Protein AF-A0A517IVI2-F1 (afdb_monomer)

Nearest PDB structures (foldseek):
  7unh-assembly1_A  TM=1.341E-01  e=1.782E+00  synthetic construct
  7r51-assembly2_B  TM=1.548E-01  e=8.044E+00  Porphyromonas gingivalis
  4m1m-assembly1_A  TM=1.218E-01  e=7.731E+00  Mus musculus

Organism: Staphylococcus aureus (NCBI:txid1280)

Structure (mmCIF, N/CA/C/O backbone):
data_AF-A0A517IVI2-F1
#
_entry.id   AF-A0A517IVI2-F1
#
loop_
_atom_site.group_PDB
_atom_site.id
_atom_site.type_symbol
_atom_site.label_atom_id
_atom_site.label_alt_id
_atom_site.label_comp_id
_atom_site.label_asym_id
_atom_site.label_entity_id
_atom_site.label_seq_id
_atom_site.pdbx_PDB_ins_code
_atom_site.Cartn_x
_atom_site.Cartn_y
_atom_site.Cartn_z
_atom_site.occupancy
_atom_site.B_iso_or_equiv
_atom_site.auth_seq_id
_atom_site.auth_comp_id
_atom_site.auth_asym_id
_atom_site.auth_atom_id
_atom_site.pdbx_PDB_model_num
ATOM 1 N N . ASN A 1 1 ? 67.040 59.254 -33.047 1.00 57.41 1 ASN A N 1
ATOM 2 C CA . ASN A 1 1 ? 66.107 58.132 -32.778 1.00 57.41 1 ASN A CA 1
ATOM 3 C C . ASN A 1 1 ? 65.697 57.294 -33.992 1.00 57.41 1 ASN A C 1
ATOM 5 O O . ASN A 1 1 ? 65.006 56.308 -33.792 1.00 57.41 1 ASN A O 1
ATOM 9 N N . HIS A 1 2 ? 66.135 57.595 -35.222 1.00 48.56 2 HIS A N 1
ATOM 10 C CA . HIS A 1 2 ? 65.778 56.778 -36.393 1.00 48.56 2 HIS A CA 1
ATOM 11 C C . HIS A 1 2 ? 66.696 55.547 -36.573 1.00 48.56 2 HIS A C 1
ATOM 13 O O . HIS A 1 2 ? 66.211 54.442 -36.787 1.00 48.56 2 HIS A O 1
ATOM 19 N N . SER A 1 3 ? 68.007 55.691 -36.345 1.00 54.69 3 SER A N 1
ATOM 20 C CA . SER A 1 3 ? 68.995 54.603 -36.482 1.00 54.69 3 SER A CA 1
ATOM 21 C C . SER A 1 3 ? 68.818 53.450 -35.480 1.00 54.69 3 SER A C 1
ATOM 23 O O . SER A 1 3 ? 69.001 52.290 -35.835 1.00 54.69 3 SER A O 1
ATOM 25 N N . ALA A 1 4 ? 68.397 53.739 -34.245 1.00 54.28 4 ALA A N 1
ATOM 26 C CA . ALA A 1 4 ? 68.171 52.721 -33.213 1.00 54.28 4 ALA A CA 1
ATOM 27 C C . ALA A 1 4 ? 66.929 51.844 -33.476 1.00 54.28 4 ALA A C 1
ATOM 29 O O . ALA A 1 4 ? 66.886 50.689 -33.052 1.00 54.28 4 ALA A O 1
ATOM 30 N N . ASN A 1 5 ? 65.931 52.372 -34.191 1.00 46.03 5 ASN A N 1
ATOM 31 C CA . ASN A 1 5 ? 64.726 51.623 -34.554 1.00 46.03 5 ASN A CA 1
ATOM 32 C C . ASN A 1 5 ? 64.961 50.728 -35.782 1.00 46.03 5 ASN A C 1
ATOM 34 O O . ASN A 1 5 ? 64.442 49.616 -35.818 1.00 46.03 5 ASN A O 1
ATOM 38 N N . VAL A 1 6 ? 65.806 51.156 -36.729 1.00 49.78 6 VAL A N 1
ATOM 39 C CA . VAL A 1 6 ? 66.210 50.343 -37.892 1.00 49.78 6 VAL A CA 1
ATOM 40 C C . VAL A 1 6 ? 67.075 49.152 -37.463 1.00 49.78 6 VAL A C 1
ATOM 42 O O . VAL A 1 6 ? 66.779 48.025 -37.846 1.00 49.78 6 VAL A O 1
ATOM 45 N N . ALA A 1 7 ? 68.044 49.351 -36.561 1.00 56.53 7 ALA A N 1
ATOM 46 C CA . ALA A 1 7 ? 68.870 48.255 -36.037 1.00 56.53 7 ALA A CA 1
ATOM 47 C C . ALA A 1 7 ? 68.052 47.200 -35.256 1.00 56.53 7 ALA A C 1
ATOM 49 O O . ALA A 1 7 ? 68.316 45.998 -35.341 1.00 56.53 7 ALA A O 1
ATOM 50 N N . LYS A 1 8 ? 67.012 47.623 -34.519 1.00 49.97 8 LYS A N 1
ATOM 51 C CA . LYS A 1 8 ? 66.074 46.700 -33.853 1.00 49.97 8 LYS A CA 1
ATOM 52 C C . LYS A 1 8 ? 65.205 45.931 -34.851 1.00 49.97 8 LYS A C 1
ATOM 54 O O . LYS A 1 8 ? 64.972 44.743 -34.639 1.00 49.97 8 LYS A O 1
ATOM 59 N N . ALA A 1 9 ? 64.762 46.577 -35.929 1.00 45.56 9 ALA A N 1
ATOM 60 C CA . ALA A 1 9 ? 63.985 45.932 -36.983 1.00 45.56 9 ALA A CA 1
ATOM 61 C C . ALA A 1 9 ? 64.820 44.898 -37.763 1.00 45.56 9 ALA A C 1
ATOM 63 O O . ALA A 1 9 ? 64.364 43.775 -37.953 1.00 45.56 9 ALA A O 1
ATOM 64 N N . GLU A 1 10 ? 66.069 45.209 -38.119 1.00 46.66 10 GLU A N 1
ATOM 65 C CA . GLU A 1 10 ? 66.979 44.259 -38.783 1.00 46.66 10 GLU A CA 1
ATOM 66 C C . GLU A 1 10 ? 67.304 43.047 -37.901 1.00 46.66 10 GLU A C 1
ATOM 68 O O . GLU A 1 10 ? 67.333 41.910 -38.375 1.00 46.66 10 GLU A O 1
ATOM 73 N N . THR A 1 11 ? 67.485 43.263 -36.595 1.00 55.47 11 THR A N 1
ATOM 74 C CA . THR A 1 11 ? 67.721 42.169 -35.640 1.00 55.47 11 THR A CA 1
ATOM 75 C C . THR A 1 11 ? 66.485 41.272 -35.496 1.00 55.47 11 THR A C 1
ATOM 77 O O . THR A 1 11 ? 66.618 40.050 -35.412 1.00 55.47 11 THR A O 1
ATOM 80 N N . ALA A 1 12 ? 65.279 41.850 -35.508 1.00 46.75 12 ALA A N 1
ATOM 81 C CA . ALA A 1 12 ? 64.023 41.100 -35.466 1.00 46.75 12 ALA A CA 1
ATOM 82 C C . ALA A 1 12 ? 63.794 40.285 -36.750 1.00 46.75 12 ALA A C 1
ATOM 84 O O . ALA A 1 12 ? 63.487 39.098 -36.668 1.00 46.75 12 ALA A O 1
ATOM 85 N N . VAL A 1 13 ? 64.045 40.881 -37.920 1.00 46.34 13 VAL A N 1
ATOM 86 C CA . VAL A 1 13 ? 63.919 40.208 -39.223 1.00 46.34 13 VAL A CA 1
ATOM 87 C C . VAL A 1 13 ? 64.936 39.075 -39.362 1.00 46.34 13 VAL A C 1
ATOM 89 O O . VAL A 1 13 ? 64.578 37.985 -39.798 1.00 46.34 13 VAL A O 1
ATOM 92 N N . ASN A 1 14 ? 66.189 39.267 -38.938 1.00 52.22 14 ASN A N 1
ATOM 93 C CA . ASN A 1 14 ? 67.196 38.199 -38.969 1.00 52.22 14 ASN A CA 1
ATOM 94 C C . ASN A 1 14 ? 66.868 37.050 -38.002 1.00 52.22 14 ASN A C 1
ATOM 96 O O . ASN A 1 14 ? 67.136 35.887 -38.312 1.00 52.22 14 ASN A O 1
ATOM 100 N N . LYS A 1 15 ? 66.238 37.353 -36.860 1.00 51.56 15 LYS A N 1
ATOM 101 C CA . LYS A 1 15 ? 65.754 36.345 -35.907 1.00 51.56 15 LYS A CA 1
ATOM 102 C C . LYS A 1 15 ? 64.563 35.558 -36.463 1.00 51.56 15 LYS A C 1
ATOM 104 O O . LYS A 1 15 ? 64.533 34.339 -36.304 1.00 51.56 15 LYS A O 1
ATOM 109 N N . GLU A 1 16 ? 63.637 36.212 -37.163 1.00 42.69 16 GLU A N 1
ATOM 110 C CA . GLU A 1 16 ? 62.555 35.528 -37.885 1.00 42.69 16 GLU A CA 1
ATOM 111 C C . GLU A 1 16 ? 63.078 34.684 -39.047 1.00 42.69 16 GLU A C 1
ATOM 113 O O . GLU A 1 16 ? 62.656 33.544 -39.204 1.00 42.69 16 GLU A O 1
ATOM 118 N N . LYS A 1 17 ? 64.058 35.171 -39.815 1.00 44.22 17 LYS A N 1
ATOM 119 C CA . LYS A 1 17 ? 64.677 34.405 -40.910 1.00 44.22 17 LYS A CA 1
ATOM 120 C C . LYS A 1 17 ? 65.3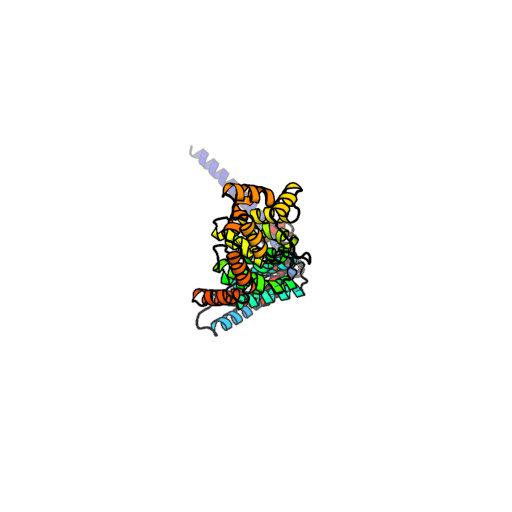82 33.144 -40.403 1.00 44.22 17 LYS A C 1
ATOM 122 O O . LYS A 1 17 ? 65.280 32.085 -41.014 1.00 44.22 17 LYS A O 1
ATOM 127 N N . ALA A 1 18 ? 66.061 33.233 -39.259 1.00 51.69 18 ALA A N 1
ATOM 128 C CA . ALA A 1 18 ? 66.658 32.074 -38.598 1.00 51.69 18 ALA A CA 1
ATOM 129 C C . ALA A 1 18 ? 65.597 31.095 -38.058 1.00 51.69 18 ALA A C 1
ATOM 131 O O . ALA A 1 18 ? 65.787 29.881 -38.142 1.00 51.69 18 ALA A O 1
ATOM 132 N N . ALA A 1 19 ? 64.471 31.604 -37.544 1.00 44.31 19 ALA A N 1
ATOM 133 C CA . ALA A 1 19 ? 63.340 30.783 -37.114 1.00 44.31 19 ALA A CA 1
ATOM 134 C C . ALA A 1 19 ? 62.660 30.073 -38.298 1.00 44.31 19 ALA A C 1
ATOM 136 O O . ALA A 1 19 ? 62.361 28.886 -38.195 1.00 44.31 19 ALA A O 1
ATOM 137 N N . LEU A 1 20 ? 62.503 30.755 -39.436 1.00 42.88 20 LEU A N 1
ATOM 138 C CA . LEU A 1 20 ? 61.958 30.195 -40.674 1.00 42.88 20 LEU A CA 1
ATOM 139 C C . LEU A 1 20 ? 62.878 29.127 -41.274 1.00 42.88 20 LEU A C 1
ATOM 141 O O . LEU A 1 20 ? 62.400 28.053 -41.611 1.00 42.88 20 LEU A O 1
ATOM 145 N N . ASN A 1 21 ? 64.195 29.346 -41.302 1.00 49.47 21 ASN A N 1
ATOM 146 C CA . ASN A 1 21 ? 65.151 28.336 -41.777 1.00 49.47 21 ASN A CA 1
ATOM 147 C C . ASN A 1 21 ? 65.199 27.093 -40.866 1.00 49.47 21 ASN A C 1
ATOM 149 O O . ASN A 1 21 ? 65.418 25.977 -41.334 1.00 49.47 21 ASN A O 1
ATOM 153 N N . ASN A 1 22 ? 65.003 27.260 -39.553 1.00 53.78 22 ASN A N 1
ATOM 154 C CA . ASN A 1 22 ? 64.882 26.131 -38.625 1.00 53.78 22 ASN A CA 1
ATOM 155 C C . ASN A 1 22 ? 63.535 25.411 -38.763 1.00 53.78 22 ASN A C 1
ATOM 157 O O . ASN A 1 22 ? 63.483 24.190 -38.614 1.00 53.78 22 ASN A O 1
ATOM 161 N N . LEU A 1 23 ? 62.465 26.144 -39.072 1.00 41.84 23 LEU A N 1
ATOM 162 C CA . LEU A 1 23 ? 61.154 25.580 -39.375 1.00 41.84 23 LEU A CA 1
ATOM 163 C C . LEU A 1 23 ? 61.190 24.783 -40.685 1.00 41.84 23 LEU A C 1
ATOM 165 O O . LEU A 1 23 ? 60.712 23.658 -40.705 1.00 41.84 23 LEU A O 1
ATOM 169 N N . GLU A 1 24 ? 61.839 25.301 -41.728 1.00 40.22 24 GLU A N 1
ATOM 170 C CA . GLU A 1 24 ? 62.039 24.624 -43.015 1.00 40.22 24 GLU A CA 1
ATOM 171 C C . GLU A 1 24 ? 62.839 23.326 -42.843 1.00 40.22 24 GLU A C 1
ATOM 173 O O . GLU A 1 24 ? 62.383 22.267 -43.257 1.00 40.22 24 GLU A O 1
ATOM 178 N N . ARG A 1 25 ? 63.940 23.346 -42.075 1.00 49.09 25 ARG A N 1
ATOM 179 C CA . ARG A 1 25 ? 64.684 22.119 -41.718 1.00 49.09 25 ARG A CA 1
ATOM 180 C C . ARG A 1 25 ? 63.864 21.128 -40.889 1.00 49.09 25 ARG A C 1
ATOM 182 O O . ARG A 1 25 ? 64.067 19.921 -41.003 1.00 49.09 25 ARG A O 1
ATOM 189 N N . SER A 1 26 ? 62.966 21.617 -40.036 1.00 45.53 26 SER A N 1
ATOM 190 C CA . SER A 1 26 ? 62.077 20.770 -39.229 1.00 45.53 26 SER A CA 1
ATOM 191 C C . SER A 1 26 ? 60.967 20.154 -40.080 1.00 45.53 26 SER A C 1
ATOM 193 O O . SER A 1 26 ? 60.616 18.998 -39.867 1.00 45.53 26 SER A O 1
ATOM 195 N N . ILE A 1 27 ? 60.471 20.888 -41.079 1.00 44.59 27 ILE A N 1
ATOM 196 C CA . ILE A 1 27 ? 59.513 20.413 -42.082 1.00 44.59 27 ILE A CA 1
ATOM 197 C C . ILE A 1 27 ? 60.181 19.410 -43.024 1.00 44.59 27 ILE A C 1
ATOM 199 O O . ILE A 1 27 ? 59.588 18.374 -43.294 1.00 44.59 27 ILE A O 1
ATOM 203 N N . ASP A 1 28 ? 61.423 19.636 -43.452 1.00 46.50 28 ASP A N 1
ATOM 204 C CA . ASP A 1 28 ? 62.183 18.689 -44.276 1.00 46.50 28 ASP A CA 1
ATOM 205 C C . ASP A 1 28 ? 62.514 17.406 -43.513 1.00 46.50 28 ASP A C 1
ATOM 207 O O . ASP A 1 28 ? 62.406 16.309 -44.062 1.00 46.50 28 ASP A O 1
ATOM 211 N N . LYS A 1 29 ? 62.856 17.516 -42.223 1.00 49.72 29 LYS A N 1
ATOM 212 C CA . LYS A 1 29 ? 63.064 16.356 -41.350 1.00 49.72 29 LYS A CA 1
ATOM 213 C C . LYS A 1 29 ? 61.758 15.595 -41.115 1.00 49.72 29 LYS A C 1
ATOM 215 O O . LYS A 1 29 ? 61.747 14.381 -41.280 1.00 49.72 29 LYS A O 1
ATOM 220 N N . ALA A 1 30 ? 60.659 16.295 -40.836 1.00 43.84 30 ALA A N 1
ATOM 221 C CA . ALA A 1 30 ? 59.334 15.695 -40.693 1.00 43.84 30 ALA A CA 1
ATOM 222 C C . ALA A 1 30 ? 58.840 15.070 -42.007 1.00 43.84 30 ALA A C 1
ATOM 224 O O . ALA A 1 30 ? 58.269 13.992 -41.987 1.00 43.84 30 ALA A O 1
ATOM 225 N N . SER A 1 31 ? 59.110 15.686 -43.159 1.00 41.16 31 SER A N 1
ATOM 226 C CA . SER A 1 31 ? 58.755 15.187 -44.494 1.00 41.16 31 SER A CA 1
ATOM 227 C C . SER A 1 31 ? 59.625 13.995 -44.912 1.00 41.16 31 SER A C 1
ATOM 229 O O . SER A 1 31 ? 59.137 13.065 -45.550 1.00 41.16 31 SER A O 1
ATOM 231 N N . SER A 1 32 ? 60.896 13.963 -44.499 1.00 45.19 32 SER A N 1
ATOM 232 C CA . SER A 1 32 ? 61.800 12.816 -44.658 1.00 45.19 32 SER A CA 1
ATOM 233 C C . SER A 1 32 ? 61.396 11.644 -43.752 1.00 45.19 32 SER A C 1
ATOM 235 O O . SER A 1 32 ? 61.300 10.506 -44.214 1.00 45.19 32 SER A O 1
ATOM 237 N N . GLU A 1 33 ? 61.039 11.913 -42.492 1.00 48.12 33 GLU A N 1
ATOM 238 C CA . GLU A 1 33 ? 60.469 10.928 -41.561 1.00 48.12 33 GLU A CA 1
ATOM 239 C C . GLU A 1 33 ? 59.092 10.426 -42.051 1.00 48.12 33 GLU A C 1
ATOM 241 O O . GLU A 1 33 ? 58.832 9.226 -42.005 1.00 48.12 33 GLU A O 1
ATOM 246 N N . MET A 1 34 ? 58.268 11.292 -42.658 1.00 40.22 34 MET A N 1
ATOM 247 C CA . MET A 1 34 ? 56.975 10.959 -43.283 1.00 40.22 34 MET A CA 1
ATOM 248 C C . MET A 1 34 ? 57.127 10.169 -44.598 1.00 40.22 34 MET A C 1
ATOM 250 O O . MET A 1 34 ? 56.324 9.286 -44.887 1.00 40.22 34 MET A O 1
ATOM 254 N N . LYS A 1 35 ? 58.173 10.431 -45.396 1.00 43.88 35 LYS A N 1
ATOM 255 C CA . LYS A 1 35 ? 58.529 9.630 -46.587 1.00 43.88 35 LYS A CA 1
ATOM 256 C C . LYS A 1 35 ? 59.092 8.261 -46.215 1.00 43.88 35 LYS A C 1
ATOM 258 O O . LYS A 1 35 ? 58.876 7.299 -46.947 1.00 43.88 35 LYS A O 1
ATOM 263 N N . THR A 1 36 ? 59.773 8.164 -45.074 1.00 48.25 36 THR A N 1
ATOM 264 C CA . THR A 1 36 ? 60.192 6.883 -44.479 1.00 48.25 36 THR A CA 1
ATOM 265 C C . THR A 1 36 ? 58.989 6.144 -43.871 1.00 48.25 36 THR A C 1
ATOM 267 O O . THR A 1 36 ? 58.967 4.916 -43.812 1.00 48.25 36 THR A O 1
ATOM 270 N N . PHE A 1 37 ? 57.934 6.882 -43.515 1.00 44.25 37 PHE A N 1
ATOM 271 C CA . PHE A 1 37 ? 56.634 6.387 -43.068 1.00 44.25 37 PHE A CA 1
ATOM 272 C C . PHE A 1 37 ? 55.685 6.044 -44.234 1.00 44.25 37 PHE A C 1
ATOM 274 O O . PHE A 1 37 ? 54.494 6.347 -44.196 1.00 44.25 37 PHE A O 1
ATOM 281 N N . ASN A 1 38 ? 56.174 5.387 -45.292 1.00 41.28 38 ASN A N 1
ATOM 282 C CA . ASN A 1 38 ? 55.267 4.846 -46.300 1.00 41.28 38 ASN A CA 1
ATOM 283 C C . ASN A 1 38 ? 55.718 3.498 -46.867 1.00 41.28 38 ASN A C 1
ATOM 285 O O . ASN A 1 38 ? 56.567 3.415 -47.753 1.00 41.28 38 ASN A O 1
ATOM 289 N N . LYS A 1 39 ? 55.058 2.437 -46.396 1.00 45.44 39 LYS A N 1
ATOM 290 C CA . LYS A 1 39 ? 54.497 1.423 -47.292 1.00 45.44 39 LYS A CA 1
ATOM 291 C C . LYS A 1 39 ? 53.473 0.584 -46.539 1.00 45.44 39 LYS A C 1
ATOM 293 O O . LYS A 1 39 ? 53.842 -0.228 -45.697 1.00 45.44 39 LYS A O 1
ATOM 298 N N . GLU A 1 40 ? 52.202 0.842 -46.840 1.00 42.06 40 GLU A N 1
ATOM 299 C CA . GLU A 1 40 ? 51.037 -0.051 -47.032 1.00 42.06 40 GLU A CA 1
ATOM 300 C C . GLU A 1 40 ? 50.933 -1.408 -46.284 1.00 42.06 40 GLU A C 1
ATOM 302 O O . GLU A 1 40 ? 49.829 -1.816 -45.933 1.00 42.06 40 GLU A O 1
ATOM 307 N N . GLN A 1 41 ? 52.025 -2.103 -45.960 1.00 37.56 41 GLN A N 1
ATOM 308 C CA . GLN A 1 41 ? 52.046 -3.356 -45.196 1.00 37.56 41 GLN A CA 1
ATOM 309 C C . GLN A 1 41 ? 51.867 -3.173 -43.681 1.00 37.56 41 GLN A C 1
ATOM 311 O O . GLN A 1 41 ? 51.193 -3.994 -43.060 1.00 37.56 41 GLN A O 1
ATOM 316 N N . MET A 1 42 ? 52.388 -2.103 -43.064 1.00 42.69 42 MET A N 1
ATOM 317 C CA . MET A 1 42 ? 52.213 -1.903 -41.612 1.00 42.69 42 MET A CA 1
ATOM 318 C C . MET A 1 42 ? 50.791 -1.476 -41.236 1.00 42.69 42 MET A C 1
ATOM 320 O O . MET A 1 42 ? 50.332 -1.817 -40.154 1.00 42.69 42 MET A O 1
ATOM 324 N N . ILE A 1 43 ? 50.046 -0.783 -42.099 1.00 45.66 43 ILE A N 1
ATOM 325 C CA . ILE A 1 43 ? 48.652 -0.401 -41.800 1.00 45.66 43 ILE A CA 1
ATOM 326 C C . ILE A 1 43 ? 47.711 -1.595 -42.005 1.00 45.66 43 ILE A C 1
ATOM 328 O O . ILE A 1 43 ? 46.804 -1.790 -41.202 1.00 45.66 43 ILE A O 1
ATOM 332 N N . ALA A 1 44 ? 47.986 -2.463 -42.984 1.00 42.50 44 ALA A N 1
ATOM 333 C CA . ALA A 1 44 ? 47.251 -3.713 -43.175 1.00 42.50 44 ALA A CA 1
ATOM 334 C C . ALA A 1 44 ? 47.518 -4.766 -42.072 1.00 42.50 44 ALA A C 1
ATOM 336 O O . ALA A 1 44 ? 46.621 -5.545 -41.753 1.00 42.50 44 ALA A O 1
ATOM 337 N N . GLN A 1 45 ? 48.718 -4.787 -41.466 1.00 39.38 45 GLN A N 1
ATOM 338 C CA . GLN A 1 45 ? 49.093 -5.743 -40.405 1.00 39.38 45 GLN A CA 1
ATOM 339 C C . GLN A 1 45 ? 49.110 -5.180 -38.970 1.00 39.38 45 GLN A C 1
ATOM 341 O O . GLN A 1 45 ? 49.152 -5.963 -38.019 1.00 39.38 45 GLN A O 1
ATOM 346 N N . SER A 1 46 ? 49.059 -3.861 -38.763 1.00 50.25 46 SER A N 1
ATOM 347 C CA . SER A 1 46 ? 48.985 -3.280 -37.414 1.00 50.25 46 SER A CA 1
ATOM 348 C C . SER A 1 46 ? 47.589 -3.427 -36.811 1.00 50.25 46 SER A C 1
ATOM 350 O O . SER A 1 46 ? 46.582 -3.588 -37.506 1.00 50.25 46 SER A O 1
ATOM 352 N N . HIS A 1 47 ? 47.511 -3.295 -35.484 1.00 47.41 47 HIS A N 1
ATOM 353 C CA . HIS A 1 47 ? 46.248 -3.186 -34.751 1.00 47.41 47 HIS A CA 1
ATOM 354 C C . HIS A 1 47 ? 45.289 -2.127 -35.343 1.00 47.41 47 HIS A C 1
ATOM 356 O O . HIS A 1 47 ? 44.082 -2.250 -35.162 1.00 47.41 47 HIS A O 1
ATOM 362 N N . PHE A 1 48 ? 45.789 -1.153 -36.114 1.00 38.47 48 PHE A N 1
ATOM 363 C CA . PHE A 1 48 ? 45.000 -0.109 -36.769 1.00 38.47 48 PHE A CA 1
ATOM 364 C C . PHE A 1 48 ? 44.207 -0.593 -37.999 1.00 38.47 48 PHE A C 1
ATOM 366 O O . PHE A 1 48 ? 43.055 -0.204 -38.165 1.00 38.47 48 PHE A O 1
ATOM 373 N N . GLY A 1 49 ? 44.740 -1.507 -38.820 1.00 47.38 49 GLY A N 1
ATOM 374 C CA . GLY A 1 49 ? 43.981 -2.132 -39.919 1.00 47.38 49 GLY A CA 1
ATOM 375 C C . GLY A 1 49 ? 42.870 -3.061 -39.418 1.00 47.38 49 GLY A C 1
ATOM 376 O O . GLY A 1 49 ? 41.788 -3.148 -40.006 1.00 47.38 49 GLY A O 1
ATOM 377 N N . LYS A 1 50 ? 43.092 -3.698 -38.261 1.00 50.38 50 LYS A N 1
ATOM 378 C CA . LYS A 1 50 ? 42.050 -4.436 -37.527 1.00 50.38 50 LYS A CA 1
ATOM 379 C C . LYS A 1 50 ? 40.979 -3.497 -36.952 1.00 50.38 50 LYS A C 1
ATOM 381 O O . LYS A 1 50 ? 39.803 -3.830 -37.023 1.00 50.38 50 LYS A O 1
ATOM 386 N N . LEU A 1 51 ? 41.357 -2.315 -36.456 1.00 41.66 51 LEU A N 1
ATOM 387 C CA . LEU A 1 51 ? 40.414 -1.272 -36.019 1.00 41.66 51 LEU A CA 1
ATOM 388 C C . LEU A 1 51 ? 39.601 -0.700 -37.198 1.00 41.66 51 LEU A C 1
ATOM 390 O O . LEU A 1 51 ? 38.389 -0.549 -37.081 1.00 41.66 51 LEU A O 1
ATOM 394 N N . ALA A 1 52 ? 40.224 -0.453 -38.355 1.00 43.50 52 ALA A N 1
ATOM 395 C CA . ALA A 1 52 ? 39.549 0.056 -39.554 1.00 43.50 52 ALA A CA 1
ATOM 396 C C . ALA A 1 52 ? 38.582 -0.968 -40.179 1.00 43.50 52 ALA A C 1
ATOM 398 O O . ALA A 1 52 ? 37.468 -0.620 -40.559 1.00 43.50 52 ALA A O 1
ATOM 399 N N . SER A 1 53 ? 38.958 -2.250 -40.224 1.00 50.00 53 SER A N 1
ATOM 400 C CA . SER A 1 53 ? 38.053 -3.327 -40.664 1.00 50.00 53 SER A CA 1
ATOM 401 C C . SER A 1 53 ? 36.904 -3.573 -39.678 1.00 50.00 53 SER A C 1
ATOM 403 O O . SER A 1 53 ? 35.781 -3.836 -40.105 1.00 50.00 53 SER A O 1
ATOM 405 N N . GLN A 1 54 ? 37.131 -3.415 -38.369 1.00 46.75 54 GLN A N 1
ATOM 406 C CA . GLN A 1 54 ? 36.055 -3.406 -37.370 1.00 46.75 54 GLN A CA 1
ATOM 407 C C . GLN A 1 54 ? 35.129 -2.190 -37.517 1.00 46.75 54 GLN A C 1
ATOM 409 O O . GLN A 1 54 ? 33.914 -2.342 -37.387 1.00 46.75 54 GLN A O 1
ATOM 414 N N . ALA A 1 55 ? 35.667 -1.013 -37.849 1.00 42.66 55 ALA A N 1
ATOM 415 C CA . ALA A 1 55 ? 34.882 0.180 -38.158 1.00 42.66 55 ALA A CA 1
ATOM 416 C C . ALA A 1 55 ? 34.041 0.012 -39.438 1.00 42.66 55 ALA A C 1
ATOM 418 O O . ALA A 1 55 ? 32.897 0.454 -39.476 1.00 42.66 55 ALA A O 1
ATOM 419 N N . ASP A 1 56 ? 34.547 -0.694 -40.451 1.00 47.97 56 ASP A N 1
ATOM 420 C CA . ASP A 1 56 ? 33.824 -0.971 -41.700 1.00 47.97 56 ASP A CA 1
ATOM 421 C C . ASP A 1 56 ? 32.701 -2.016 -41.514 1.00 47.97 56 ASP A C 1
ATOM 423 O O . ASP A 1 56 ? 31.585 -1.865 -42.019 1.00 47.97 56 ASP A O 1
ATOM 427 N N . VAL A 1 57 ? 32.940 -3.050 -40.696 1.00 53.34 57 VAL A N 1
ATOM 428 C CA . VAL A 1 57 ? 31.901 -4.002 -40.251 1.00 53.34 57 VAL A CA 1
ATOM 429 C C . VAL A 1 57 ? 30.829 -3.298 -39.412 1.00 53.34 57 VAL A C 1
ATOM 431 O O . VAL A 1 57 ? 29.639 -3.599 -39.538 1.00 53.34 57 VAL A O 1
ATOM 434 N N . MET A 1 58 ? 31.231 -2.344 -38.576 1.00 45.06 58 MET A N 1
ATOM 435 C CA . MET A 1 58 ? 30.322 -1.515 -37.790 1.00 45.06 58 MET A CA 1
ATOM 436 C C . MET A 1 58 ? 29.515 -0.559 -38.672 1.00 45.06 58 MET A C 1
ATOM 438 O O . MET A 1 58 ? 28.303 -0.491 -38.505 1.00 45.06 58 MET A O 1
ATOM 442 N N . SER A 1 59 ? 30.132 0.082 -39.666 1.00 44.00 59 SER A N 1
ATOM 443 C CA . SER A 1 59 ? 29.454 0.912 -40.669 1.00 44.00 59 SER A CA 1
ATOM 444 C C . SER A 1 59 ? 28.372 0.125 -41.416 1.00 44.00 59 SER A C 1
ATOM 446 O O . SER A 1 59 ? 27.227 0.563 -41.500 1.00 44.00 59 SER A O 1
ATOM 448 N N . LYS A 1 60 ? 28.668 -1.109 -41.845 1.00 50.97 60 LYS A N 1
ATOM 449 C CA . LYS A 1 60 ? 27.687 -2.005 -42.490 1.00 50.97 60 LYS A CA 1
ATOM 450 C C . LYS A 1 60 ? 26.547 -2.417 -41.551 1.00 50.97 60 LYS A C 1
ATOM 452 O O . LYS A 1 60 ? 25.393 -2.479 -41.973 1.00 50.97 60 LYS A O 1
ATOM 457 N N . LYS A 1 61 ? 26.836 -2.654 -40.266 1.00 49.19 61 LYS A N 1
ATOM 458 C CA . LYS A 1 61 ? 25.808 -2.915 -39.241 1.00 49.19 61 LYS A CA 1
ATOM 459 C C . LYS A 1 61 ? 24.936 -1.678 -38.976 1.00 49.19 61 LYS A C 1
ATOM 461 O O . LYS A 1 61 ? 23.722 -1.828 -38.901 1.00 49.19 61 LYS A O 1
ATOM 466 N N . PHE A 1 62 ? 25.519 -0.479 -38.912 1.00 45.66 62 PHE A N 1
ATOM 467 C CA . PHE A 1 62 ? 24.798 0.796 -38.785 1.00 45.66 62 PHE A CA 1
ATOM 468 C C . PHE A 1 62 ? 23.974 1.142 -40.032 1.00 45.66 62 PHE A C 1
ATOM 470 O O . PHE A 1 62 ? 22.849 1.614 -39.900 1.00 45.66 62 PHE A O 1
ATOM 477 N N . SER A 1 63 ? 24.466 0.836 -41.233 1.00 46.94 63 SER A N 1
ATOM 478 C CA . SER A 1 63 ? 23.696 0.967 -42.476 1.00 46.94 63 SER A CA 1
ATOM 479 C C . SER A 1 63 ? 22.497 0.020 -42.483 1.00 46.94 63 SER A C 1
ATOM 481 O O . SER A 1 63 ? 21.392 0.440 -42.796 1.00 46.94 63 SER A O 1
ATOM 483 N N . SER A 1 64 ? 22.669 -1.230 -42.037 1.00 49.66 64 SER A N 1
ATOM 484 C CA . SER A 1 64 ? 21.561 -2.187 -41.905 1.00 49.66 64 SER A CA 1
ATOM 485 C C . SER A 1 64 ? 20.532 -1.771 -40.839 1.00 49.66 64 SER A C 1
ATOM 487 O O . SER A 1 64 ? 19.338 -2.015 -41.022 1.00 49.66 64 SER A O 1
ATOM 489 N N . ILE A 1 65 ? 20.968 -1.101 -39.758 1.00 47.09 65 ILE A N 1
ATOM 490 C CA . ILE A 1 65 ? 20.068 -0.401 -38.823 1.00 47.09 65 ILE A CA 1
ATOM 491 C C . ILE A 1 65 ? 19.302 0.694 -39.575 1.00 47.09 65 ILE A C 1
ATOM 493 O O . ILE A 1 65 ? 18.083 0.751 -39.456 1.00 47.09 65 ILE A O 1
ATOM 497 N N . GLY A 1 66 ? 19.987 1.519 -40.373 1.00 44.00 66 GLY A N 1
ATOM 498 C CA . GLY A 1 66 ? 19.394 2.589 -41.184 1.00 44.00 66 GLY A CA 1
ATOM 499 C C . GLY A 1 66 ? 18.371 2.103 -42.222 1.00 44.00 66 GLY A C 1
ATOM 500 O O . GLY A 1 66 ? 17.322 2.724 -42.408 1.00 44.00 66 GLY A O 1
ATOM 501 N N . ASP A 1 67 ? 18.613 0.951 -42.843 1.00 50.44 67 ASP A N 1
ATOM 502 C CA . ASP A 1 67 ? 17.709 0.350 -43.828 1.00 50.44 67 ASP A CA 1
ATOM 503 C C . ASP A 1 67 ? 16.457 -0.238 -43.159 1.00 50.44 67 ASP A C 1
ATOM 505 O O . ASP A 1 67 ? 15.328 0.033 -43.582 1.00 50.44 67 ASP A O 1
ATOM 509 N N . LYS A 1 68 ? 16.628 -0.966 -42.044 1.00 48.81 68 LYS A N 1
ATOM 510 C CA . LYS A 1 68 ? 15.500 -1.437 -41.223 1.00 48.81 68 LYS A CA 1
ATOM 511 C C . LYS A 1 68 ? 14.714 -0.265 -40.623 1.00 48.81 68 LYS A C 1
ATOM 513 O O . LYS A 1 68 ? 13.485 -0.297 -40.642 1.00 48.81 68 LYS A O 1
ATOM 518 N N . MET A 1 69 ? 15.399 0.797 -40.197 1.00 47.91 69 MET A N 1
ATOM 519 C CA . MET A 1 69 ? 14.831 2.063 -39.713 1.00 47.91 69 MET A CA 1
ATOM 520 C C . MET A 1 69 ? 13.946 2.731 -40.769 1.00 47.91 69 MET A C 1
ATOM 522 O O . MET A 1 69 ? 12.830 3.150 -40.467 1.00 47.91 69 MET A O 1
ATOM 526 N N . THR A 1 70 ? 14.402 2.773 -42.021 1.00 49.81 70 THR A N 1
ATOM 527 C CA . THR A 1 70 ? 13.628 3.341 -43.133 1.00 49.81 70 THR A CA 1
ATOM 528 C C . THR A 1 70 ? 12.399 2.483 -43.454 1.00 49.81 70 THR A C 1
ATOM 530 O O . THR A 1 70 ? 11.332 3.018 -43.752 1.00 49.81 70 THR A O 1
ATOM 533 N N . SER A 1 71 ? 12.511 1.154 -43.349 1.00 50.72 71 SER A N 1
ATOM 534 C CA . SER A 1 71 ? 11.394 0.228 -43.598 1.00 50.72 71 SER A CA 1
ATOM 535 C C . SER A 1 71 ? 10.309 0.256 -42.507 1.00 50.72 71 SER A C 1
ATOM 537 O O . SER A 1 71 ? 9.119 0.290 -42.827 1.00 50.72 71 SER A O 1
ATOM 539 N N . LEU A 1 72 ? 10.696 0.330 -41.228 1.00 46.12 72 LEU A N 1
ATOM 540 C CA . LEU A 1 72 ? 9.770 0.452 -40.097 1.00 46.12 72 LEU A CA 1
ATOM 541 C C . LEU A 1 72 ? 9.087 1.824 -40.090 1.00 46.12 72 LEU A C 1
ATOM 543 O O . LEU A 1 72 ? 7.866 1.893 -39.977 1.00 46.12 72 LEU A O 1
ATOM 547 N N . GLY A 1 73 ? 9.845 2.904 -40.327 1.00 45.12 73 GLY A N 1
ATOM 548 C CA . GLY A 1 73 ? 9.300 4.260 -40.441 1.00 45.12 73 GLY A CA 1
ATOM 549 C C . GLY A 1 73 ? 8.269 4.404 -41.566 1.00 45.12 73 GLY A C 1
ATOM 550 O O . GLY A 1 73 ? 7.237 5.043 -41.364 1.00 45.12 73 GLY A O 1
ATOM 551 N N . ARG A 1 74 ? 8.493 3.748 -42.718 1.00 49.44 74 ARG A N 1
ATOM 552 C CA . ARG A 1 74 ? 7.516 3.665 -43.824 1.00 49.44 74 ARG A CA 1
ATOM 553 C C . ARG A 1 74 ? 6.284 2.829 -43.474 1.00 49.44 74 ARG A C 1
ATOM 555 O O . ARG A 1 74 ? 5.188 3.162 -43.898 1.00 49.44 74 ARG A O 1
ATOM 562 N N . THR A 1 75 ? 6.435 1.760 -42.699 1.00 49.00 75 THR A N 1
ATOM 563 C CA . THR A 1 75 ? 5.306 0.892 -42.318 1.00 49.00 75 THR A CA 1
ATOM 564 C C . THR A 1 75 ? 4.400 1.573 -41.285 1.00 49.00 75 THR A C 1
ATOM 566 O O . THR A 1 75 ? 3.179 1.488 -41.386 1.00 49.00 75 THR A O 1
ATOM 569 N N . MET A 1 76 ? 4.978 2.337 -40.350 1.00 41.84 76 MET A N 1
ATOM 570 C CA . MET A 1 76 ? 4.224 3.111 -39.353 1.00 41.84 76 MET A CA 1
ATOM 571 C C . MET A 1 76 ? 3.471 4.315 -39.944 1.00 41.84 76 MET A C 1
ATOM 573 O O . MET A 1 76 ? 2.443 4.707 -39.403 1.00 41.84 76 MET A O 1
ATOM 577 N N . THR A 1 77 ? 3.939 4.888 -41.059 1.00 43.47 77 THR A N 1
ATOM 578 C CA . THR A 1 77 ? 3.272 6.016 -41.745 1.00 43.47 77 THR A CA 1
ATOM 579 C C . THR A 1 77 ? 2.154 5.594 -42.703 1.00 43.47 77 THR A C 1
ATOM 581 O O . THR A 1 77 ? 1.351 6.435 -43.091 1.00 43.47 77 THR A O 1
ATOM 584 N N . MET A 1 78 ? 2.066 4.313 -43.078 1.00 43.34 78 MET A N 1
ATOM 585 C CA . MET A 1 78 ? 1.095 3.827 -44.073 1.00 43.34 78 MET A CA 1
ATOM 586 C C . MET A 1 78 ? -0.221 3.297 -43.470 1.00 43.34 78 MET A C 1
ATOM 588 O O . MET A 1 78 ? -1.180 3.103 -44.213 1.00 43.34 78 MET A O 1
ATOM 592 N N . GLY A 1 79 ? -0.290 3.056 -42.153 1.00 42.91 79 GLY A N 1
ATOM 593 C CA . GLY A 1 79 ? -1.468 2.479 -41.478 1.00 42.91 79 GLY A CA 1
ATOM 594 C C . GLY A 1 79 ? -2.327 3.458 -40.665 1.00 42.91 79 GLY A C 1
ATOM 595 O O . GLY A 1 79 ? -3.414 3.091 -40.231 1.00 42.91 79 GLY A O 1
ATOM 596 N N . VAL A 1 80 ? -1.864 4.693 -40.447 1.00 44.84 80 VAL A N 1
ATOM 597 C CA . VAL A 1 80 ? -2.537 5.701 -39.609 1.00 44.84 80 VAL A CA 1
ATOM 598 C C . VAL A 1 80 ? -2.421 7.052 -40.313 1.00 44.84 80 VAL A C 1
ATOM 600 O O . VAL A 1 80 ? -1.327 7.448 -40.700 1.00 44.84 80 VAL A O 1
ATOM 603 N N . SER A 1 81 ? -3.532 7.768 -40.507 1.00 37.22 81 SER A N 1
ATOM 604 C CA . SER A 1 81 ? -3.606 9.020 -41.288 1.00 37.22 81 SER A CA 1
ATOM 605 C C . SER A 1 81 ? -2.836 10.210 -40.689 1.00 37.22 81 SER A C 1
ATOM 607 O O . SER A 1 81 ? -2.888 11.314 -41.228 1.00 37.22 81 SER A O 1
ATOM 609 N N . THR A 1 82 ? -2.125 10.001 -39.582 1.00 37.22 82 THR A N 1
ATOM 610 C CA . THR A 1 82 ? -1.386 11.020 -38.838 1.00 37.22 82 THR A CA 1
ATOM 611 C C . THR A 1 82 ? 0.090 10.612 -38.787 1.00 37.22 82 THR A C 1
ATOM 613 O O . THR A 1 82 ? 0.377 9.497 -38.348 1.00 37.22 82 THR A O 1
ATOM 616 N N . PRO A 1 83 ? 1.050 11.463 -39.201 1.00 38.81 83 PRO A N 1
ATOM 617 C CA . PRO A 1 83 ? 2.469 11.151 -39.065 1.00 38.81 83 PRO A CA 1
ATOM 618 C C . PRO A 1 83 ? 2.830 11.052 -37.577 1.00 38.81 83 PRO A C 1
ATOM 620 O O . PRO A 1 83 ? 2.925 12.060 -36.879 1.00 38.81 83 PRO A O 1
ATOM 623 N N . ILE A 1 84 ? 3.004 9.828 -37.076 1.00 46.75 84 ILE A N 1
ATOM 624 C CA . ILE A 1 84 ? 3.464 9.573 -35.708 1.00 46.75 84 ILE A CA 1
ATOM 625 C C . ILE A 1 84 ? 4.953 9.931 -35.650 1.00 46.75 84 ILE A C 1
ATOM 627 O O . ILE A 1 84 ? 5.796 9.255 -36.236 1.00 46.75 84 ILE A O 1
ATOM 631 N N . THR A 1 85 ? 5.285 11.014 -34.949 1.00 41.34 85 THR A N 1
ATOM 632 C CA . THR A 1 85 ? 6.637 11.589 -34.826 1.00 41.34 85 THR A CA 1
ATOM 633 C C . THR A 1 85 ? 7.541 10.864 -33.822 1.00 41.34 85 THR A C 1
ATOM 635 O O . THR A 1 85 ? 8.535 11.430 -33.364 1.00 41.34 85 THR A O 1
ATOM 638 N N . LEU A 1 86 ? 7.258 9.600 -33.490 1.00 48.78 86 LEU A N 1
ATOM 639 C CA . LEU A 1 86 ? 8.166 8.777 -32.688 1.00 48.78 86 LEU A CA 1
ATOM 640 C C . LEU A 1 86 ? 9.373 8.379 -33.540 1.00 48.78 86 LEU A C 1
ATOM 642 O O . LEU A 1 86 ? 9.439 7.302 -34.126 1.00 48.78 86 LEU A O 1
ATOM 646 N N . GLY A 1 87 ? 10.336 9.294 -33.637 1.00 53.97 87 GLY A N 1
ATOM 647 C CA . GLY A 1 87 ? 11.624 9.015 -34.250 1.00 53.97 87 GLY A CA 1
ATOM 648 C C . GLY A 1 87 ? 12.310 7.853 -33.535 1.00 53.97 87 GLY A C 1
ATOM 649 O O . GLY A 1 87 ? 12.203 7.709 -32.317 1.00 53.97 87 GLY A O 1
ATOM 650 N N . LEU A 1 88 ? 13.056 7.040 -34.283 1.00 56.31 88 LEU A N 1
ATOM 651 C CA . LEU A 1 88 ? 13.726 5.853 -33.751 1.00 56.31 88 LEU A CA 1
ATOM 652 C C . LEU A 1 88 ? 14.568 6.157 -32.498 1.00 56.31 88 LEU A C 1
ATOM 654 O O . LEU A 1 88 ? 14.552 5.380 -31.555 1.00 56.31 88 LEU A O 1
ATOM 658 N N . GLY A 1 89 ? 15.246 7.308 -32.439 1.00 58.69 89 GLY A N 1
ATOM 659 C CA . GLY A 1 89 ? 16.010 7.718 -31.255 1.00 58.69 89 GLY A CA 1
ATOM 660 C C . GLY A 1 89 ? 15.164 7.842 -29.979 1.00 58.69 89 GLY A C 1
ATOM 661 O O . GLY A 1 89 ? 15.628 7.457 -28.908 1.00 58.69 89 GLY A O 1
ATOM 662 N N . ALA A 1 90 ? 13.916 8.309 -30.090 1.00 63.31 90 ALA A N 1
ATOM 663 C CA . ALA A 1 90 ? 12.983 8.353 -28.967 1.00 63.31 90 ALA A CA 1
ATOM 664 C C . ALA A 1 90 ? 12.553 6.937 -28.560 1.00 63.31 90 ALA A C 1
ATOM 666 O O . ALA A 1 90 ? 12.597 6.617 -27.379 1.00 63.31 90 ALA A O 1
ATOM 667 N N . ALA A 1 91 ? 12.245 6.063 -29.525 1.00 64.69 91 ALA A N 1
ATOM 668 C CA . ALA A 1 91 ? 11.885 4.675 -29.234 1.00 64.69 91 ALA A CA 1
ATOM 669 C C . ALA A 1 91 ? 13.028 3.887 -28.570 1.00 64.69 91 ALA A C 1
ATOM 671 O O . ALA A 1 91 ? 12.811 3.163 -27.600 1.00 64.69 91 ALA A O 1
ATOM 672 N N . LEU A 1 92 ? 14.265 4.089 -29.035 1.00 69.81 92 LEU A N 1
ATOM 673 C CA . LEU A 1 92 ? 15.459 3.503 -28.426 1.00 69.81 92 LEU A CA 1
ATOM 674 C C . LEU A 1 92 ? 15.691 4.015 -27.009 1.00 69.81 92 LEU A C 1
ATOM 676 O O . LEU A 1 92 ? 16.000 3.219 -26.126 1.00 69.81 92 LEU A O 1
ATOM 680 N N . LYS A 1 93 ? 15.519 5.322 -26.777 1.00 77.25 93 LYS A N 1
ATOM 681 C CA . LYS A 1 93 ? 15.612 5.896 -25.434 1.00 77.25 93 LYS A CA 1
ATOM 682 C C . LYS A 1 93 ? 14.548 5.309 -24.509 1.00 77.25 93 LYS A C 1
ATOM 684 O O . LYS A 1 93 ? 14.900 4.823 -23.443 1.00 77.25 93 LYS A O 1
ATOM 689 N N . THR A 1 94 ? 13.287 5.293 -24.931 1.00 79.50 94 THR A N 1
ATOM 690 C CA . THR A 1 94 ? 12.176 4.712 -24.166 1.00 79.50 94 THR A CA 1
ATOM 691 C C . THR A 1 94 ? 12.435 3.246 -23.827 1.00 79.50 94 THR A C 1
ATOM 693 O O . THR A 1 94 ? 12.299 2.848 -22.673 1.00 79.50 94 THR A O 1
ATOM 696 N N . SER A 1 95 ? 12.866 2.446 -24.807 1.00 81.88 95 SER A N 1
ATOM 697 C CA . SER A 1 95 ? 13.203 1.039 -24.588 1.00 81.88 95 SER A CA 1
ATOM 698 C C . SER A 1 95 ? 14.390 0.861 -23.642 1.00 81.88 95 SER A C 1
ATOM 700 O O . SER A 1 95 ? 14.368 -0.060 -22.829 1.00 81.88 95 SER A O 1
ATOM 702 N N . ALA A 1 96 ? 15.422 1.701 -23.740 1.00 83.56 96 ALA A N 1
ATOM 703 C CA . ALA A 1 96 ? 16.590 1.639 -22.865 1.00 83.56 96 ALA A CA 1
ATOM 704 C C . ALA A 1 96 ? 16.251 2.059 -21.426 1.00 83.56 96 ALA A C 1
ATOM 706 O O . ALA A 1 96 ? 16.673 1.392 -20.482 1.00 83.56 96 ALA A O 1
ATOM 707 N N . ASP A 1 97 ? 15.459 3.122 -21.256 1.00 88.25 97 ASP A N 1
ATOM 708 C CA . ASP A 1 97 ? 14.984 3.594 -19.953 1.00 88.25 97 ASP A CA 1
ATOM 709 C C . ASP A 1 97 ? 14.112 2.513 -19.281 1.00 88.25 97 ASP A C 1
ATOM 711 O O . ASP A 1 97 ? 14.335 2.180 -18.113 1.00 88.25 97 ASP A O 1
ATOM 715 N N . PHE A 1 98 ? 13.202 1.886 -20.040 1.00 92.69 98 PHE A N 1
ATOM 716 C CA . PHE A 1 98 ? 12.376 0.770 -19.571 1.00 92.69 98 PHE A CA 1
ATOM 717 C C . PHE A 1 98 ? 13.204 -0.473 -19.223 1.00 92.69 98 PHE A C 1
ATOM 719 O O . PHE A 1 98 ? 13.012 -1.071 -18.165 1.00 92.69 98 PHE A O 1
ATOM 726 N N . GLU A 1 99 ? 14.160 -0.869 -20.069 1.00 91.94 99 GLU A N 1
ATOM 727 C CA . GLU A 1 99 ? 15.039 -2.008 -19.780 1.00 91.94 99 GLU A CA 1
ATOM 728 C C . GLU A 1 99 ? 15.895 -1.750 -18.527 1.00 91.94 99 GLU A C 1
ATOM 730 O O . GLU A 1 99 ? 16.084 -2.649 -17.701 1.00 91.94 99 GLU A O 1
ATOM 735 N N . GLY A 1 100 ? 16.356 -0.511 -18.330 1.00 93.38 100 GLY A N 1
ATOM 736 C CA . GLY A 1 100 ? 17.049 -0.082 -17.117 1.00 93.38 100 GLY A CA 1
ATOM 737 C C . GLY A 1 100 ? 16.160 -0.137 -15.869 1.00 93.38 100 GLY A C 1
ATOM 738 O O . GLY A 1 100 ? 16.596 -0.633 -14.828 1.00 93.38 100 GLY A O 1
ATOM 739 N N . GLN A 1 101 ? 14.908 0.317 -15.973 1.00 94.81 101 GLN A N 1
ATOM 740 C CA . GLN A 1 101 ? 13.900 0.213 -14.911 1.00 94.81 101 GLN A CA 1
ATOM 741 C C . GLN A 1 101 ? 13.619 -1.252 -14.555 1.00 94.81 101 GLN A C 1
ATOM 743 O O . GLN A 1 101 ? 13.716 -1.635 -13.392 1.00 94.81 101 GLN A O 1
ATOM 748 N N . MET A 1 102 ? 13.366 -2.106 -15.546 1.00 96.75 102 MET A N 1
ATOM 749 C CA . MET A 1 102 ? 13.140 -3.534 -15.318 1.00 96.75 102 MET A CA 1
ATOM 750 C C . MET A 1 102 ? 14.377 -4.230 -14.742 1.00 96.75 102 MET A C 1
ATOM 752 O O . MET A 1 102 ? 14.241 -5.113 -13.901 1.00 96.75 102 MET A O 1
ATOM 756 N N . SER A 1 103 ? 15.587 -3.809 -15.109 1.00 95.56 103 SER A N 1
ATOM 757 C CA . SER A 1 103 ? 16.815 -4.330 -14.494 1.00 95.56 103 SER A CA 1
ATOM 758 C C . SER A 1 103 ? 16.879 -4.033 -12.990 1.00 95.56 103 SER A C 1
ATOM 760 O O . SER A 1 103 ? 17.282 -4.908 -12.224 1.00 95.56 103 SER A O 1
ATOM 762 N N . ARG A 1 104 ? 16.423 -2.848 -12.543 1.00 95.19 104 ARG A N 1
ATOM 763 C CA . ARG A 1 104 ? 16.274 -2.539 -11.106 1.00 95.19 104 ARG A CA 1
ATOM 764 C C . ARG A 1 104 ? 15.242 -3.441 -10.443 1.00 95.19 104 ARG A C 1
ATOM 766 O O . ARG A 1 104 ? 15.553 -4.062 -9.430 1.00 95.19 104 ARG A O 1
ATOM 773 N N . VAL A 1 105 ? 14.065 -3.583 -11.057 1.00 95.88 105 VAL A N 1
ATOM 774 C CA . VAL A 1 105 ? 13.005 -4.488 -10.580 1.00 95.88 105 VAL A CA 1
ATOM 775 C C . VAL A 1 105 ? 13.545 -5.909 -10.408 1.00 95.88 105 VAL A C 1
ATOM 777 O O . VAL A 1 105 ? 13.361 -6.513 -9.357 1.00 95.88 105 VAL A O 1
ATOM 780 N N . GLY A 1 106 ? 14.258 -6.434 -11.407 1.00 93.69 106 GLY A N 1
ATOM 781 C CA . GLY A 1 106 ? 14.841 -7.772 -11.363 1.00 93.69 106 GLY A CA 1
ATOM 782 C C . GLY A 1 106 ? 15.897 -7.935 -10.272 1.00 93.69 106 GLY A C 1
ATOM 783 O O . GLY A 1 106 ? 15.920 -8.970 -9.609 1.00 93.69 106 GLY A O 1
ATOM 784 N N . ALA A 1 107 ? 16.731 -6.916 -10.048 1.00 94.38 107 ALA A N 1
ATOM 785 C CA . ALA A 1 107 ? 17.734 -6.925 -8.987 1.00 94.38 107 ALA A CA 1
ATOM 786 C C . ALA A 1 107 ? 17.097 -6.919 -7.587 1.00 94.38 107 ALA A C 1
ATOM 788 O O . ALA A 1 107 ? 17.496 -7.709 -6.734 1.00 94.38 107 ALA A O 1
ATOM 789 N N . ILE A 1 108 ? 16.084 -6.075 -7.366 1.00 93.25 108 ILE A N 1
ATOM 790 C CA . ILE A 1 108 ? 15.383 -5.956 -6.078 1.00 93.25 108 ILE A CA 1
ATOM 791 C C . ILE A 1 108 ? 14.550 -7.214 -5.798 1.00 93.25 108 ILE A C 1
ATOM 793 O O . ILE A 1 108 ? 14.640 -7.787 -4.715 1.00 93.25 108 ILE A O 1
ATOM 797 N N . ALA A 1 109 ? 13.801 -7.697 -6.795 1.00 91.25 109 ALA A N 1
ATOM 798 C CA . ALA A 1 109 ? 12.981 -8.905 -6.688 1.00 91.25 109 ALA A CA 1
ATOM 799 C C . ALA A 1 109 ? 13.799 -10.211 -6.696 1.00 91.25 109 ALA A C 1
ATOM 801 O O . ALA A 1 109 ? 13.217 -11.287 -6.553 1.00 91.25 109 ALA A O 1
ATOM 802 N N . GLN A 1 110 ? 15.119 -10.135 -6.926 1.00 91.50 110 GLN A N 1
ATOM 803 C CA . GLN A 1 110 ? 16.006 -11.283 -7.165 1.00 91.50 110 GLN A CA 1
ATOM 804 C C . GLN A 1 110 ? 15.452 -12.238 -8.240 1.00 91.50 110 GLN A C 1
ATOM 806 O O . GLN A 1 110 ? 15.517 -13.463 -8.126 1.00 91.50 110 GLN A O 1
ATOM 811 N N . ALA A 1 111 ? 14.859 -11.664 -9.288 1.00 94.31 111 ALA A N 1
ATOM 812 C CA . ALA A 1 111 ? 14.153 -12.406 -10.320 1.00 94.31 111 ALA A CA 1
ATOM 813 C C . ALA A 1 111 ? 15.132 -13.159 -11.231 1.00 94.31 111 ALA A C 1
ATOM 815 O O . ALA A 1 111 ? 16.153 -12.619 -11.665 1.00 94.31 111 ALA A O 1
ATOM 816 N N . SER A 1 112 ? 14.788 -14.396 -11.600 1.00 95.00 112 SER A N 1
ATOM 817 C CA . SER A 1 112 ? 15.506 -15.092 -12.670 1.00 95.00 112 SER A CA 1
ATOM 818 C C . SER A 1 112 ? 15.334 -14.346 -13.999 1.00 95.00 112 SER A C 1
ATOM 820 O O . SER A 1 112 ? 14.369 -13.605 -14.190 1.00 95.00 112 SER A O 1
ATOM 822 N N . SER A 1 113 ? 16.203 -14.588 -14.984 1.00 93.75 113 SER A N 1
ATOM 823 C CA . SER A 1 113 ? 16.046 -13.974 -16.314 1.00 93.75 113 SER A CA 1
ATOM 824 C C . SER A 1 113 ? 14.691 -14.296 -16.966 1.00 93.75 113 SER A C 1
ATOM 826 O O . SER A 1 113 ? 14.163 -13.489 -17.731 1.00 93.75 113 SER A O 1
ATOM 828 N N . LYS A 1 114 ? 14.109 -15.466 -16.662 1.00 96.12 114 LYS A N 1
ATOM 829 C CA . LYS A 1 114 ? 12.782 -15.869 -17.150 1.00 96.12 114 LYS A CA 1
ATOM 830 C C . LYS A 1 114 ? 11.667 -15.082 -16.461 1.00 96.12 114 LYS A C 1
ATOM 832 O O . LYS A 1 114 ? 10.737 -14.633 -17.135 1.00 96.12 114 LYS A O 1
ATOM 837 N N . ASP A 1 115 ? 11.764 -14.913 -15.148 1.00 96.25 115 ASP A N 1
ATOM 838 C CA . ASP A 1 115 ? 10.777 -14.163 -14.372 1.00 96.25 115 ASP A CA 1
ATOM 839 C C . ASP A 1 115 ? 10.829 -12.685 -14.736 1.00 96.25 115 ASP A C 1
ATOM 841 O O . ASP A 1 115 ? 9.796 -12.105 -15.048 1.00 96.25 115 ASP A O 1
ATOM 845 N N . LEU A 1 116 ? 12.031 -12.113 -14.838 1.00 96.81 116 LEU A N 1
ATOM 846 C CA . LEU A 1 116 ? 12.220 -10.736 -15.273 1.00 96.81 116 LEU A CA 1
ATOM 847 C C . LEU A 1 116 ? 11.607 -10.494 -16.658 1.00 96.81 116 LEU A C 1
ATOM 849 O O . LEU A 1 116 ? 10.870 -9.532 -16.842 1.00 96.81 116 LEU A O 1
ATOM 853 N N . LYS A 1 117 ? 11.825 -11.403 -17.618 1.00 95.81 117 LYS A N 1
ATOM 854 C CA . LYS A 1 117 ? 11.183 -11.322 -18.939 1.00 95.81 117 LYS A CA 1
ATOM 855 C C . LYS A 1 117 ? 9.654 -11.368 -18.844 1.00 95.81 117 LYS A C 1
ATOM 857 O O . LYS A 1 117 ? 8.982 -10.667 -19.594 1.00 95.81 117 LYS A O 1
ATOM 862 N N . SER A 1 118 ? 9.111 -12.186 -17.944 1.00 97.62 118 SER A N 1
ATOM 863 C CA . SER A 1 118 ? 7.663 -12.294 -17.729 1.00 97.62 118 SER A CA 1
ATOM 864 C C . SER A 1 118 ? 7.095 -11.007 -17.125 1.00 97.62 118 SER A C 1
ATOM 866 O O . SER A 1 118 ? 6.098 -10.498 -17.629 1.00 97.62 118 SER A O 1
ATOM 868 N N . MET A 1 119 ? 7.783 -10.429 -16.138 1.00 97.50 119 MET A N 1
ATOM 869 C CA . MET A 1 119 ? 7.437 -9.133 -15.549 1.00 97.50 119 MET A CA 1
ATOM 870 C C . MET A 1 119 ? 7.504 -8.010 -16.588 1.00 97.50 119 MET A C 1
ATOM 872 O O . MET A 1 119 ? 6.559 -7.240 -16.708 1.00 97.50 119 MET A O 1
ATOM 876 N N . SER A 1 120 ? 8.568 -7.947 -17.399 1.00 97.31 120 SER A N 1
ATOM 877 C CA . SER A 1 120 ? 8.697 -6.947 -18.468 1.00 97.31 120 SER A CA 1
ATOM 878 C C . SER A 1 120 ? 7.570 -7.061 -19.490 1.00 97.31 120 SER A C 1
ATOM 880 O O . SER A 1 120 ? 6.983 -6.054 -19.867 1.00 97.31 120 SER A O 1
ATOM 882 N N . ASN A 1 121 ? 7.242 -8.282 -19.923 1.00 96.94 121 ASN A N 1
ATOM 883 C CA . ASN A 1 121 ? 6.138 -8.502 -20.853 1.00 96.94 121 ASN A CA 1
ATOM 884 C C . ASN A 1 121 ? 4.794 -8.081 -20.239 1.00 96.94 121 ASN A C 1
ATOM 886 O O . ASN A 1 121 ? 3.980 -7.478 -20.928 1.00 96.94 121 ASN A O 1
ATOM 890 N N . GLN A 1 122 ? 4.566 -8.371 -18.954 1.00 97.19 122 GLN A N 1
ATOM 891 C CA . GLN A 1 122 ? 3.347 -7.943 -18.274 1.00 97.19 122 GLN A CA 1
ATOM 892 C C . GLN A 1 122 ? 3.284 -6.416 -18.136 1.00 97.19 122 GLN A C 1
ATOM 894 O O . GLN A 1 122 ? 2.223 -5.842 -18.348 1.00 97.19 122 GLN A O 1
ATOM 899 N N . ALA A 1 123 ? 4.396 -5.748 -17.822 1.00 97.06 123 ALA A N 1
ATOM 900 C CA . ALA A 1 123 ? 4.435 -4.292 -17.730 1.00 97.06 123 ALA A CA 1
ATOM 901 C C . ALA A 1 123 ? 4.106 -3.618 -19.071 1.00 97.06 123 ALA A C 1
ATOM 903 O O . ALA A 1 123 ? 3.348 -2.655 -19.088 1.00 97.06 123 ALA A O 1
ATOM 904 N N . VAL A 1 124 ? 4.606 -4.160 -20.187 1.00 95.56 124 VAL A N 1
ATOM 905 C CA . VAL A 1 124 ? 4.246 -3.709 -21.544 1.00 95.56 124 VAL A CA 1
ATOM 906 C C . VAL A 1 124 ? 2.766 -3.982 -21.845 1.00 95.56 124 VAL A C 1
ATOM 908 O O . VAL A 1 124 ? 2.059 -3.091 -22.302 1.00 95.56 124 VAL A O 1
ATOM 911 N N . ASP A 1 125 ? 2.261 -5.181 -21.539 1.00 95.00 125 ASP A N 1
ATOM 912 C CA . ASP A 1 125 ? 0.857 -5.541 -21.788 1.00 95.00 125 ASP A CA 1
ATOM 913 C C . ASP A 1 125 ? -0.127 -4.664 -20.996 1.00 95.00 125 ASP A C 1
ATOM 915 O O . ASP A 1 125 ? -1.105 -4.155 -21.545 1.00 95.00 125 ASP A O 1
ATOM 919 N N . LEU A 1 126 ? 0.151 -4.451 -19.709 1.00 94.06 126 LEU A N 1
ATOM 920 C CA . LEU A 1 126 ? -0.627 -3.561 -18.852 1.00 94.06 126 LEU A CA 1
ATOM 921 C C . LEU A 1 126 ? -0.475 -2.105 -19.302 1.00 94.06 126 LEU A C 1
ATOM 923 O O . LEU A 1 126 ? -1.473 -1.391 -19.367 1.00 94.06 126 LEU A O 1
ATOM 927 N N . GLY A 1 127 ? 0.733 -1.696 -19.694 1.00 90.50 127 GLY A N 1
ATOM 928 C CA . GLY A 1 127 ? 1.014 -0.366 -20.229 1.00 90.50 127 GLY A CA 1
ATOM 929 C C . GLY A 1 127 ? 0.195 -0.015 -21.477 1.00 90.50 127 GLY A C 1
ATOM 930 O O . GLY A 1 127 ? -0.206 1.127 -21.674 1.00 90.50 127 GLY A O 1
ATOM 931 N N . ALA A 1 128 ? -0.096 -1.009 -22.316 1.00 87.19 128 ALA A N 1
ATOM 932 C CA . ALA A 1 128 ? -0.906 -0.833 -23.520 1.00 87.19 128 ALA A CA 1
ATOM 933 C C . ALA A 1 128 ? -2.426 -0.877 -23.264 1.00 87.19 128 ALA A C 1
ATOM 935 O O . ALA A 1 128 ? -3.207 -0.364 -24.068 1.00 87.19 128 ALA A O 1
ATOM 936 N N . LYS A 1 129 ? -2.868 -1.537 -22.185 1.00 86.69 129 LYS A N 1
ATOM 937 C CA . LYS A 1 129 ? -4.293 -1.807 -21.897 1.00 86.69 129 LYS A CA 1
ATOM 938 C C . LYS A 1 129 ? -4.907 -0.888 -20.843 1.00 86.69 129 LYS A C 1
ATOM 940 O O . LYS A 1 129 ? -6.119 -0.938 -20.634 1.00 86.69 129 LYS A O 1
ATOM 945 N N . THR A 1 130 ? -4.089 -0.108 -20.153 1.00 87.38 130 THR A N 1
ATOM 946 C CA . THR A 1 130 ? -4.487 0.730 -19.015 1.00 87.38 130 THR A CA 1
ATOM 947 C C . THR A 1 130 ? -4.145 2.190 -19.304 1.00 87.38 130 THR A C 1
ATOM 949 O O . THR A 1 130 ? -3.563 2.489 -20.347 1.00 87.38 130 THR A O 1
ATOM 952 N N . SER A 1 131 ? -4.520 3.121 -18.424 1.00 84.25 131 SER A N 1
ATOM 953 C CA . SER A 1 131 ? -4.103 4.524 -18.577 1.00 84.25 131 SER A CA 1
ATOM 954 C C . SER A 1 131 ? -2.676 4.784 -18.083 1.00 84.25 131 SER A C 1
ATOM 956 O O . SER A 1 131 ? -2.206 5.919 -18.123 1.00 84.25 131 SER A O 1
ATOM 958 N N . LYS A 1 132 ? -1.973 3.750 -17.606 1.00 87.06 132 LYS A N 1
ATOM 959 C CA . LYS A 1 132 ? -0.596 3.837 -17.115 1.00 87.06 132 LYS A CA 1
ATOM 960 C C . LYS A 1 132 ? 0.380 3.402 -18.194 1.00 87.06 132 LYS A C 1
ATOM 962 O O . LYS A 1 132 ? 0.141 2.422 -18.884 1.00 87.06 132 LYS A O 1
ATOM 967 N N . SER A 1 133 ? 1.508 4.092 -18.302 1.00 90.94 133 SER A N 1
ATOM 968 C CA . SER A 1 133 ? 2.618 3.678 -19.165 1.00 90.94 133 SER A CA 1
ATOM 969 C C . SER A 1 133 ? 3.300 2.396 -18.681 1.00 90.94 133 SER A C 1
ATOM 971 O O . SER A 1 133 ? 3.297 2.076 -17.491 1.00 90.94 133 SER A O 1
ATOM 973 N N . ALA A 1 134 ? 3.989 1.693 -19.585 1.00 92.94 134 ALA A N 1
ATOM 974 C CA . ALA A 1 134 ? 4.817 0.543 -19.218 1.00 92.94 134 ALA A CA 1
ATOM 975 C C . ALA A 1 134 ? 5.897 0.917 -18.180 1.00 92.94 134 ALA A C 1
ATOM 977 O O . ALA A 1 134 ? 6.154 0.144 -17.254 1.00 92.94 134 ALA A O 1
ATOM 978 N N . ASN A 1 135 ? 6.486 2.116 -18.278 1.00 90.31 135 ASN A N 1
ATOM 979 C CA . ASN A 1 135 ? 7.411 2.631 -17.267 1.00 90.31 135 ASN A CA 1
ATOM 980 C C . ASN A 1 135 ? 6.749 2.889 -15.904 1.00 90.31 135 ASN A C 1
ATOM 982 O O . ASN A 1 135 ? 7.343 2.563 -14.877 1.00 90.31 135 ASN A O 1
ATOM 986 N N . GLU A 1 136 ? 5.537 3.448 -15.853 1.00 92.25 136 GLU A N 1
ATOM 987 C CA . GLU A 1 136 ? 4.797 3.607 -14.591 1.00 92.25 136 GLU A CA 1
ATOM 988 C C . GLU A 1 136 ? 4.448 2.260 -13.957 1.00 92.25 136 GLU A C 1
ATOM 990 O O . GLU A 1 136 ? 4.605 2.091 -12.746 1.00 92.25 136 GLU A O 1
ATOM 995 N N . VAL A 1 137 ? 4.036 1.281 -14.766 1.00 95.62 137 VAL A N 1
ATOM 996 C CA . VAL A 1 137 ? 3.792 -0.085 -14.290 1.00 95.62 137 VAL A CA 1
ATOM 997 C C . VAL A 1 137 ? 5.082 -0.692 -13.734 1.00 95.62 137 VAL A C 1
ATOM 999 O O . VAL A 1 137 ? 5.075 -1.262 -12.644 1.00 95.62 137 VAL A O 1
ATOM 1002 N N . ALA A 1 138 ? 6.213 -0.512 -14.419 1.00 96.06 138 ALA A N 1
ATOM 1003 C CA . ALA A 1 138 ? 7.510 -0.994 -13.955 1.00 96.06 138 ALA A CA 1
ATOM 1004 C C . ALA A 1 138 ? 7.994 -0.302 -12.662 1.00 96.06 138 ALA A C 1
ATOM 1006 O O . ALA A 1 138 ? 8.654 -0.947 -11.848 1.00 96.06 138 ALA A O 1
ATOM 1007 N N . LYS A 1 139 ? 7.642 0.970 -12.423 1.00 94.62 139 LYS A N 1
ATOM 1008 C CA . LYS A 1 139 ? 7.857 1.640 -11.124 1.00 94.62 139 LYS A CA 1
ATOM 1009 C C . LYS A 1 139 ? 6.985 1.038 -10.025 1.00 94.62 139 LYS A C 1
ATOM 1011 O O . LYS A 1 139 ? 7.481 0.750 -8.946 1.00 94.62 139 LYS A O 1
ATOM 1016 N N . GLY A 1 140 ? 5.710 0.764 -10.307 1.00 95.88 140 GLY A N 1
ATOM 1017 C CA . GLY A 1 140 ? 4.850 0.032 -9.372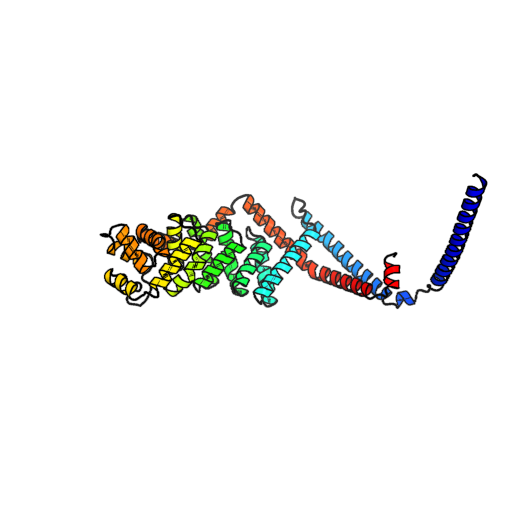 1.00 95.88 140 GLY A CA 1
ATOM 1018 C C . GLY A 1 140 ? 5.423 -1.348 -9.026 1.00 95.88 140 GLY A C 1
ATOM 1019 O O . GLY A 1 140 ? 5.427 -1.747 -7.864 1.00 95.88 140 GLY A O 1
ATOM 1020 N N . MET A 1 141 ? 5.959 -2.068 -10.021 1.00 97.56 141 MET A N 1
ATOM 1021 C CA . MET A 1 141 ? 6.637 -3.352 -9.801 1.00 97.56 141 MET A CA 1
ATOM 1022 C C . MET A 1 141 ? 7.888 -3.209 -8.927 1.00 97.56 141 MET A C 1
ATOM 1024 O O . MET A 1 141 ? 8.156 -4.102 -8.124 1.00 97.56 141 MET A O 1
ATOM 1028 N N . GLU A 1 142 ? 8.640 -2.113 -9.081 1.00 96.44 142 GLU A N 1
ATOM 1029 C CA . GLU A 1 142 ? 9.809 -1.797 -8.252 1.00 96.44 142 GLU A CA 1
ATOM 1030 C C . GLU A 1 142 ? 9.411 -1.630 -6.784 1.00 96.44 142 GLU A C 1
ATOM 1032 O O . GLU A 1 142 ? 10.007 -2.282 -5.931 1.00 96.44 142 GLU A O 1
ATOM 1037 N N . GLU A 1 143 ? 8.364 -0.853 -6.495 1.00 96.19 143 GLU A N 1
ATOM 1038 C CA . GLU A 1 143 ? 7.895 -0.635 -5.118 1.00 96.19 143 GLU A CA 1
ATOM 1039 C C . GLU A 1 143 ? 7.377 -1.920 -4.461 1.00 96.19 143 GLU A C 1
ATOM 1041 O O . GLU A 1 143 ? 7.716 -2.225 -3.316 1.00 96.19 143 GLU A O 1
ATOM 1046 N N . LEU A 1 144 ? 6.599 -2.729 -5.192 1.00 96.06 144 LEU A N 1
ATOM 1047 C CA . LEU A 1 144 ? 6.155 -4.032 -4.684 1.00 96.06 144 LEU A CA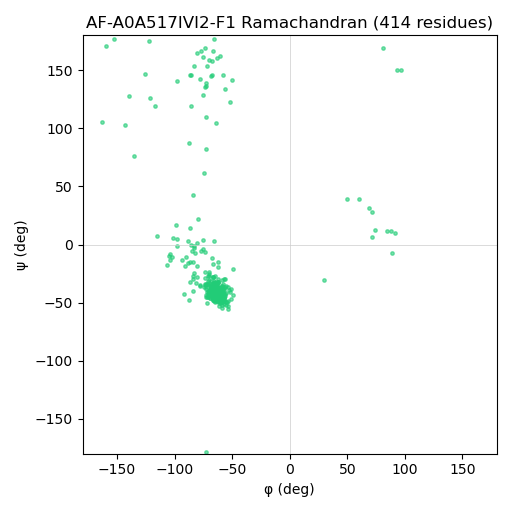 1
ATOM 1048 C C . LEU A 1 144 ? 7.354 -4.939 -4.367 1.00 96.06 144 LEU A C 1
ATOM 1050 O O . LEU A 1 144 ? 7.404 -5.554 -3.299 1.00 96.06 144 LEU A O 1
ATOM 1054 N N . ALA A 1 145 ? 8.334 -5.002 -5.274 1.00 95.75 145 ALA A N 1
ATOM 1055 C CA . ALA A 1 145 ? 9.546 -5.789 -5.076 1.00 95.75 145 ALA A CA 1
ATOM 1056 C C . ALA A 1 145 ? 10.368 -5.288 -3.878 1.00 95.75 145 ALA A C 1
ATOM 1058 O O . ALA A 1 145 ? 10.838 -6.097 -3.077 1.00 95.75 145 ALA A O 1
ATOM 1059 N N . ALA A 1 146 ? 10.499 -3.969 -3.714 1.00 95.25 146 ALA A N 1
ATOM 1060 C CA . ALA A 1 146 ? 11.197 -3.348 -2.588 1.00 95.25 146 ALA A CA 1
ATOM 1061 C C . ALA A 1 146 ? 10.535 -3.679 -1.242 1.00 95.25 146 ALA A C 1
ATOM 1063 O O . ALA A 1 146 ? 11.218 -3.811 -0.226 1.00 95.25 146 ALA A O 1
ATOM 1064 N N . LEU A 1 147 ? 9.218 -3.895 -1.245 1.00 93.69 147 LEU A N 1
ATOM 1065 C CA . LEU A 1 147 ? 8.439 -4.342 -0.090 1.00 93.69 147 LEU A CA 1
ATOM 1066 C C . LEU A 1 147 ? 8.396 -5.872 0.068 1.00 93.69 147 LEU A C 1
ATOM 1068 O O . LEU A 1 147 ? 7.612 -6.396 0.862 1.00 93.69 147 LEU A O 1
ATOM 1072 N N . GLY A 1 148 ? 9.269 -6.590 -0.642 1.00 91.94 148 GLY A N 1
ATOM 1073 C CA . GLY A 1 148 ? 9.525 -8.016 -0.452 1.00 91.94 148 GLY A CA 1
ATOM 1074 C C . GLY A 1 148 ? 8.666 -8.948 -1.304 1.00 91.94 148 GLY A C 1
ATOM 1075 O O . GLY A 1 148 ? 8.697 -10.160 -1.081 1.00 91.94 148 GLY A O 1
ATOM 1076 N N . PHE A 1 149 ? 7.909 -8.426 -2.274 1.00 94.25 149 PHE A N 1
ATOM 1077 C CA . PHE A 1 149 ? 7.147 -9.265 -3.197 1.00 94.25 149 PHE A CA 1
ATOM 1078 C C . PHE A 1 149 ? 8.103 -9.895 -4.212 1.00 94.25 149 PHE A C 1
ATOM 1080 O O . PHE A 1 149 ? 8.884 -9.212 -4.875 1.00 94.25 149 PHE A O 1
ATOM 1087 N N . ASN A 1 150 ? 8.031 -11.216 -4.367 1.00 93.06 150 ASN A N 1
ATOM 1088 C CA . ASN A 1 150 ? 8.749 -11.886 -5.450 1.00 93.06 150 ASN A CA 1
ATOM 1089 C C . ASN A 1 150 ? 8.071 -11.626 -6.806 1.00 93.06 150 ASN A C 1
ATOM 1091 O O . ASN A 1 150 ? 6.930 -11.173 -6.870 1.00 93.06 150 ASN A O 1
ATOM 1095 N N . ALA A 1 151 ? 8.740 -11.992 -7.902 1.00 93.94 151 ALA A N 1
ATOM 1096 C CA . ALA A 1 151 ? 8.242 -11.762 -9.259 1.00 93.94 151 ALA A CA 1
ATOM 1097 C C . ALA A 1 151 ? 6.786 -12.216 -9.482 1.00 93.94 151 ALA A C 1
ATOM 1099 O O . ALA A 1 151 ? 5.994 -11.481 -10.069 1.00 93.94 151 ALA A O 1
ATOM 1100 N N . LYS A 1 152 ? 6.403 -13.401 -8.985 1.00 93.44 152 LYS A N 1
ATOM 1101 C CA . LYS A 1 152 ? 5.036 -13.920 -9.131 1.00 93.44 152 LYS A CA 1
ATOM 1102 C C . LYS A 1 152 ? 4.031 -13.065 -8.363 1.00 93.44 152 LYS A C 1
ATOM 1104 O O . LYS A 1 152 ? 3.011 -12.685 -8.925 1.00 93.44 152 LYS A O 1
ATOM 1109 N N . GLN A 1 153 ? 4.332 -12.750 -7.107 1.00 94.56 153 GLN A N 1
ATOM 1110 C CA . GLN A 1 153 ? 3.479 -11.918 -6.258 1.00 94.56 153 GLN A CA 1
ATOM 1111 C C . GLN A 1 153 ? 3.322 -10.507 -6.831 1.00 94.56 153 GLN A C 1
ATOM 1113 O O . GLN A 1 153 ? 2.214 -9.983 -6.865 1.00 94.56 153 GLN A O 1
ATOM 1118 N N . THR A 1 154 ? 4.407 -9.916 -7.332 1.00 95.44 154 THR A N 1
ATOM 1119 C CA . THR A 1 154 ? 4.392 -8.611 -8.000 1.00 95.44 154 THR A CA 1
ATOM 1120 C C . THR A 1 154 ? 3.470 -8.628 -9.215 1.00 95.44 154 THR A C 1
ATOM 1122 O O . THR A 1 154 ? 2.625 -7.746 -9.354 1.00 95.44 154 THR A O 1
ATOM 1125 N N . MET A 1 155 ? 3.570 -9.658 -10.063 1.00 94.31 155 MET A N 1
ATOM 1126 C CA . MET A 1 155 ? 2.696 -9.800 -11.230 1.00 94.31 155 MET A CA 1
ATOM 1127 C C . MET A 1 155 ? 1.228 -10.056 -10.859 1.00 94.31 155 MET A C 1
ATOM 1129 O O . MET A 1 155 ? 0.335 -9.585 -11.562 1.00 94.31 155 MET A O 1
ATOM 1133 N N . GLU A 1 156 ? 0.965 -10.803 -9.782 1.00 94.19 156 GLU A N 1
ATOM 1134 C CA . GLU A 1 156 ? -0.389 -11.060 -9.267 1.00 94.19 156 GLU A CA 1
ATOM 1135 C C . GLU A 1 156 ? -1.033 -9.791 -8.685 1.00 94.19 156 GLU A C 1
ATOM 1137 O O . GLU A 1 156 ? -2.232 -9.583 -8.861 1.00 94.19 156 GLU A O 1
ATOM 1142 N N . ALA A 1 157 ? -0.248 -8.934 -8.028 1.00 95.00 157 ALA A N 1
ATOM 1143 C CA . ALA A 1 157 ? -0.745 -7.730 -7.369 1.00 95.00 157 ALA A CA 1
ATOM 1144 C C . ALA A 1 157 ? -0.892 -6.517 -8.304 1.00 95.00 157 ALA A C 1
ATOM 1146 O O . ALA A 1 157 ? -1.733 -5.651 -8.055 1.00 95.00 157 ALA A O 1
ATOM 1147 N N . MET A 1 158 ? -0.105 -6.448 -9.384 1.00 94.50 158 MET A N 1
ATOM 1148 C CA . MET A 1 158 ? -0.051 -5.279 -10.271 1.00 94.50 158 MET A CA 1
ATOM 1149 C C . MET A 1 158 ? -1.405 -4.844 -10.858 1.00 94.50 158 MET A C 1
ATOM 1151 O O . MET A 1 158 ? -1.672 -3.642 -10.858 1.00 94.50 158 MET A O 1
ATOM 1155 N N . PRO A 1 159 ? -2.300 -5.750 -11.307 1.00 92.12 159 PRO A N 1
ATOM 1156 C CA . PRO A 1 159 ? -3.620 -5.345 -11.790 1.00 92.12 159 PRO A CA 1
ATOM 1157 C C . PRO A 1 159 ? -4.442 -4.584 -10.740 1.00 92.12 159 PRO A C 1
ATOM 1159 O O . PRO A 1 159 ? -5.094 -3.598 -11.076 1.00 92.12 159 PRO A O 1
ATOM 1162 N N . GLY A 1 160 ? -4.367 -5.000 -9.471 1.00 92.19 160 GLY A N 1
ATOM 1163 C CA . GLY A 1 160 ? -5.028 -4.313 -8.361 1.00 92.19 160 GLY A CA 1
ATOM 1164 C C . GLY A 1 160 ? -4.424 -2.934 -8.105 1.00 92.19 160 GLY A C 1
ATOM 1165 O O . GLY A 1 160 ? -5.162 -1.965 -7.954 1.00 92.19 160 GLY A O 1
ATOM 1166 N N . VAL A 1 161 ? -3.091 -2.822 -8.142 1.00 93.50 161 VAL A N 1
ATOM 1167 C CA . VAL A 1 161 ? -2.388 -1.532 -8.003 1.00 93.50 161 VAL A CA 1
ATOM 1168 C C . VAL A 1 161 ? -2.809 -0.549 -9.087 1.00 93.50 161 VAL A C 1
ATOM 1170 O O . VAL A 1 161 ? -3.134 0.593 -8.772 1.00 93.50 161 VAL A O 1
ATOM 1173 N N . ILE A 1 162 ? -2.847 -0.986 -10.348 1.00 92.56 162 ILE A N 1
ATOM 1174 C CA . ILE A 1 162 ? -3.288 -0.129 -11.453 1.00 92.56 162 ILE A CA 1
ATOM 1175 C C . ILE A 1 162 ? -4.742 0.290 -11.242 1.00 92.56 162 ILE A C 1
ATOM 1177 O O . ILE A 1 162 ? -5.039 1.476 -11.317 1.00 92.56 162 ILE A O 1
ATOM 1181 N N . SER A 1 163 ? -5.624 -0.655 -10.910 1.00 91.38 163 SER A N 1
ATOM 1182 C CA . SER A 1 163 ? -7.041 -0.376 -10.659 1.00 91.38 163 SER A CA 1
ATOM 1183 C C . SER A 1 163 ? -7.235 0.669 -9.554 1.00 91.38 163 SER A C 1
ATOM 1185 O O . SER A 1 163 ? -7.969 1.634 -9.739 1.00 91.38 163 SER A O 1
ATOM 1187 N N . ALA A 1 164 ? -6.530 0.540 -8.426 1.00 90.56 164 ALA A N 1
ATOM 1188 C CA . ALA A 1 164 ? -6.583 1.518 -7.339 1.00 90.56 164 ALA A CA 1
ATOM 1189 C C . ALA A 1 164 ? -6.005 2.886 -7.738 1.00 90.56 164 ALA A C 1
ATOM 1191 O O . ALA A 1 164 ? -6.580 3.920 -7.394 1.00 90.56 164 ALA A O 1
ATOM 1192 N N . ALA A 1 165 ? -4.890 2.913 -8.472 1.00 90.25 165 ALA A N 1
ATOM 1193 C CA . ALA A 1 165 ? -4.263 4.154 -8.925 1.00 90.25 165 ALA A CA 1
ATOM 1194 C C . ALA A 1 165 ? -5.147 4.892 -9.944 1.00 90.25 165 ALA A C 1
ATOM 1196 O O . ALA A 1 165 ? -5.281 6.111 -9.887 1.00 90.25 165 ALA A O 1
ATOM 1197 N N . GLU A 1 166 ? -5.785 4.159 -10.857 1.00 88.00 166 GLU A N 1
ATOM 1198 C CA . GLU A 1 166 ? -6.763 4.703 -11.803 1.00 88.00 166 GLU A CA 1
ATOM 1199 C C . GLU A 1 166 ? -8.018 5.214 -11.082 1.00 88.00 166 GLU A C 1
ATOM 1201 O O . GLU A 1 166 ? -8.474 6.310 -11.387 1.00 88.00 166 GLU A O 1
ATOM 1206 N N . ALA A 1 167 ? -8.537 4.462 -10.104 1.00 86.25 167 ALA A N 1
ATOM 1207 C CA . ALA A 1 167 ? -9.750 4.791 -9.348 1.00 86.25 167 ALA A CA 1
ATOM 1208 C C . ALA A 1 167 ? -9.609 5.977 -8.385 1.00 86.25 167 ALA A C 1
ATOM 1210 O O . ALA A 1 167 ? -10.604 6.589 -8.009 1.00 86.25 167 ALA A O 1
ATOM 1211 N N . SER A 1 168 ? -8.391 6.260 -7.930 1.00 83.31 168 SER A N 1
ATOM 1212 C CA . SER A 1 168 ? -8.112 7.349 -6.984 1.00 83.31 168 SER A CA 1
ATOM 1213 C C . SER A 1 168 ? -7.415 8.543 -7.629 1.00 83.31 168 SER A C 1
ATOM 1215 O O . SER A 1 168 ? -7.359 9.618 -7.038 1.00 83.31 168 SER A O 1
ATOM 1217 N N . GLY A 1 169 ? -6.831 8.357 -8.816 1.00 81.31 169 GLY A N 1
ATOM 1218 C CA . GLY A 1 169 ? -5.905 9.313 -9.416 1.00 81.31 169 GLY A CA 1
ATOM 1219 C C . GLY A 1 169 ? -4.534 9.377 -8.730 1.00 81.31 169 GLY A C 1
ATOM 1220 O O . GLY A 1 169 ? -3.729 10.235 -9.092 1.00 81.31 169 GLY A O 1
ATOM 1221 N N . ALA A 1 170 ? -4.245 8.499 -7.762 1.00 85.38 170 ALA A N 1
ATOM 1222 C CA . ALA A 1 170 ? -2.962 8.463 -7.068 1.00 85.38 170 ALA A CA 1
ATOM 1223 C C . ALA A 1 170 ? -1.819 7.959 -7.971 1.00 85.38 170 ALA A C 1
ATOM 1225 O O . ALA A 1 170 ? -2.017 7.264 -8.975 1.00 85.38 170 ALA A O 1
ATOM 1226 N N . GLU A 1 171 ? -0.583 8.289 -7.592 1.00 89.69 171 GLU A N 1
ATOM 1227 C CA . GLU A 1 171 ? 0.598 7.780 -8.287 1.00 89.69 171 GLU A CA 1
ATOM 1228 C C . GLU A 1 171 ? 0.767 6.267 -8.094 1.00 89.69 171 GLU A C 1
ATOM 1230 O O . GLU A 1 171 ? 0.482 5.713 -7.026 1.00 89.69 171 GLU A O 1
ATOM 1235 N N . MET A 1 172 ? 1.289 5.595 -9.128 1.00 89.94 172 MET A N 1
ATOM 1236 C CA . MET A 1 172 ? 1.515 4.145 -9.122 1.00 89.94 172 MET A CA 1
ATOM 1237 C C . MET A 1 172 ? 2.436 3.699 -7.985 1.00 89.94 172 MET A C 1
ATOM 1239 O O . MET A 1 172 ? 2.147 2.704 -7.327 1.00 89.94 172 MET A O 1
ATOM 1243 N N . ALA A 1 173 ? 3.519 4.439 -7.733 1.00 90.75 173 ALA A N 1
ATOM 1244 C CA . ALA A 1 173 ? 4.491 4.099 -6.696 1.00 90.75 173 ALA A CA 1
ATOM 1245 C C . ALA A 1 173 ? 3.882 4.202 -5.287 1.00 90.75 173 ALA A C 1
ATOM 1247 O O . ALA A 1 173 ? 3.991 3.277 -4.478 1.00 90.75 173 ALA A O 1
ATOM 1248 N N . THR A 1 174 ? 3.157 5.290 -5.021 1.00 91.81 174 THR A N 1
ATOM 1249 C CA . THR A 1 174 ? 2.426 5.487 -3.765 1.00 91.81 174 THR A CA 1
ATOM 1250 C C . THR A 1 174 ? 1.384 4.393 -3.560 1.00 91.81 174 THR A C 1
ATOM 1252 O O . THR A 1 174 ? 1.356 3.748 -2.514 1.00 91.81 174 THR A O 1
ATOM 1255 N N . THR A 1 175 ? 0.574 4.119 -4.582 1.00 92.94 175 THR A N 1
ATOM 1256 C CA . THR A 1 175 ? -0.476 3.094 -4.517 1.00 92.94 175 THR A CA 1
ATOM 1257 C C . THR A 1 175 ? 0.115 1.706 -4.267 1.00 92.94 175 THR A C 1
ATOM 1259 O O . THR A 1 175 ? -0.351 0.989 -3.381 1.00 92.94 175 THR A O 1
ATOM 1262 N N . ALA A 1 176 ? 1.186 1.346 -4.984 1.00 95.12 176 ALA A N 1
ATOM 1263 C CA . ALA A 1 176 ? 1.913 0.096 -4.780 1.00 95.12 176 ALA A CA 1
ATOM 1264 C C . ALA A 1 176 ? 2.439 -0.017 -3.344 1.00 95.12 176 ALA A C 1
ATOM 1266 O O . ALA A 1 176 ? 2.252 -1.050 -2.704 1.00 95.12 176 ALA A O 1
ATOM 1267 N N . THR A 1 177 ? 3.027 1.061 -2.819 1.00 94.12 177 THR A N 1
ATOM 1268 C CA . THR A 1 177 ? 3.568 1.115 -1.456 1.00 94.12 177 THR A CA 1
ATOM 1269 C C . THR A 1 177 ? 2.488 0.883 -0.406 1.00 94.12 177 THR A C 1
ATOM 1271 O O . THR A 1 177 ? 2.667 0.063 0.500 1.00 94.12 177 THR A O 1
ATOM 1274 N N . VAL A 1 178 ? 1.351 1.573 -0.529 1.00 94.62 178 VAL A N 1
ATOM 1275 C CA . VAL A 1 178 ? 0.226 1.444 0.407 1.00 94.62 178 VAL A CA 1
ATOM 1276 C C . VAL A 1 178 ? -0.360 0.038 0.354 1.00 94.62 178 VAL A C 1
ATOM 1278 O O . VAL A 1 178 ? -0.528 -0.598 1.396 1.00 94.62 178 VAL A O 1
ATOM 1281 N N . MET A 1 179 ? -0.611 -0.484 -0.847 1.00 94.69 179 MET A N 1
ATOM 1282 C CA . MET A 1 179 ? -1.180 -1.818 -1.019 1.00 94.69 179 MET A CA 1
ATOM 1283 C C . MET A 1 179 ? -0.252 -2.918 -0.507 1.00 94.69 179 MET A C 1
ATOM 1285 O O . MET A 1 179 ? -0.700 -3.782 0.244 1.00 94.69 179 MET A O 1
ATOM 1289 N N . ALA A 1 180 ? 1.037 -2.887 -0.852 1.00 94.00 180 ALA A N 1
ATOM 1290 C CA . ALA A 1 180 ? 1.995 -3.869 -0.348 1.00 94.00 180 ALA A CA 1
ATOM 1291 C C . ALA A 1 180 ? 2.158 -3.782 1.171 1.00 94.00 180 ALA A C 1
ATOM 1293 O O . ALA A 1 180 ? 2.194 -4.816 1.837 1.00 94.00 180 ALA A O 1
ATOM 1294 N N . SER A 1 181 ? 2.188 -2.571 1.736 1.00 92.50 181 SER A N 1
ATOM 1295 C CA . SER A 1 181 ? 2.224 -2.385 3.190 1.00 92.50 181 SER A CA 1
ATOM 1296 C C . SER A 1 181 ? 0.988 -2.984 3.854 1.00 92.50 181 SER A C 1
ATOM 1298 O O . SER A 1 181 ? 1.124 -3.731 4.818 1.00 92.50 181 SER A O 1
ATOM 1300 N N . ALA A 1 182 ? -0.208 -2.738 3.316 1.00 95.06 182 ALA A N 1
ATOM 1301 C CA . ALA A 1 182 ? -1.446 -3.314 3.833 1.00 95.06 182 ALA A CA 1
ATOM 1302 C C . ALA A 1 182 ? -1.452 -4.851 3.737 1.00 95.06 182 ALA A C 1
ATOM 1304 O O . ALA A 1 182 ? -1.725 -5.530 4.729 1.00 95.06 182 ALA A O 1
ATOM 1305 N N . ILE A 1 183 ? -1.081 -5.413 2.582 1.00 95.00 183 ILE A N 1
ATOM 1306 C CA . ILE A 1 183 ? -0.982 -6.866 2.377 1.00 95.00 183 ILE A CA 1
ATOM 1307 C C . ILE A 1 183 ? -0.015 -7.484 3.393 1.00 95.00 183 ILE A C 1
ATOM 1309 O O . ILE A 1 183 ? -0.373 -8.441 4.082 1.00 95.00 183 ILE A O 1
ATOM 1313 N N . ASN A 1 184 ? 1.176 -6.904 3.549 1.00 93.25 184 ASN A N 1
ATOM 1314 C CA . ASN A 1 184 ? 2.192 -7.398 4.474 1.00 93.25 184 ASN A CA 1
ATOM 1315 C C . ASN A 1 184 ? 1.762 -7.254 5.943 1.00 93.25 184 ASN A C 1
ATOM 1317 O O . ASN A 1 184 ? 1.855 -8.215 6.706 1.00 93.25 184 ASN A O 1
ATOM 1321 N N . SER A 1 185 ? 1.253 -6.086 6.352 1.00 93.62 185 SER A N 1
ATOM 1322 C CA . SER A 1 185 ? 0.848 -5.810 7.738 1.00 93.62 185 SER A CA 1
ATOM 1323 C C . SER A 1 185 ? -0.279 -6.718 8.225 1.00 93.62 185 SER A C 1
ATOM 1325 O O . SER A 1 185 ? -0.307 -7.062 9.408 1.00 93.62 185 SER A O 1
ATOM 1327 N N . PHE A 1 186 ? -1.177 -7.132 7.328 1.00 95.81 186 PHE A N 1
ATOM 1328 C CA . PHE A 1 186 ? -2.281 -8.039 7.644 1.00 95.81 186 PHE A CA 1
ATOM 1329 C C . PHE A 1 186 ? -1.995 -9.507 7.296 1.00 95.81 186 PHE A C 1
ATOM 1331 O O . PHE A 1 186 ? -2.831 -10.372 7.582 1.00 95.81 186 PHE A O 1
ATOM 1338 N N . GLY A 1 187 ? -0.822 -9.817 6.734 1.00 93.31 187 GLY A N 1
ATOM 1339 C CA . GLY A 1 187 ? -0.449 -11.170 6.312 1.00 93.31 187 GLY A CA 1
ATOM 1340 C C . GLY A 1 187 ? -1.393 -11.742 5.251 1.00 93.31 187 GLY A C 1
ATOM 1341 O O . GLY A 1 187 ? -1.772 -12.912 5.337 1.00 93.31 187 GLY A O 1
ATOM 1342 N N . LEU A 1 188 ? -1.831 -10.900 4.315 1.00 94.94 188 LEU A N 1
ATOM 1343 C CA . LEU A 1 188 ? -2.679 -11.278 3.185 1.00 94.94 188 LEU A CA 1
ATOM 1344 C C . LEU A 1 188 ? -1.836 -11.899 2.064 1.00 94.94 188 LEU A C 1
ATOM 1346 O O . LEU A 1 188 ? -0.608 -11.783 2.039 1.00 94.94 188 LEU A O 1
ATOM 1350 N N . LYS A 1 189 ? -2.488 -12.574 1.118 1.00 92.31 189 LYS A N 1
ATOM 1351 C CA . LYS A 1 189 ? -1.818 -13.085 -0.083 1.00 92.31 189 LYS A CA 1
ATOM 1352 C C . LYS A 1 189 ? -1.727 -11.978 -1.128 1.00 92.31 189 LYS A C 1
ATOM 1354 O O . LYS A 1 189 ? -2.589 -11.112 -1.201 1.00 92.31 189 LYS A O 1
ATOM 1359 N N . ALA A 1 190 ? -0.738 -12.055 -2.018 1.00 88.12 190 ALA A N 1
ATOM 1360 C CA . ALA A 1 190 ? -0.652 -11.139 -3.159 1.00 88.12 190 ALA A CA 1
ATOM 1361 C C . ALA A 1 190 ? -1.902 -11.205 -4.060 1.00 88.12 190 ALA A C 1
ATOM 1363 O O . ALA A 1 190 ? -2.323 -10.190 -4.603 1.00 88.12 190 ALA A O 1
ATOM 1364 N N . SER A 1 191 ? -2.554 -12.370 -4.141 1.00 86.06 191 SER A N 1
ATOM 1365 C CA . SER A 1 191 ? -3.844 -12.541 -4.820 1.00 86.06 191 SER A CA 1
ATOM 1366 C C . SER A 1 191 ? -4.989 -11.720 -4.213 1.00 86.06 191 SER A C 1
ATOM 1368 O O . SER A 1 191 ? -5.988 -11.493 -4.888 1.00 86.06 191 SER A O 1
ATOM 1370 N N . ASP A 1 192 ? -4.853 -11.269 -2.963 1.00 92.69 192 ASP A N 1
ATOM 1371 C CA . ASP A 1 192 ? -5.838 -10.420 -2.287 1.00 92.69 192 ASP A CA 1
ATOM 1372 C C . ASP A 1 192 ? -5.650 -8.934 -2.649 1.00 92.69 192 ASP A C 1
ATOM 1374 O O . ASP A 1 192 ? -6.434 -8.092 -2.219 1.00 92.69 192 ASP A O 1
ATOM 1378 N N . ALA A 1 193 ? -4.650 -8.587 -3.472 1.00 91.88 193 ALA A N 1
ATOM 1379 C CA . ALA A 1 193 ? -4.384 -7.212 -3.891 1.00 91.88 193 ALA A CA 1
ATOM 1380 C C . ALA A 1 193 ? -5.594 -6.540 -4.550 1.00 91.88 193 ALA A C 1
ATOM 1382 O O . ALA A 1 193 ? -5.826 -5.364 -4.303 1.00 91.88 193 ALA A O 1
ATOM 1383 N N . ASN A 1 194 ? -6.399 -7.268 -5.330 1.00 91.62 194 ASN A N 1
ATOM 1384 C CA . ASN A 1 194 ? -7.627 -6.703 -5.899 1.00 91.62 194 ASN A CA 1
ATOM 1385 C C . ASN A 1 194 ? -8.621 -6.301 -4.802 1.00 91.62 194 ASN A C 1
ATOM 1387 O O . ASN A 1 194 ? -9.176 -5.213 -4.860 1.00 91.62 194 ASN A O 1
ATOM 1391 N N . HIS A 1 195 ? -8.780 -7.127 -3.765 1.00 95.38 195 HIS A N 1
ATOM 1392 C CA . HIS A 1 195 ? -9.645 -6.793 -2.636 1.00 95.38 195 HIS A CA 1
ATOM 1393 C C . HIS A 1 195 ? -9.108 -5.591 -1.845 1.00 95.38 195 HIS A C 1
ATOM 1395 O O . HIS A 1 195 ? -9.871 -4.714 -1.458 1.00 95.38 195 HIS A O 1
ATOM 1401 N N . VAL A 1 196 ? -7.788 -5.502 -1.650 1.00 95.69 196 VAL A N 1
ATOM 1402 C CA . VAL A 1 196 ? -7.164 -4.336 -1.002 1.00 95.69 196 VAL A CA 1
ATOM 1403 C C . VAL A 1 196 ? -7.340 -3.070 -1.851 1.00 95.69 196 VAL A C 1
ATOM 1405 O O . VAL A 1 196 ? -7.642 -2.014 -1.304 1.00 95.69 196 VAL A O 1
ATOM 1408 N N . ALA A 1 197 ? -7.199 -3.163 -3.175 1.00 93.56 197 ALA A N 1
ATOM 1409 C CA . ALA A 1 197 ? -7.454 -2.058 -4.098 1.00 93.56 197 ALA A CA 1
ATOM 1410 C C . ALA A 1 197 ? -8.907 -1.577 -4.027 1.00 93.56 197 ALA A C 1
ATOM 1412 O O . ALA A 1 197 ? -9.161 -0.378 -3.922 1.00 93.56 197 ALA A O 1
ATOM 1413 N N . ASP A 1 198 ? -9.846 -2.519 -4.052 1.00 94.19 198 ASP A N 1
ATOM 1414 C CA . ASP A 1 198 ? -11.278 -2.272 -3.926 1.00 94.19 198 ASP A CA 1
ATOM 1415 C C . ASP A 1 198 ? -11.627 -1.608 -2.589 1.00 94.19 198 ASP A C 1
ATOM 1417 O O . ASP A 1 198 ? -12.345 -0.608 -2.568 1.00 94.19 198 ASP A O 1
ATOM 1421 N N . LEU A 1 199 ? -11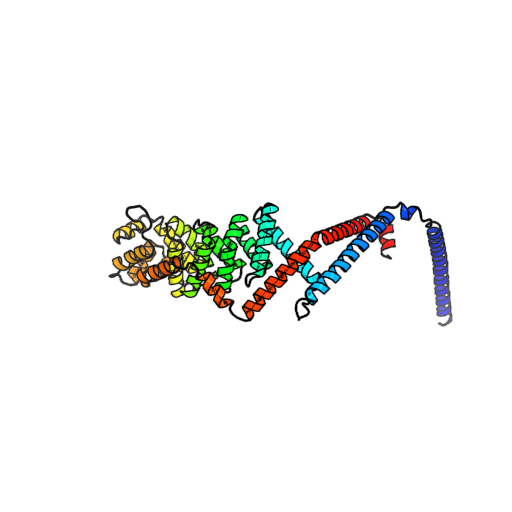.044 -2.088 -1.488 1.00 95.19 199 LEU A N 1
ATOM 1422 C CA . LEU A 1 199 ? -11.194 -1.510 -0.155 1.00 95.19 199 LEU A CA 1
ATOM 1423 C C . LEU A 1 199 ? -10.665 -0.072 -0.097 1.00 95.19 199 LEU A C 1
ATOM 1425 O O . LEU A 1 199 ? -11.344 0.804 0.433 1.00 95.19 199 LEU A O 1
ATOM 1429 N N . LEU A 1 200 ? -9.478 0.195 -0.648 1.00 92.50 200 LEU A N 1
ATOM 1430 C CA . LEU A 1 200 ? -8.889 1.539 -0.655 1.00 92.50 200 LEU A CA 1
ATOM 1431 C C . LEU A 1 200 ? -9.694 2.510 -1.525 1.00 92.50 200 LEU A C 1
ATOM 1433 O O . LEU A 1 200 ? -9.956 3.634 -1.100 1.00 92.50 200 LEU A O 1
ATOM 1437 N N . ALA A 1 201 ? -10.131 2.073 -2.709 1.00 89.75 201 ALA A N 1
ATOM 1438 C CA . ALA A 1 201 ? -11.002 2.866 -3.571 1.00 89.75 201 ALA A CA 1
ATOM 1439 C C . ALA A 1 201 ? -12.352 3.146 -2.894 1.00 89.75 201 ALA A C 1
ATOM 1441 O O . ALA A 1 201 ? -12.882 4.252 -2.990 1.00 89.75 201 ALA A O 1
ATOM 1442 N N . ARG A 1 202 ? -12.903 2.164 -2.173 1.00 91.50 202 ARG A N 1
ATOM 1443 C CA . ARG A 1 202 ? -14.144 2.336 -1.418 1.00 91.50 202 ARG A CA 1
ATOM 1444 C C . ARG A 1 202 ? -13.976 3.315 -0.258 1.00 91.50 202 ARG A C 1
ATOM 1446 O O . ARG A 1 202 ? -14.806 4.207 -0.134 1.00 91.50 202 ARG A O 1
ATOM 1453 N N . SER A 1 203 ? -12.898 3.204 0.516 1.00 90.62 203 SER A N 1
ATOM 1454 C CA . SER A 1 203 ? -12.591 4.120 1.625 1.00 90.62 203 SER A CA 1
ATOM 1455 C C . SER A 1 203 ? -12.471 5.576 1.159 1.00 90.62 203 SER A C 1
ATOM 1457 O O . SER A 1 203 ? -13.073 6.473 1.757 1.00 90.62 203 SER A O 1
ATOM 1459 N N . ALA A 1 204 ? -11.789 5.799 0.029 1.00 85.62 204 ALA A N 1
ATOM 1460 C CA . ALA A 1 204 ? -11.647 7.123 -0.578 1.00 85.62 204 ALA A CA 1
ATOM 1461 C C . ALA A 1 204 ? -12.981 7.713 -1.076 1.00 85.62 204 ALA A C 1
ATOM 1463 O O . ALA A 1 204 ? -13.132 8.929 -1.136 1.00 85.62 204 ALA A O 1
ATOM 1464 N N . ASN A 1 205 ? -13.953 6.865 -1.426 1.00 83.38 205 ASN A N 1
ATOM 1465 C CA . ASN A 1 205 ? -15.295 7.294 -1.830 1.00 83.38 205 ASN A CA 1
ATOM 1466 C C . ASN A 1 205 ? -16.249 7.490 -0.636 1.00 83.38 205 ASN A C 1
ATOM 1468 O O . ASN A 1 205 ? -17.147 8.328 -0.698 1.00 83.38 205 ASN A O 1
ATOM 1472 N N . ASP A 1 206 ? -16.084 6.708 0.435 1.00 84.75 206 ASP A N 1
ATOM 1473 C CA . ASP A 1 206 ? -16.958 6.704 1.617 1.00 84.75 206 ASP A CA 1
ATOM 1474 C C . ASP A 1 206 ? -16.561 7.755 2.678 1.00 84.75 206 ASP A C 1
ATOM 1476 O O . ASP A 1 206 ? -17.347 8.054 3.593 1.00 84.75 206 ASP A O 1
ATOM 1480 N N . SER A 1 207 ? -15.348 8.311 2.581 1.00 84.19 207 SER A N 1
ATOM 1481 C CA . SER A 1 207 ? -14.759 9.185 3.599 1.00 84.19 207 SER A CA 1
ATOM 1482 C C . SER A 1 207 ? -13.737 10.179 3.030 1.00 84.19 207 SER A C 1
ATOM 1484 O O . SER A 1 207 ? -13.395 10.144 1.853 1.00 84.19 207 SER A O 1
ATOM 1486 N N . ALA A 1 208 ? -13.203 11.052 3.890 1.00 81.56 208 ALA A N 1
ATOM 1487 C CA . ALA A 1 208 ? -12.069 11.917 3.553 1.00 81.56 208 ALA A CA 1
ATOM 1488 C C . ALA A 1 208 ? -10.703 11.184 3.527 1.00 81.56 208 ALA A C 1
ATOM 1490 O O . ALA A 1 208 ? -9.665 11.825 3.365 1.00 81.56 208 ALA A O 1
ATOM 1491 N N . ALA A 1 209 ? -10.669 9.861 3.727 1.00 87.88 209 ALA 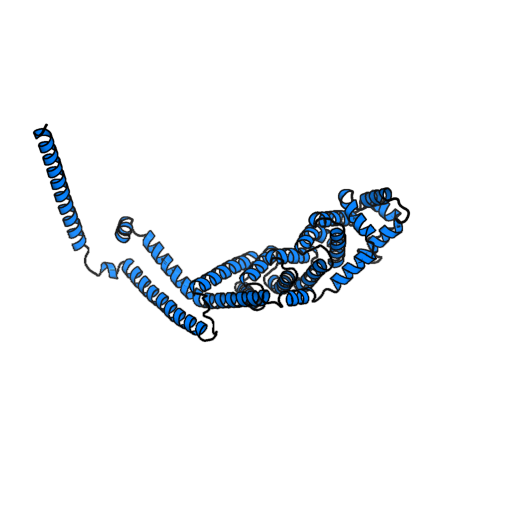A N 1
ATOM 1492 C CA . ALA A 1 209 ? -9.448 9.060 3.737 1.00 87.88 209 ALA A CA 1
ATOM 1493 C C . ALA A 1 209 ? -9.066 8.590 2.322 1.00 87.88 209 ALA A C 1
ATOM 1495 O O . ALA A 1 209 ? -9.413 7.489 1.900 1.00 87.88 209 ALA A O 1
ATOM 1496 N N . ASP A 1 210 ? -8.318 9.418 1.592 1.00 89.31 210 ASP A N 1
ATOM 1497 C CA . ASP A 1 210 ? -7.716 9.009 0.319 1.00 89.31 210 ASP A CA 1
ATOM 1498 C C . ASP A 1 210 ? -6.649 7.900 0.492 1.00 89.31 210 ASP A C 1
ATOM 1500 O O . ASP A 1 210 ? -6.322 7.474 1.605 1.00 89.31 210 ASP A O 1
ATOM 1504 N N . ILE A 1 211 ? -6.083 7.403 -0.616 1.00 90.38 211 ILE A N 1
ATOM 1505 C CA . ILE A 1 211 ? -5.084 6.318 -0.573 1.00 90.38 211 ILE A CA 1
ATOM 1506 C C . ILE A 1 211 ? -3.871 6.687 0.291 1.00 90.38 211 ILE A C 1
ATOM 1508 O O . ILE A 1 211 ? -3.365 5.828 1.017 1.00 90.38 211 ILE A O 1
ATOM 1512 N N . GLN A 1 212 ? -3.407 7.936 0.236 1.00 91.69 212 GLN A N 1
ATOM 1513 C CA . GLN A 1 212 ? -2.235 8.364 0.996 1.00 91.69 212 GLN A CA 1
ATOM 1514 C C . GLN A 1 212 ? -2.553 8.426 2.489 1.00 91.69 212 GLN A C 1
ATOM 1516 O O . GLN A 1 212 ? -1.803 7.882 3.299 1.00 91.69 212 GLN A O 1
ATOM 1521 N N . TYR A 1 213 ? -3.701 9.002 2.847 1.00 94.69 213 TYR A N 1
ATOM 1522 C CA . TYR A 1 213 ? -4.211 9.030 4.211 1.00 94.69 213 TYR A CA 1
ATOM 1523 C C . TYR A 1 213 ? -4.330 7.614 4.785 1.00 94.69 213 TYR A C 1
ATOM 1525 O O . TYR A 1 213 ? -3.853 7.334 5.890 1.00 94.69 213 TYR A O 1
ATOM 1533 N N . MET A 1 214 ? -4.950 6.705 4.025 1.00 94.62 214 MET A N 1
ATOM 1534 C CA . MET A 1 214 ? -5.094 5.300 4.400 1.00 94.62 214 MET A CA 1
ATOM 1535 C C . MET A 1 214 ? -3.729 4.638 4.587 1.00 94.62 214 MET A C 1
ATOM 1537 O O . MET A 1 214 ? -3.525 3.923 5.567 1.00 94.62 214 MET A O 1
ATOM 1541 N N . GLY A 1 215 ? -2.781 4.909 3.691 1.00 93.56 215 GLY A N 1
ATOM 1542 C CA . GLY A 1 215 ? -1.398 4.458 3.794 1.00 93.56 215 GLY A CA 1
ATOM 1543 C C . GLY A 1 215 ? -0.715 4.897 5.081 1.00 93.56 215 GLY A C 1
ATOM 1544 O O . GLY A 1 215 ? -0.184 4.059 5.817 1.00 93.56 215 GLY A O 1
ATOM 1545 N N . ASP A 1 216 ? -0.778 6.192 5.385 1.00 95.31 216 ASP A N 1
ATOM 1546 C CA . ASP A 1 216 ? -0.195 6.771 6.593 1.00 95.31 216 ASP A CA 1
ATOM 1547 C C . ASP A 1 216 ? -0.803 6.161 7.858 1.00 95.31 216 ASP A C 1
ATOM 1549 O O . ASP A 1 216 ? -0.077 5.827 8.796 1.00 95.31 216 ASP A O 1
ATOM 1553 N N . ALA A 1 217 ? -2.118 5.942 7.879 1.00 97.06 217 ALA A N 1
ATOM 1554 C CA . ALA A 1 217 ? -2.801 5.350 9.021 1.00 97.06 217 ALA A CA 1
ATOM 1555 C C . ALA A 1 217 ? -2.493 3.849 9.188 1.00 97.06 217 ALA A C 1
ATOM 1557 O O . ALA A 1 217 ? -2.104 3.396 10.276 1.00 97.06 217 ALA A O 1
ATOM 1558 N N . LEU A 1 218 ? -2.624 3.065 8.112 1.00 96.12 218 LEU A N 1
ATOM 1559 C CA . LEU A 1 218 ? -2.409 1.614 8.115 1.00 96.12 218 LEU A CA 1
ATOM 1560 C C . LEU A 1 218 ? -0.962 1.251 8.453 1.00 96.12 218 LEU A C 1
ATOM 1562 O O . LEU A 1 218 ? -0.738 0.260 9.152 1.00 96.12 218 LEU A O 1
ATOM 1566 N N . LYS A 1 219 ? 0.011 2.079 8.051 1.00 94.19 219 LYS A N 1
ATOM 1567 C CA . LYS A 1 219 ? 1.428 1.915 8.409 1.00 94.19 219 LYS A CA 1
ATOM 1568 C C . LYS A 1 219 ? 1.649 1.797 9.920 1.00 94.19 219 LYS A C 1
ATOM 1570 O O . LYS A 1 219 ? 2.511 1.035 10.359 1.00 94.19 219 LYS A O 1
ATOM 1575 N N . TYR A 1 220 ? 0.881 2.527 10.731 1.00 95.94 220 TYR A N 1
ATOM 1576 C CA . TYR A 1 220 ? 0.987 2.460 12.192 1.00 95.94 220 TYR A CA 1
ATOM 1577 C C . TYR A 1 220 ? 0.044 1.425 12.806 1.00 95.94 220 TYR A C 1
ATOM 1579 O O . TYR A 1 220 ? 0.463 0.699 13.716 1.00 95.94 220 TYR A O 1
ATOM 1587 N N . ALA A 1 221 ? -1.199 1.361 12.322 1.00 96.94 221 ALA A N 1
ATOM 1588 C CA . ALA A 1 221 ? -2.272 0.581 12.934 1.00 96.94 221 ALA A CA 1
ATOM 1589 C C . ALA A 1 221 ? -2.290 -0.899 12.521 1.00 96.94 221 ALA A C 1
ATOM 1591 O O . ALA A 1 221 ? -2.707 -1.737 13.320 1.00 96.94 221 ALA A O 1
ATOM 1592 N N . GLY A 1 222 ? -1.824 -1.236 11.313 1.00 96.19 222 GLY A N 1
ATOM 1593 C CA . GLY A 1 222 ? -2.064 -2.537 10.680 1.00 96.19 222 GLY A CA 1
ATOM 1594 C C . GLY A 1 222 ? -1.500 -3.733 11.448 1.00 96.19 222 GLY A C 1
ATOM 1595 O O . GLY A 1 222 ? -2.234 -4.658 11.782 1.00 96.19 222 GLY A O 1
ATOM 1596 N N . THR A 1 223 ? -0.209 -3.720 11.794 1.00 94.75 223 THR A N 1
ATOM 1597 C CA . THR A 1 223 ? 0.413 -4.849 12.514 1.00 94.75 223 THR A CA 1
ATOM 1598 C C . THR A 1 223 ? -0.176 -5.067 13.921 1.00 94.75 223 THR A C 1
ATOM 1600 O O . THR A 1 223 ? -0.504 -6.210 14.243 1.00 94.75 223 THR A O 1
ATOM 1603 N N . PRO A 1 224 ? -0.370 -4.028 14.764 1.00 95.44 224 PRO A N 1
ATOM 1604 C CA . PRO A 1 224 ? -1.100 -4.176 16.026 1.00 95.44 224 PRO A CA 1
ATOM 1605 C C . PRO A 1 224 ? -2.531 -4.697 15.856 1.00 95.44 224 PRO A C 1
ATOM 1607 O O . PRO A 1 224 ? -2.954 -5.560 16.623 1.00 95.44 224 PRO A O 1
ATOM 1610 N N . ALA A 1 225 ? -3.258 -4.202 14.850 1.00 96.56 225 ALA A N 1
ATOM 1611 C CA . ALA A 1 225 ? -4.618 -4.637 14.550 1.00 96.56 225 ALA A CA 1
ATOM 1612 C C . ALA A 1 225 ? -4.652 -6.137 14.231 1.00 96.56 225 ALA A C 1
ATOM 1614 O O . ALA A 1 225 ? -5.387 -6.898 14.863 1.00 96.56 225 ALA A O 1
ATOM 1615 N N . LYS A 1 226 ? -3.765 -6.584 13.333 1.00 95.25 226 LYS A N 1
ATOM 1616 C CA . LYS A 1 226 ? -3.623 -7.997 12.975 1.00 95.25 226 LYS A CA 1
ATOM 1617 C C . LYS A 1 226 ? -3.271 -8.870 14.178 1.00 95.25 226 LYS A C 1
ATOM 1619 O O . LYS A 1 226 ? -3.839 -9.950 14.317 1.00 95.25 226 LYS A O 1
ATOM 1624 N N . ALA A 1 227 ? -2.364 -8.414 15.043 1.00 92.31 227 ALA A N 1
ATOM 1625 C CA . ALA A 1 227 ? -1.972 -9.145 16.248 1.00 92.31 227 ALA A CA 1
ATOM 1626 C C . ALA A 1 227 ? -3.142 -9.341 17.229 1.00 92.31 227 ALA A C 1
ATOM 1628 O O . ALA A 1 227 ? -3.214 -10.370 17.894 1.00 92.31 227 ALA A O 1
ATOM 1629 N N . LEU A 1 228 ? -4.070 -8.381 17.285 1.00 92.06 228 LEU A N 1
ATOM 1630 C CA . LEU A 1 228 ? -5.297 -8.462 18.081 1.00 92.06 228 LEU A CA 1
ATOM 1631 C C . LEU A 1 228 ? -6.420 -9.252 17.373 1.00 92.06 228 LEU A C 1
ATOM 1633 O O . LEU A 1 228 ? -7.447 -9.531 17.981 1.00 92.06 228 LEU A O 1
ATOM 1637 N N . GLY A 1 229 ? -6.233 -9.641 16.107 1.00 93.06 229 GLY A N 1
ATOM 1638 C CA . GLY A 1 229 ? -7.236 -10.344 15.301 1.00 93.06 229 GLY A CA 1
ATOM 1639 C C . GLY A 1 229 ? -8.250 -9.426 14.611 1.00 93.06 229 GLY A C 1
ATOM 1640 O O . GLY A 1 229 ? -9.248 -9.914 14.086 1.00 93.06 229 GLY A O 1
ATOM 1641 N N . VAL A 1 230 ? -8.006 -8.113 14.591 1.00 96.25 230 VAL A N 1
ATOM 1642 C CA . VAL A 1 230 ? -8.838 -7.140 13.871 1.00 96.25 230 VAL A CA 1
ATOM 1643 C C . VAL A 1 230 ? -8.583 -7.274 12.368 1.00 96.25 230 VAL A C 1
ATOM 1645 O O . VAL A 1 230 ? -7.435 -7.394 11.928 1.00 96.25 230 VAL A O 1
ATOM 1648 N N . SER A 1 231 ? -9.651 -7.268 11.569 1.00 96.25 231 SER A N 1
ATOM 1649 C CA . SER A 1 231 ? -9.540 -7.380 10.114 1.00 96.25 231 SER A CA 1
ATOM 1650 C C . SER A 1 231 ? -9.092 -6.063 9.468 1.00 96.25 231 SER A C 1
ATOM 1652 O O . SER A 1 231 ? -9.106 -4.999 10.099 1.00 96.25 231 SER A O 1
ATOM 1654 N N . ILE A 1 232 ? -8.684 -6.122 8.197 1.00 96.94 232 ILE A N 1
ATOM 1655 C CA . ILE A 1 232 ? -8.309 -4.920 7.443 1.00 96.94 232 ILE A CA 1
ATOM 1656 C C . ILE A 1 232 ? -9.515 -3.996 7.246 1.00 96.94 232 ILE A C 1
ATOM 1658 O O . ILE A 1 232 ? -9.365 -2.782 7.345 1.00 96.94 232 ILE A O 1
ATOM 1662 N N . GLU A 1 233 ? -10.707 -4.557 7.058 1.00 96.94 233 GLU A N 1
ATOM 1663 C CA . GLU A 1 233 ? -11.973 -3.836 6.903 1.00 96.94 233 GLU A CA 1
ATOM 1664 C C . GLU A 1 233 ? -12.359 -3.115 8.193 1.00 96.94 233 GLU A C 1
ATOM 1666 O O . GLU A 1 233 ? -12.644 -1.925 8.159 1.00 96.94 233 GLU A O 1
ATOM 1671 N N . ASP A 1 234 ? -12.298 -3.789 9.344 1.00 97.06 234 ASP A N 1
ATOM 1672 C CA . ASP A 1 234 ? -12.599 -3.172 10.641 1.00 97.06 234 ASP A CA 1
ATOM 1673 C C . ASP A 1 234 ? -11.580 -2.085 11.007 1.00 97.06 234 ASP A C 1
ATOM 1675 O O . ASP A 1 234 ? -11.939 -1.033 11.542 1.00 97.06 234 ASP A O 1
ATOM 1679 N N . THR A 1 235 ? -10.303 -2.320 10.694 1.00 97.56 235 THR A N 1
ATOM 1680 C CA . THR A 1 235 ? -9.248 -1.321 10.903 1.00 97.56 235 THR A CA 1
ATOM 1681 C C . THR A 1 235 ? -9.472 -0.106 10.012 1.00 97.56 235 THR A C 1
ATOM 1683 O O . THR A 1 235 ? -9.393 1.025 10.482 1.00 97.56 235 THR A O 1
ATOM 1686 N N . SER A 1 236 ? -9.792 -0.331 8.740 1.00 97.12 236 SER A N 1
ATOM 1687 C CA . SER A 1 236 ? -10.019 0.730 7.760 1.00 97.12 236 SER A CA 1
ATOM 1688 C C . SER A 1 236 ? -11.293 1.513 8.063 1.00 97.12 236 SER A C 1
ATOM 1690 O O . SER A 1 236 ? -11.255 2.734 8.064 1.00 97.12 236 SER A O 1
ATOM 1692 N N . ALA A 1 237 ? -12.370 0.847 8.481 1.00 97.38 237 ALA A N 1
ATOM 1693 C CA . ALA A 1 237 ? -13.588 1.496 8.957 1.00 97.38 237 ALA A CA 1
ATOM 1694 C C . ALA A 1 237 ? -13.330 2.409 10.166 1.00 97.38 237 ALA A C 1
ATOM 1696 O O . ALA A 1 237 ? -13.887 3.503 10.257 1.00 97.38 237 ALA A O 1
ATOM 1697 N N . ALA A 1 238 ? -12.468 1.989 11.098 1.00 97.69 238 ALA A N 1
ATOM 1698 C CA . ALA A 1 238 ? -12.057 2.847 12.204 1.00 97.69 238 ALA A CA 1
ATOM 1699 C C . ALA A 1 238 ? -11.245 4.057 11.707 1.00 97.69 238 ALA A C 1
ATOM 1701 O O . ALA A 1 238 ? -11.475 5.172 12.168 1.00 97.69 238 ALA A O 1
ATOM 1702 N N . ILE A 1 239 ? -10.343 3.862 10.738 1.00 97.69 239 ILE A N 1
ATOM 1703 C CA . ILE A 1 239 ? -9.582 4.949 10.100 1.00 97.69 239 ILE A CA 1
ATOM 1704 C C . ILE A 1 239 ? -10.524 5.948 9.409 1.00 97.69 239 ILE A C 1
ATOM 1706 O O . ILE A 1 239 ? -10.370 7.149 9.616 1.00 97.69 239 ILE A O 1
ATOM 1710 N N . GLU A 1 240 ? -11.535 5.485 8.671 1.00 96.50 240 GLU A N 1
ATOM 1711 C CA . GLU A 1 240 ? -12.536 6.345 8.020 1.00 96.50 240 GLU A CA 1
ATOM 1712 C C . GLU A 1 240 ? -13.315 7.198 9.029 1.00 96.50 240 GLU A C 1
ATOM 1714 O O . GLU A 1 240 ? -13.537 8.391 8.812 1.00 96.50 240 GLU A O 1
ATOM 1719 N N . VAL A 1 241 ? -13.708 6.618 10.170 1.00 96.69 241 VAL A N 1
ATOM 1720 C CA . VAL A 1 241 ? -14.379 7.367 11.245 1.00 96.69 241 VAL A CA 1
ATOM 1721 C C . VAL A 1 241 ? -13.464 8.448 11.823 1.00 96.69 241 VAL A C 1
ATOM 1723 O O . VAL A 1 241 ? -13.915 9.574 12.046 1.00 96.69 241 VAL A O 1
ATOM 1726 N N . LEU A 1 242 ? -12.187 8.135 12.051 1.00 96.62 242 LEU A N 1
ATOM 1727 C CA . LEU A 1 242 ? -11.214 9.100 12.571 1.00 96.62 242 LEU A CA 1
ATOM 1728 C C . LEU A 1 242 ? -10.912 10.213 11.561 1.00 96.62 242 LEU A C 1
ATOM 1730 O O . LEU A 1 242 ? -10.841 11.377 11.954 1.00 96.62 242 LEU A O 1
ATOM 1734 N N . SER A 1 243 ? -10.818 9.872 10.275 1.00 96.19 243 SER A N 1
ATOM 1735 C CA . SER A 1 243 ? -10.666 10.829 9.175 1.00 96.19 243 SER A CA 1
ATOM 1736 C C . SER A 1 243 ? -11.825 11.819 9.133 1.00 96.19 243 SER A C 1
ATOM 1738 O O . SER A 1 243 ? -11.627 13.030 9.202 1.00 96.19 243 SER A O 1
ATOM 1740 N N . ASN A 1 244 ? -13.058 11.312 9.178 1.00 92.38 244 ASN A N 1
ATOM 1741 C CA . ASN A 1 244 ? -14.260 12.148 9.221 1.00 92.38 244 ASN A CA 1
ATOM 1742 C C . ASN A 1 244 ? -14.394 12.956 10.526 1.00 92.38 244 ASN A C 1
ATOM 1744 O O . ASN A 1 244 ? -15.147 13.926 10.574 1.00 92.38 244 ASN A O 1
ATOM 1748 N N . SER A 1 245 ? -13.658 12.575 11.574 1.00 91.12 245 SER A N 1
ATOM 1749 C CA . SER A 1 245 ? -13.550 13.326 12.831 1.00 91.12 245 SER A CA 1
ATOM 1750 C C . SER A 1 245 ? -12.422 14.370 12.810 1.00 91.12 245 SER A C 1
ATOM 1752 O O . SER A 1 245 ? -12.186 15.032 13.819 1.00 91.12 245 SER A O 1
ATOM 1754 N N . GLY A 1 246 ? -11.730 14.534 11.676 1.00 91.44 246 GLY A N 1
ATOM 1755 C CA . GLY A 1 246 ? -10.715 15.564 11.453 1.00 91.44 246 GLY A CA 1
ATOM 1756 C C . GLY A 1 246 ? -9.295 15.190 11.878 1.00 91.44 246 GLY A C 1
ATOM 1757 O O . GLY A 1 246 ? -8.442 16.073 11.933 1.00 91.44 246 GLY A O 1
ATOM 1758 N N . LEU A 1 247 ? -9.017 13.920 12.194 1.00 94.69 247 LEU A N 1
ATOM 1759 C CA . LEU A 1 247 ? -7.648 13.481 12.478 1.00 94.69 247 LEU A CA 1
ATOM 1760 C C . LEU A 1 247 ? -6.875 13.317 11.171 1.00 94.69 247 LEU A C 1
ATOM 1762 O O . LEU A 1 247 ? -7.406 12.789 10.201 1.00 94.69 247 LEU A O 1
ATOM 1766 N N . GLU A 1 248 ? -5.596 13.681 11.164 1.00 95.12 248 GLU A N 1
ATOM 1767 C CA . GLU A 1 248 ? -4.684 13.343 10.066 1.00 95.12 248 GLU A CA 1
ATOM 1768 C C . GLU A 1 248 ? -4.334 11.844 10.079 1.00 95.12 248 GLU A C 1
ATOM 1770 O O . GLU A 1 248 ? -4.329 11.213 11.138 1.00 95.12 248 GLU A O 1
ATOM 1775 N N . GLY A 1 249 ? -3.989 11.268 8.921 1.00 95.19 249 GLY A N 1
ATOM 1776 C CA . GLY A 1 249 ? -3.794 9.818 8.767 1.00 95.19 249 GLY A CA 1
ATOM 1777 C C . GLY A 1 249 ? -2.762 9.234 9.733 1.00 95.19 249 GLY A C 1
ATOM 1778 O O . GLY A 1 249 ? -3.023 8.240 10.411 1.00 95.19 249 GLY A O 1
ATOM 1779 N N . SER A 1 250 ? -1.620 9.903 9.900 1.00 96.19 250 SER A N 1
ATOM 1780 C CA . SER A 1 250 ? -0.579 9.489 10.850 1.00 96.19 250 SER A CA 1
ATOM 1781 C C . SER A 1 250 ? -1.051 9.527 12.313 1.00 96.19 250 SER A C 1
ATOM 1783 O O . SER A 1 250 ? -0.701 8.644 13.105 1.00 96.19 250 SER A O 1
ATOM 1785 N N . GLN A 1 251 ? -1.890 10.504 12.674 1.00 96.88 251 GLN A N 1
ATOM 1786 C CA . GLN A 1 251 ? -2.469 10.639 14.012 1.00 96.88 251 GLN A CA 1
ATOM 1787 C C . GLN A 1 251 ? -3.528 9.562 14.258 1.00 96.88 251 GLN A C 1
ATOM 1789 O O . GLN A 1 251 ? -3.489 8.894 15.293 1.00 96.88 251 GLN A O 1
ATOM 1794 N N . ALA A 1 252 ? -4.416 9.327 13.287 1.00 97.25 252 ALA A N 1
ATOM 1795 C CA . ALA A 1 252 ? -5.408 8.257 13.334 1.00 97.25 252 ALA A CA 1
ATOM 1796 C C . ALA A 1 252 ? -4.733 6.884 13.486 1.00 97.25 252 ALA A C 1
ATOM 1798 O O . ALA A 1 252 ? -5.062 6.115 14.393 1.00 97.25 252 ALA A O 1
ATOM 1799 N N . GLY A 1 253 ? -3.713 6.608 12.668 1.00 97.19 253 GLY A N 1
ATOM 1800 C CA . GLY A 1 253 ? -2.919 5.385 12.751 1.00 97.19 253 GLY A CA 1
ATOM 1801 C C . GLY A 1 253 ? -2.209 5.215 14.095 1.00 97.19 253 GLY A C 1
ATOM 1802 O O . GLY A 1 253 ? -2.193 4.118 14.657 1.00 97.19 253 GLY A O 1
ATOM 1803 N N . THR A 1 254 ? -1.652 6.294 14.648 1.00 96.81 254 THR A N 1
ATOM 1804 C CA . THR A 1 254 ? -0.972 6.275 15.954 1.00 96.81 254 THR A CA 1
ATOM 1805 C C . THR A 1 254 ? -1.950 6.037 17.104 1.00 96.81 254 THR A C 1
ATOM 1807 O O . THR A 1 254 ? -1.668 5.217 17.983 1.00 96.81 254 THR A O 1
ATOM 1810 N N . ALA A 1 255 ? -3.119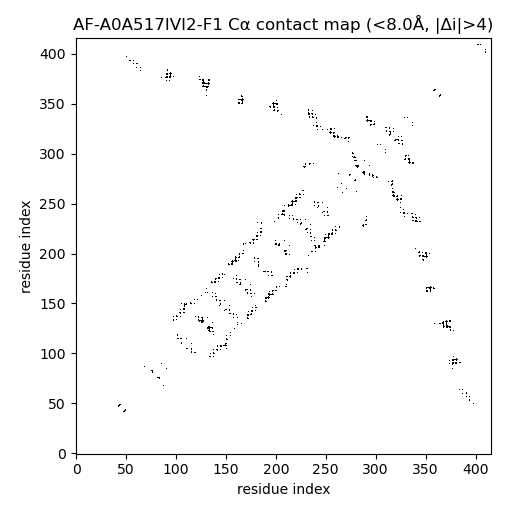 6.682 17.081 1.00 97.62 255 ALA A N 1
ATOM 1811 C CA . ALA A 1 255 ? -4.169 6.477 18.075 1.00 97.62 255 ALA A CA 1
ATOM 1812 C C . ALA A 1 255 ? -4.675 5.026 18.062 1.00 97.62 255 ALA A C 1
ATOM 1814 O O . ALA A 1 255 ? -4.786 4.394 19.118 1.00 97.62 255 ALA A O 1
ATOM 1815 N N . LEU A 1 256 ? -4.908 4.458 16.873 1.00 97.81 256 LEU A N 1
ATOM 1816 C CA . LEU A 1 256 ? -5.297 3.055 16.718 1.00 97.81 256 LEU A CA 1
ATOM 1817 C C . LEU A 1 256 ? -4.193 2.101 17.173 1.00 97.81 256 LEU A C 1
ATOM 1819 O O . LEU A 1 256 ? -4.465 1.183 17.940 1.00 97.81 256 LEU A O 1
ATOM 1823 N N . ARG A 1 257 ? -2.935 2.342 16.784 1.00 97.12 257 ARG A N 1
ATOM 1824 C CA . ARG A 1 257 ? -1.777 1.564 17.250 1.00 97.12 257 ARG A CA 1
ATOM 1825 C C . ARG A 1 257 ? -1.710 1.511 18.772 1.00 97.12 257 ARG A C 1
ATOM 1827 O O . ARG A 1 257 ? -1.596 0.426 19.339 1.00 97.12 257 ARG A O 1
ATOM 1834 N N . ALA A 1 258 ? -1.757 2.671 19.425 1.00 96.50 258 ALA A N 1
ATOM 1835 C CA . ALA A 1 258 ? -1.693 2.769 20.878 1.00 96.50 258 ALA A CA 1
ATOM 1836 C C . ALA A 1 258 ? -2.874 2.038 21.537 1.00 96.50 258 ALA A C 1
ATOM 1838 O O . ALA A 1 258 ? -2.660 1.235 22.449 1.00 96.50 258 ALA A O 1
ATOM 1839 N N . SER A 1 259 ? -4.083 2.226 21.000 1.00 96.81 259 SER A N 1
ATOM 1840 C CA . SER A 1 259 ? -5.287 1.530 21.459 1.00 96.81 259 SER A CA 1
ATOM 1841 C C . SER A 1 259 ? -5.143 0.014 21.338 1.00 96.81 259 SER A C 1
ATOM 1843 O O . SER A 1 259 ? -5.260 -0.693 22.334 1.00 96.81 259 SER A O 1
ATOM 1845 N N . PHE A 1 260 ? -4.814 -0.505 20.154 1.00 95.88 260 PHE A N 1
ATOM 1846 C CA . PHE A 1 260 ? -4.698 -1.944 19.915 1.00 95.88 260 PHE A CA 1
ATOM 1847 C C . PHE A 1 260 ? -3.597 -2.594 20.748 1.00 95.88 260 PHE A C 1
ATOM 1849 O O . PHE A 1 260 ? -3.831 -3.654 21.320 1.00 95.88 260 PHE A O 1
ATOM 1856 N N . ILE A 1 261 ? -2.430 -1.957 20.897 1.00 93.75 261 ILE A N 1
ATOM 1857 C CA . ILE A 1 261 ? -1.354 -2.474 21.760 1.00 93.75 261 ILE A CA 1
ATOM 1858 C C . ILE A 1 261 ? -1.831 -2.573 23.212 1.00 93.75 261 ILE A C 1
ATOM 1860 O O . ILE A 1 261 ? -1.588 -3.578 23.882 1.00 93.75 261 ILE A O 1
ATOM 1864 N N . ARG A 1 262 ? -2.513 -1.536 23.708 1.00 93.00 262 ARG A N 1
ATOM 1865 C CA . ARG A 1 262 ? -2.962 -1.485 25.099 1.00 93.00 262 ARG A CA 1
ATOM 1866 C C . ARG A 1 262 ? -4.104 -2.459 25.382 1.00 93.00 262 ARG A C 1
ATOM 1868 O O . ARG A 1 262 ? -4.147 -3.024 26.471 1.00 93.00 262 ARG A O 1
ATOM 1875 N N . LEU A 1 263 ? -4.984 -2.680 24.408 1.00 92.69 263 LEU A N 1
ATOM 1876 C CA . LEU A 1 263 ? -6.035 -3.693 24.477 1.00 92.69 263 LEU A CA 1
ATOM 1877 C C . LEU A 1 263 ? -5.449 -5.112 24.395 1.00 92.69 263 LEU A C 1
ATOM 1879 O O . LEU A 1 263 ? -5.836 -5.969 25.181 1.00 92.69 263 LEU A O 1
ATOM 1883 N N . ALA A 1 264 ? -4.475 -5.355 23.515 1.00 88.62 264 ALA A N 1
ATOM 1884 C CA . ALA A 1 264 ? -3.825 -6.661 23.373 1.00 88.62 264 ALA A CA 1
ATOM 1885 C C . ALA A 1 264 ? -3.017 -7.072 24.614 1.00 88.62 264 ALA A C 1
ATOM 1887 O O . ALA A 1 264 ? -2.938 -8.254 24.942 1.00 88.62 264 ALA A O 1
ATOM 1888 N N . ASN A 1 265 ? -2.412 -6.106 25.310 1.00 88.38 265 ASN A N 1
ATOM 1889 C CA . ASN A 1 265 ? -1.626 -6.348 26.518 1.00 88.38 265 ASN A CA 1
ATOM 1890 C C . ASN A 1 265 ? -1.976 -5.330 27.622 1.00 88.38 265 ASN A C 1
ATOM 1892 O O . ASN A 1 265 ? -1.230 -4.370 27.860 1.00 88.38 265 ASN A O 1
ATOM 1896 N N . PRO A 1 266 ? -3.128 -5.503 28.294 1.00 90.38 266 PRO A N 1
ATOM 1897 C CA . PRO A 1 266 ? -3.602 -4.541 29.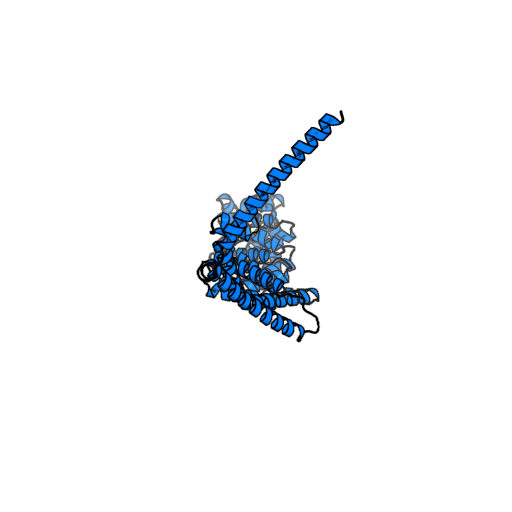271 1.00 90.38 266 PRO A CA 1
ATOM 1898 C C . PRO A 1 266 ? -2.770 -4.601 30.555 1.00 90.38 266 PRO A C 1
ATOM 1900 O O . PRO A 1 266 ? -2.501 -5.663 31.117 1.00 90.38 266 PRO A O 1
ATOM 1903 N N . SER A 1 267 ? -2.417 -3.430 31.092 1.00 91.81 267 SER A N 1
ATOM 1904 C CA . SER A 1 267 ? -1.859 -3.336 32.449 1.00 91.81 267 SER A CA 1
ATOM 1905 C C . SER A 1 267 ? -2.850 -3.873 33.494 1.00 91.81 267 SER A C 1
ATOM 1907 O O . SER A 1 267 ? -4.054 -3.911 33.243 1.00 91.81 267 SER A O 1
ATOM 1909 N N . LYS A 1 268 ? -2.387 -4.193 34.713 1.00 93.00 268 LYS A N 1
ATOM 1910 C CA . LYS A 1 268 ? -3.278 -4.622 35.815 1.00 93.00 268 LYS A CA 1
ATOM 1911 C C . LYS A 1 268 ? -4.441 -3.649 36.052 1.00 93.00 268 LYS A C 1
ATOM 1913 O O . LYS A 1 268 ? -5.570 -4.084 36.260 1.00 93.00 268 LYS A O 1
ATOM 1918 N N . ASN A 1 269 ? -4.171 -2.343 35.988 1.00 90.81 269 ASN A N 1
ATOM 1919 C CA . ASN A 1 269 ? -5.195 -1.312 36.160 1.00 90.81 269 ASN A CA 1
ATOM 1920 C C . ASN A 1 269 ? -6.166 -1.280 34.975 1.00 90.81 269 ASN A C 1
ATOM 1922 O O . ASN A 1 269 ? -7.373 -1.257 35.187 1.00 90.81 269 ASN A O 1
ATOM 1926 N N . THR A 1 270 ? -5.654 -1.354 33.744 1.00 92.94 270 THR A N 1
ATOM 1927 C CA . THR A 1 270 ? -6.480 -1.409 32.529 1.00 92.94 270 THR A CA 1
ATOM 1928 C C . THR A 1 270 ? -7.385 -2.642 32.526 1.00 92.94 270 THR A C 1
ATOM 1930 O O . THR A 1 270 ? -8.586 -2.508 32.331 1.00 92.94 270 THR A O 1
ATOM 1933 N N . ALA A 1 271 ? -6.850 -3.827 32.829 1.00 93.25 271 ALA A N 1
ATOM 1934 C CA . ALA A 1 271 ? -7.626 -5.065 32.897 1.00 93.25 271 ALA A CA 1
ATOM 1935 C C . ALA A 1 271 ? -8.717 -5.005 33.979 1.00 93.25 271 ALA A C 1
ATOM 1937 O O . ALA A 1 271 ? -9.833 -5.482 33.770 1.00 93.25 271 ALA A O 1
ATOM 1938 N N . LYS A 1 272 ? -8.418 -4.389 35.133 1.00 93.81 272 LYS A N 1
ATOM 1939 C CA . LYS A 1 272 ? -9.402 -4.164 36.198 1.00 93.81 272 LYS A CA 1
ATOM 1940 C C . LYS A 1 272 ? -10.526 -3.233 35.739 1.00 93.81 272 LYS A C 1
ATOM 1942 O O . LYS A 1 272 ? -11.685 -3.544 36.000 1.00 93.81 272 LYS A O 1
ATOM 1947 N N . GLU A 1 273 ? -10.199 -2.135 35.058 1.00 94.00 273 GLU A N 1
ATOM 1948 C CA . GLU A 1 273 ? -11.210 -1.191 34.571 1.00 94.00 273 GLU A CA 1
ATOM 1949 C C . GLU A 1 273 ? -12.056 -1.802 33.448 1.00 94.00 273 GLU A C 1
ATOM 1951 O O . GLU A 1 273 ? -13.279 -1.730 33.505 1.00 94.00 273 GLU A O 1
ATOM 1956 N N . MET A 1 274 ? -11.438 -2.513 32.500 1.00 94.62 274 MET A N 1
ATOM 1957 C CA . MET A 1 274 ? -12.159 -3.264 31.465 1.00 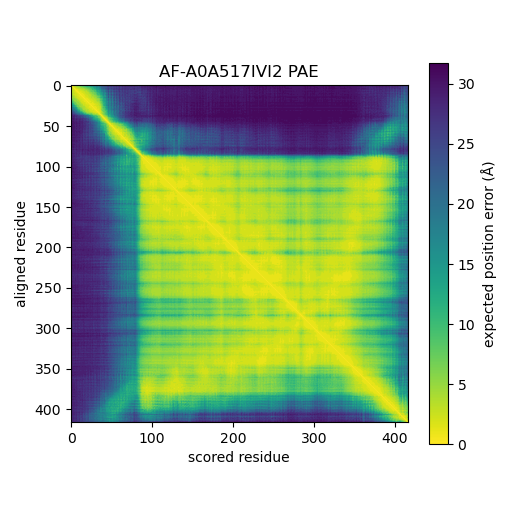94.62 274 MET A CA 1
ATOM 1958 C C . MET A 1 274 ? -13.118 -4.288 32.077 1.00 94.62 274 MET A C 1
ATOM 1960 O O . MET A 1 274 ? -14.282 -4.336 31.695 1.00 94.62 274 MET A O 1
ATOM 1964 N N . LYS A 1 275 ? -12.678 -5.054 33.086 1.00 94.00 275 LYS A N 1
ATOM 1965 C CA . LYS A 1 275 ? -13.541 -6.013 33.794 1.00 94.00 275 LYS A CA 1
ATOM 1966 C C . LYS A 1 275 ? -14.699 -5.325 34.519 1.00 94.00 275 LYS A C 1
ATOM 1968 O O . LYS A 1 275 ? -15.810 -5.842 34.511 1.00 94.00 275 LYS A O 1
ATOM 1973 N N . LYS A 1 276 ? -14.447 -4.178 35.154 1.00 93.31 276 LYS A N 1
ATOM 1974 C CA . LYS A 1 276 ? -15.467 -3.390 35.861 1.00 93.31 276 LYS A CA 1
ATOM 1975 C C . LYS A 1 276 ? -16.523 -2.825 34.905 1.00 93.31 276 LYS A C 1
ATOM 1977 O O . LYS A 1 276 ? -17.687 -2.763 35.280 1.00 93.31 276 LYS A O 1
ATOM 1982 N N . LEU A 1 277 ? -16.116 -2.446 33.696 1.00 93.44 277 LEU A N 1
ATOM 1983 C CA . LEU A 1 277 ? -17.005 -1.973 32.635 1.00 93.44 277 LEU A CA 1
ATOM 1984 C C . LEU A 1 277 ? -17.624 -3.098 31.802 1.00 93.44 277 LEU A C 1
ATOM 1986 O O . LEU A 1 277 ? -18.429 -2.802 30.936 1.00 93.44 277 LEU A O 1
ATOM 1990 N N . GLY A 1 278 ? -17.245 -4.362 32.008 1.00 93.38 278 GLY A N 1
ATOM 1991 C CA . GLY A 1 278 ? -17.739 -5.468 31.183 1.00 93.38 278 GLY A CA 1
ATOM 1992 C C . GLY A 1 278 ? -17.230 -5.443 29.737 1.00 93.38 278 GLY A C 1
ATOM 1993 O O . GLY A 1 278 ? -17.945 -5.877 28.841 1.00 93.38 278 GLY A O 1
ATOM 1994 N N . ILE A 1 279 ? -16.016 -4.927 29.502 1.00 94.69 279 ILE A N 1
ATOM 1995 C CA . ILE A 1 279 ? -15.377 -4.933 28.181 1.00 94.69 279 ILE A CA 1
ATOM 1996 C C . ILE A 1 279 ? -14.640 -6.259 27.955 1.00 94.69 279 ILE A C 1
ATOM 1998 O O . ILE A 1 279 ? -13.675 -6.590 28.650 1.00 94.69 279 ILE A O 1
ATOM 2002 N N . HIS A 1 280 ? -15.063 -6.978 26.925 1.00 93.06 280 HIS A N 1
ATOM 2003 C CA . HIS A 1 280 ? -14.529 -8.236 26.434 1.00 93.06 280 HIS A CA 1
ATOM 2004 C C . HIS A 1 280 ? -14.000 -8.052 25.009 1.00 93.06 280 HIS A C 1
ATOM 2006 O O . HIS A 1 280 ? -14.746 -7.715 24.091 1.00 93.06 280 HIS A O 1
ATOM 2012 N N . LEU A 1 281 ? -12.700 -8.295 24.825 1.00 91.94 281 LEU A N 1
ATOM 2013 C CA . LEU A 1 281 ? -12.047 -8.208 23.512 1.00 91.94 281 LEU A CA 1
ATOM 2014 C C . LEU A 1 281 ? -12.270 -9.439 22.651 1.00 91.94 281 LEU A C 1
ATOM 2016 O O . LEU A 1 281 ? -12.233 -9.338 21.428 1.00 91.94 281 LEU A O 1
ATOM 2020 N N . SER A 1 282 ? -12.478 -10.588 23.288 1.00 92.62 282 SER A N 1
ATOM 2021 C CA . SER A 1 282 ? -12.618 -11.862 22.605 1.00 92.62 282 SER A CA 1
ATOM 2022 C C . SER A 1 282 ? -13.910 -12.559 22.995 1.00 92.62 282 SER A C 1
ATOM 2024 O O . SER A 1 282 ? -14.366 -12.454 24.136 1.00 92.62 282 SER A O 1
ATOM 2026 N N . ASP A 1 283 ? -14.479 -13.281 22.038 1.00 91.50 283 ASP A N 1
ATOM 2027 C CA . ASP A 1 283 ? -15.624 -14.154 22.241 1.00 91.50 283 ASP A CA 1
ATOM 2028 C C . ASP A 1 283 ? -15.236 -15.434 23.012 1.00 91.50 283 ASP A C 1
ATOM 2030 O O . ASP A 1 283 ? -14.081 -15.661 23.384 1.00 91.50 283 ASP A O 1
ATOM 2034 N N . ALA A 1 284 ? -16.212 -16.320 23.229 1.00 90.50 284 ALA A N 1
ATOM 2035 C CA . ALA A 1 284 ? -15.994 -17.596 23.914 1.00 90.50 284 ALA A CA 1
ATOM 2036 C C . ALA A 1 284 ? -15.018 -18.547 23.183 1.00 90.50 284 ALA A C 1
ATOM 2038 O O . ALA A 1 284 ? -14.550 -19.515 23.779 1.00 90.50 284 ALA A O 1
ATOM 2039 N N . LYS A 1 285 ? -14.714 -18.292 21.904 1.00 89.88 285 LYS A N 1
ATOM 2040 C CA . LYS A 1 285 ? -13.761 -19.050 21.078 1.00 89.88 285 LYS A CA 1
ATOM 2041 C C . LYS A 1 285 ? -12.384 -18.376 21.018 1.00 89.88 285 LYS A C 1
ATOM 2043 O O . LYS A 1 285 ? -11.512 -18.840 20.282 1.00 89.88 285 LYS A O 1
ATOM 2048 N N . GLY A 1 286 ? -12.182 -17.287 21.763 1.00 88.06 286 GLY A N 1
ATOM 2049 C CA . GLY A 1 286 ? -10.943 -16.516 21.768 1.00 88.06 286 GLY A CA 1
ATOM 2050 C C . GLY A 1 286 ? -10.736 -15.658 20.516 1.00 88.06 286 GLY A C 1
ATOM 2051 O O . GLY A 1 286 ? -9.631 -15.165 20.310 1.00 88.06 286 GLY A O 1
ATOM 2052 N N . GLN A 1 287 ? -11.759 -15.481 19.676 1.00 90.12 287 GLN A N 1
ATOM 2053 C CA . GLN A 1 287 ? -11.694 -14.615 18.496 1.00 90.12 287 GLN A CA 1
ATOM 2054 C C . GLN A 1 287 ? -12.054 -13.186 18.874 1.00 90.12 287 GLN A C 1
ATOM 2056 O O . GLN A 1 287 ? -12.904 -12.983 19.736 1.00 90.12 287 GLN A O 1
ATOM 2061 N N . PHE A 1 288 ? -11.434 -12.195 18.234 1.00 93.25 288 PHE A N 1
ATOM 2062 C CA . PHE A 1 288 ? -11.789 -10.794 18.453 1.00 93.25 288 PHE A CA 1
ATOM 2063 C C . PHE A 1 288 ? -13.284 -10.564 18.183 1.00 93.25 288 PHE A C 1
ATOM 2065 O O . PHE A 1 288 ? -13.809 -11.029 17.173 1.00 93.25 288 PHE A O 1
ATOM 2072 N N . VAL A 1 289 ? -13.969 -9.843 19.074 1.00 94.06 289 VAL A N 1
ATOM 2073 C CA . VAL A 1 289 ? -15.430 -9.624 18.990 1.00 94.06 289 VAL A CA 1
ATOM 2074 C C . VAL A 1 289 ? -15.863 -8.763 17.793 1.00 94.06 289 VAL A C 1
ATOM 2076 O O . VAL A 1 289 ? -17.050 -8.696 17.482 1.00 94.06 289 VAL A O 1
ATOM 2079 N N . GLY A 1 290 ? -14.912 -8.121 17.112 1.00 93.94 290 GLY A N 1
ATOM 2080 C CA . GLY A 1 290 ? -15.152 -7.165 16.034 1.00 93.94 290 GLY A CA 1
ATOM 2081 C C . GLY A 1 290 ? -15.209 -5.730 16.552 1.00 93.94 290 GLY A C 1
ATOM 2082 O O . GLY A 1 290 ? -15.604 -5.473 17.692 1.00 93.94 290 GLY A O 1
ATOM 2083 N N . MET A 1 291 ? -14.807 -4.771 15.716 1.00 95.00 291 MET A N 1
ATOM 2084 C CA . MET A 1 291 ? -14.700 -3.370 16.143 1.00 95.00 291 MET A CA 1
ATOM 2085 C C . MET A 1 291 ? -16.057 -2.773 16.509 1.00 95.00 291 MET A C 1
ATOM 2087 O O . MET A 1 291 ? -16.158 -2.043 17.493 1.00 95.00 291 MET A O 1
ATOM 2091 N N . GLY A 1 292 ? -17.113 -3.119 15.771 1.00 95.19 292 GLY A N 1
ATOM 2092 C CA . GLY A 1 292 ? -18.464 -2.679 16.104 1.00 95.19 292 GLY A CA 1
ATOM 2093 C C . GLY A 1 292 ? -18.915 -3.169 17.478 1.00 95.19 292 GLY A C 1
ATOM 2094 O O . GLY A 1 292 ? -19.444 -2.386 18.259 1.00 95.19 292 GLY A O 1
ATOM 2095 N N . GLU A 1 293 ? -18.670 -4.435 17.820 1.00 96.12 293 GLU A N 1
ATOM 2096 C CA . GLU A 1 293 ? -19.060 -4.962 19.131 1.00 96.12 293 GLU A CA 1
ATOM 2097 C C . GLU A 1 293 ? -18.201 -4.393 20.261 1.00 96.12 293 GLU A C 1
ATOM 2099 O O . GLU A 1 293 ? -18.733 -4.016 21.303 1.00 96.12 293 GLU A O 1
ATOM 2104 N N . LEU A 1 294 ? -16.893 -4.237 20.043 1.00 96.31 294 LEU A N 1
ATOM 2105 C CA . LEU A 1 294 ? -16.019 -3.559 20.998 1.00 96.31 294 LEU A CA 1
ATOM 2106 C C . LEU A 1 294 ? -16.558 -2.161 21.330 1.00 96.31 294 LEU A C 1
ATOM 2108 O O . LEU A 1 294 ? -16.717 -1.806 22.497 1.00 96.31 294 LEU A O 1
ATOM 2112 N N . ILE A 1 295 ? -16.882 -1.380 20.301 1.00 97.31 295 ILE A N 1
ATOM 2113 C CA . ILE A 1 295 ? -17.384 -0.017 20.460 1.00 97.31 295 ILE A CA 1
ATOM 2114 C C . ILE A 1 295 ? -18.775 0.011 21.100 1.00 97.31 295 ILE A C 1
ATOM 2116 O O . ILE A 1 295 ? -19.024 0.873 21.945 1.00 97.31 295 ILE A O 1
ATOM 2120 N N . ARG A 1 296 ? -19.646 -0.960 20.796 1.00 97.50 296 ARG A N 1
ATOM 2121 C CA . ARG A 1 296 ? -20.943 -1.127 21.474 1.00 97.50 296 ARG A CA 1
ATOM 2122 C C . ARG A 1 296 ? -20.762 -1.298 22.981 1.00 97.50 296 ARG A C 1
ATOM 2124 O O . ARG A 1 296 ? -21.401 -0.584 23.750 1.00 97.50 296 ARG A O 1
ATOM 2131 N N . GLN A 1 297 ? -19.849 -2.174 23.401 1.00 97.06 297 GLN A N 1
ATOM 2132 C CA . GLN A 1 297 ? -19.582 -2.416 24.820 1.00 97.06 297 GLN A CA 1
ATOM 2133 C C . GLN A 1 297 ? -19.103 -1.146 25.537 1.00 97.06 297 GLN A C 1
ATOM 2135 O O . GLN A 1 297 ? -19.558 -0.861 26.644 1.00 97.06 297 GLN A O 1
ATOM 2140 N N . PHE A 1 298 ? -18.235 -0.343 24.917 1.00 96.50 298 PHE A N 1
ATOM 2141 C CA . PHE A 1 298 ? -17.854 0.960 25.473 1.00 96.50 298 PHE A CA 1
ATOM 2142 C C . PHE A 1 298 ? -19.043 1.922 25.545 1.00 96.50 298 PHE A C 1
ATOM 2144 O O . PHE A 1 298 ? -19.259 2.562 26.574 1.00 96.50 298 PHE A O 1
ATOM 2151 N N . GLN A 1 299 ? -19.814 2.028 24.465 1.00 94.94 299 GLN A N 1
ATOM 2152 C CA . GLN A 1 299 ? -20.932 2.959 24.379 1.00 94.94 299 GLN A CA 1
ATOM 2153 C C . GLN A 1 299 ? -21.996 2.653 25.442 1.00 94.94 299 GLN A C 1
ATOM 2155 O O . GLN A 1 299 ? -22.398 3.561 26.169 1.00 94.94 299 GLN A O 1
ATOM 2160 N N . ASP A 1 300 ? -22.406 1.390 25.577 1.00 95.75 300 ASP A N 1
ATOM 2161 C CA . ASP A 1 300 ? -23.442 0.958 26.517 1.00 95.75 300 ASP A CA 1
ATOM 2162 C C . ASP A 1 300 ? -23.005 1.110 27.976 1.00 95.75 300 ASP A C 1
ATOM 2164 O O . ASP A 1 300 ? -23.731 1.704 28.779 1.00 95.75 300 ASP A O 1
ATOM 2168 N N . ASN A 1 301 ? -21.792 0.663 28.311 1.00 95.56 301 ASN A N 1
ATOM 2169 C CA . ASN A 1 301 ? -21.296 0.679 29.690 1.00 95.56 301 ASN A CA 1
ATOM 2170 C C . ASN A 1 301 ? -20.846 2.071 30.174 1.00 95.56 301 ASN A C 1
ATOM 2172 O O . ASN A 1 301 ? -20.553 2.249 31.356 1.00 95.56 301 ASN A O 1
ATOM 2176 N N . MET A 1 302 ? -20.836 3.080 29.293 1.00 95.06 302 MET A N 1
ATOM 2177 C CA . MET A 1 302 ? -20.520 4.471 29.639 1.00 95.06 302 MET A CA 1
ATOM 2178 C C . MET A 1 302 ? -21.695 5.450 29.463 1.00 95.06 302 MET A C 1
ATOM 2180 O O . MET A 1 302 ? -21.501 6.658 29.616 1.00 95.06 302 MET A O 1
ATOM 2184 N N . LYS A 1 303 ? -22.922 4.987 29.171 1.00 92.50 303 LYS A N 1
ATOM 2185 C CA . LYS A 1 303 ? -24.097 5.861 28.929 1.00 92.50 303 LYS A CA 1
ATOM 2186 C C . LYS A 1 303 ? -24.356 6.891 30.037 1.00 92.50 303 LYS A C 1
ATOM 2188 O O . LYS A 1 303 ? -24.680 8.032 29.725 1.00 92.50 303 LYS A O 1
ATOM 2193 N N . GLY A 1 304 ? -24.181 6.509 31.302 1.00 92.19 304 GLY A N 1
ATOM 2194 C CA . GLY A 1 304 ? -24.418 7.377 32.465 1.00 92.19 304 GLY A CA 1
ATOM 2195 C C . GLY A 1 304 ? -23.243 8.274 32.874 1.00 92.19 304 GLY A C 1
ATOM 2196 O O . GLY A 1 304 ? -23.361 9.002 33.855 1.00 92.19 304 GLY A O 1
ATOM 2197 N N . MET A 1 305 ? -22.108 8.208 32.173 1.00 95.56 305 MET A N 1
ATOM 2198 C CA . MET A 1 305 ? -20.906 8.969 32.521 1.00 95.56 305 MET A CA 1
ATOM 2199 C C . MET A 1 305 ? -20.917 10.380 31.923 1.00 95.56 305 MET A C 1
ATOM 2201 O O . MET A 1 305 ? -21.358 10.578 30.786 1.00 95.56 305 MET A O 1
ATOM 2205 N N . THR A 1 306 ? -20.344 11.348 32.646 1.00 95.31 306 THR A N 1
ATOM 2206 C CA . THR A 1 306 ? -20.041 12.679 32.089 1.00 95.31 306 THR A CA 1
ATOM 2207 C C . THR A 1 306 ? -18.961 12.589 31.005 1.00 95.31 306 THR A C 1
ATOM 2209 O O . THR A 1 306 ? -18.270 11.575 30.871 1.00 95.31 306 THR A O 1
ATOM 2212 N N . ARG A 1 307 ? -18.778 13.655 30.217 1.00 91.69 307 ARG A N 1
ATOM 2213 C CA . ARG A 1 307 ? -17.759 13.689 29.153 1.00 91.69 307 ARG A CA 1
ATOM 2214 C C . ARG A 1 307 ? -16.345 13.513 29.720 1.00 91.69 307 ARG A C 1
ATOM 2216 O O . ARG A 1 307 ? -15.546 12.768 29.160 1.00 91.69 307 ARG A O 1
ATOM 2223 N N . GLU A 1 308 ? -16.070 14.124 30.868 1.00 93.50 308 GLU A N 1
ATOM 2224 C CA . GLU A 1 308 ? -14.797 14.027 31.589 1.00 93.50 308 GLU A CA 1
ATOM 2225 C C . GLU A 1 308 ? -14.565 12.602 32.101 1.00 93.50 308 GLU A C 1
ATOM 2227 O O . GLU A 1 308 ? -13.469 12.062 31.966 1.00 93.50 308 GLU A O 1
ATOM 2232 N N . GLN A 1 309 ? -15.612 11.962 32.634 1.00 95.44 309 GLN A N 1
ATOM 2233 C CA . GLN A 1 309 ? -15.551 10.573 33.089 1.00 95.44 309 GLN A CA 1
ATOM 2234 C C . GLN A 1 309 ? -15.302 9.606 31.930 1.00 95.44 309 GLN A C 1
ATOM 2236 O O . GLN A 1 309 ? -14.470 8.707 32.066 1.00 95.44 309 GLN A O 1
ATOM 2241 N N . LYS A 1 310 ? -15.964 9.805 30.781 1.00 95.44 310 LYS A N 1
ATOM 2242 C CA . LYS A 1 310 ? -15.719 9.016 29.564 1.00 95.44 310 LYS A CA 1
ATOM 2243 C C . LYS A 1 310 ? -14.273 9.153 29.113 1.00 95.44 310 LYS A C 1
ATOM 2245 O O . LYS A 1 310 ? -13.602 8.143 28.932 1.00 95.44 310 LYS A O 1
ATOM 2250 N N . LEU A 1 311 ? -13.767 10.381 29.003 1.00 94.44 311 LEU A N 1
ATOM 2251 C CA . LEU A 1 311 ? -12.390 10.626 28.581 1.00 94.44 311 LEU A CA 1
ATOM 2252 C C . LEU A 1 311 ? -11.373 9.997 29.543 1.00 94.44 311 LEU A C 1
ATOM 2254 O O . LEU A 1 311 ? -10.460 9.314 29.091 1.00 94.44 311 LEU A O 1
ATOM 2258 N N . ALA A 1 312 ? -11.545 10.165 30.858 1.00 94.88 312 ALA A N 1
ATOM 2259 C CA . ALA A 1 312 ? -10.654 9.573 31.861 1.00 94.88 312 ALA A CA 1
ATOM 2260 C C . ALA A 1 312 ? -10.678 8.033 31.833 1.00 94.88 312 ALA A C 1
ATOM 2262 O O . ALA A 1 312 ? -9.638 7.375 31.952 1.00 94.88 312 ALA A O 1
ATOM 2263 N N . THR A 1 313 ? -11.864 7.455 31.636 1.00 95.38 313 THR A N 1
ATOM 2264 C CA . THR A 1 313 ? -12.059 6.006 31.514 1.00 95.38 313 THR A CA 1
ATOM 2265 C C . THR A 1 313 ? -11.368 5.469 30.264 1.00 95.38 313 THR A C 1
ATOM 2267 O O . THR A 1 313 ? -10.565 4.539 30.346 1.00 95.38 313 THR A O 1
ATOM 2270 N N . VAL A 1 314 ? -11.608 6.102 29.115 1.00 96.06 314 VAL A N 1
ATOM 2271 C CA . VAL A 1 314 ? -10.979 5.741 27.841 1.00 96.06 314 VAL A CA 1
ATOM 2272 C C . VAL A 1 314 ? -9.459 5.907 27.930 1.00 96.06 314 VAL A C 1
ATOM 2274 O O . VAL A 1 314 ? -8.739 4.968 27.607 1.00 96.06 314 VAL A O 1
ATOM 2277 N N . ALA A 1 315 ? -8.948 7.014 28.475 1.00 96.06 315 ALA A N 1
ATOM 2278 C CA . ALA A 1 315 ? -7.511 7.235 28.670 1.00 96.06 315 ALA A CA 1
ATOM 2279 C C . ALA A 1 315 ? -6.850 6.161 29.549 1.00 96.06 315 ALA A C 1
ATOM 2281 O O . ALA A 1 315 ? -5.724 5.741 29.286 1.00 96.06 315 ALA A O 1
ATOM 2282 N N . THR A 1 316 ? -7.556 5.658 30.564 1.00 95.44 316 THR A N 1
ATOM 2283 C CA . THR A 1 316 ? -7.070 4.546 31.400 1.00 95.44 316 THR A CA 1
ATOM 2284 C C . THR A 1 316 ? -6.954 3.241 30.605 1.00 95.44 316 THR A C 1
ATOM 2286 O O . THR A 1 316 ? -6.057 2.420 30.859 1.00 95.44 316 THR A O 1
ATOM 2289 N N . ILE A 1 317 ? -7.859 3.036 29.645 1.00 95.25 317 ILE A N 1
ATOM 2290 C CA . ILE A 1 317 ? -7.953 1.792 28.887 1.00 95.25 317 ILE A CA 1
ATOM 2291 C C . ILE A 1 317 ? -7.052 1.790 27.663 1.00 95.25 317 ILE A C 1
ATOM 2293 O O . ILE A 1 317 ? -6.319 0.825 27.501 1.00 95.25 317 ILE A O 1
ATOM 2297 N N . VAL A 1 318 ? -7.057 2.837 26.840 1.00 95.25 318 VAL A N 1
ATOM 2298 C CA . VAL A 1 318 ? -6.284 2.890 25.584 1.00 95.25 318 VAL A CA 1
ATOM 2299 C C . VAL A 1 318 ? -5.019 3.751 25.669 1.00 95.25 318 VAL A C 1
ATOM 2301 O O . VAL A 1 318 ? -4.184 3.707 24.772 1.00 95.25 318 VAL A O 1
ATOM 2304 N N . GLY A 1 319 ? -4.833 4.478 26.774 1.00 94.94 319 GLY A N 1
ATOM 2305 C CA . GLY A 1 319 ? -3.743 5.436 26.967 1.00 94.94 319 GLY A CA 1
ATOM 2306 C C . GLY A 1 319 ? -4.164 6.875 26.654 1.00 94.94 319 GLY A C 1
ATOM 2307 O O . GLY A 1 319 ? -5.031 7.112 25.817 1.00 94.94 319 GLY A O 1
ATOM 2308 N N . THR A 1 320 ? -3.536 7.843 27.327 1.00 93.44 320 THR A N 1
ATOM 2309 C CA . THR A 1 320 ? -3.891 9.272 27.247 1.00 93.44 320 THR A CA 1
ATOM 2310 C C . THR A 1 320 ? -3.818 9.827 25.826 1.00 93.44 320 THR A C 1
ATOM 2312 O O . THR A 1 320 ? -4.765 10.463 25.379 1.00 93.44 320 THR A O 1
ATOM 2315 N N . GLU A 1 321 ? -2.743 9.523 25.095 1.00 92.12 321 GLU A N 1
ATOM 2316 C CA . GLU A 1 321 ? -2.530 10.029 23.729 1.00 92.12 321 GLU A CA 1
ATOM 2317 C C . GLU A 1 321 ? -3.548 9.482 22.718 1.00 92.12 321 GLU A C 1
ATOM 2319 O O . GLU A 1 321 ? -3.870 10.134 21.732 1.00 92.12 321 GLU A O 1
ATOM 2324 N N . ALA A 1 322 ? -4.088 8.286 22.963 1.00 95.94 322 ALA A N 1
ATOM 2325 C CA . ALA A 1 322 ? -5.078 7.661 22.089 1.00 95.94 322 ALA A CA 1
ATOM 2326 C C . ALA A 1 322 ? -6.522 8.017 22.466 1.00 95.94 322 ALA A C 1
ATOM 2328 O O . ALA A 1 322 ? -7.452 7.687 21.729 1.00 95.94 322 ALA A O 1
ATOM 2329 N N . ALA A 1 323 ? -6.724 8.649 23.627 1.00 95.69 323 ALA A N 1
ATOM 2330 C CA . ALA A 1 323 ? -8.030 8.723 24.260 1.00 95.69 323 ALA A CA 1
ATOM 2331 C C . ALA A 1 323 ? -9.042 9.526 23.442 1.00 95.69 323 ALA A C 1
ATOM 2333 O O . ALA A 1 323 ? -10.191 9.112 23.324 1.00 95.69 323 ALA A O 1
ATOM 2334 N N . SER A 1 324 ? -8.617 10.647 22.855 1.00 93.50 324 SER A N 1
ATOM 2335 C CA . SER A 1 324 ? -9.472 11.492 22.015 1.00 93.50 324 SER A CA 1
ATOM 2336 C C . SER A 1 324 ? -9.912 10.769 20.741 1.00 93.50 324 SER A C 1
ATOM 2338 O O . SER A 1 324 ? -11.103 10.737 20.443 1.00 93.50 324 SER A O 1
ATOM 2340 N N . GLY A 1 325 ? -8.979 10.126 20.033 1.00 95.62 325 GLY A N 1
ATOM 2341 C CA . GLY A 1 325 ? -9.285 9.344 18.835 1.00 95.62 325 GLY A CA 1
ATOM 2342 C C . GLY A 1 325 ? -10.206 8.163 19.144 1.00 95.62 325 GLY A C 1
ATOM 2343 O O . GLY A 1 325 ? -11.239 7.986 18.506 1.00 95.62 325 GLY A O 1
ATOM 2344 N N . PHE A 1 326 ? -9.901 7.381 20.180 1.00 96.88 326 PHE A N 1
ATOM 2345 C CA . PHE A 1 326 ? -10.749 6.246 20.543 1.00 96.88 326 PHE A CA 1
ATOM 2346 C C . PHE A 1 326 ? -12.135 6.685 21.039 1.00 96.88 326 PHE A C 1
ATOM 2348 O O . PHE A 1 326 ? -13.131 6.024 20.752 1.00 96.88 326 PHE A O 1
ATOM 2355 N N . LEU A 1 327 ? -12.232 7.825 21.731 1.00 95.69 327 LEU A N 1
ATOM 2356 C CA . LEU A 1 327 ? -13.519 8.404 22.113 1.00 95.69 327 LEU A CA 1
ATOM 2357 C C . LEU A 1 327 ? -14.341 8.820 20.885 1.00 95.69 327 LEU A C 1
ATOM 2359 O O . LEU A 1 327 ? -15.544 8.582 20.889 1.00 95.69 327 LEU A O 1
ATOM 2363 N N . ALA A 1 328 ? -13.718 9.340 19.823 1.00 95.62 328 ALA A N 1
ATOM 2364 C CA . ALA A 1 328 ? -14.415 9.639 18.568 1.00 95.62 328 ALA A CA 1
ATOM 2365 C C . ALA A 1 328 ? -15.033 8.379 17.930 1.00 95.62 328 ALA A C 1
ATOM 2367 O O . ALA A 1 328 ? -16.163 8.425 17.446 1.00 95.62 328 ALA A O 1
ATOM 2368 N N . LEU A 1 329 ? -14.356 7.224 18.010 1.00 97.19 329 LEU A N 1
ATOM 2369 C CA . LEU A 1 329 ? -14.937 5.939 17.587 1.00 97.19 329 LEU A CA 1
ATOM 2370 C C . LEU A 1 329 ? -16.173 5.572 18.420 1.00 97.19 329 LEU A C 1
ATOM 2372 O O . LEU A 1 329 ? -17.180 5.121 17.878 1.00 97.19 329 LEU A O 1
ATOM 2376 N N . ILE A 1 330 ? -16.110 5.784 19.738 1.00 96.62 330 ILE A N 1
ATOM 2377 C CA . ILE A 1 330 ? -17.228 5.516 20.652 1.00 96.62 330 ILE A CA 1
ATOM 2378 C C . ILE A 1 330 ? -18.409 6.454 20.386 1.00 96.62 330 ILE A C 1
ATOM 2380 O O . ILE A 1 330 ? -19.559 6.014 20.417 1.00 96.62 330 ILE A O 1
ATOM 2384 N N . GLU A 1 331 ? -18.138 7.732 20.121 1.00 94.81 331 GLU A N 1
ATOM 2385 C CA . GLU A 1 331 ? -19.152 8.737 19.787 1.00 94.81 331 GLU A CA 1
ATOM 2386 C C . GLU A 1 331 ? -19.811 8.453 18.429 1.00 94.81 331 GLU A C 1
ATOM 2388 O O . GLU A 1 331 ? -21.028 8.595 18.313 1.00 94.81 331 GLU A O 1
ATOM 2393 N N . ALA A 1 332 ? -19.050 7.979 17.434 1.00 95.69 332 ALA A N 1
ATOM 2394 C CA . ALA A 1 332 ? -19.592 7.524 16.151 1.00 95.69 332 ALA A CA 1
ATOM 2395 C C . ALA A 1 332 ? -20.493 6.284 16.297 1.00 95.69 332 ALA A C 1
ATOM 2397 O O . ALA A 1 332 ? -21.471 6.126 15.562 1.00 95.69 332 ALA A O 1
ATOM 2398 N N . GLY A 1 333 ? -20.177 5.423 17.265 1.00 96.50 333 GLY A N 1
ATOM 2399 C CA . GLY A 1 333 ? -20.986 4.274 17.638 1.00 96.50 333 GLY A CA 1
ATOM 2400 C C . GLY A 1 333 ? -20.809 3.047 16.731 1.00 96.50 333 GLY A C 1
ATOM 2401 O O . GLY A 1 333 ? -20.200 3.101 15.657 1.00 96.50 333 GLY A O 1
ATOM 2402 N N . PRO A 1 334 ? -21.360 1.900 17.164 1.00 96.69 334 PRO A N 1
ATOM 2403 C CA . PRO A 1 334 ? -21.128 0.606 16.533 1.00 96.69 334 PRO A CA 1
ATOM 2404 C C . PRO A 1 334 ? -21.734 0.512 15.130 1.00 96.69 334 PRO A C 1
ATOM 2406 O O . PRO A 1 334 ? -21.158 -0.129 14.255 1.00 96.69 334 PRO A O 1
ATOM 2409 N N . ASP A 1 335 ? -22.875 1.160 14.891 1.00 96.88 335 ASP A N 1
ATOM 2410 C CA . ASP A 1 335 ? -23.592 1.061 13.617 1.00 96.88 335 ASP A CA 1
ATOM 2411 C C . ASP A 1 335 ? -22.829 1.742 12.481 1.00 96.88 335 ASP A C 1
ATOM 2413 O O . ASP A 1 335 ? -22.753 1.202 11.377 1.00 96.88 335 ASP A O 1
ATOM 2417 N N . LYS A 1 336 ? -22.195 2.889 12.760 1.00 95.38 336 LYS A N 1
ATOM 2418 C CA . LYS A 1 336 ? -21.377 3.608 11.778 1.00 95.38 336 LYS A CA 1
ATOM 2419 C C . LYS A 1 336 ? -20.151 2.786 11.379 1.00 95.38 336 LYS A C 1
ATOM 2421 O O . LYS A 1 336 ? -19.891 2.625 10.190 1.00 95.38 336 LYS A O 1
ATOM 2426 N N . ILE A 1 337 ? -19.460 2.205 12.360 1.00 95.94 337 ILE A N 1
ATOM 2427 C CA . ILE A 1 337 ? -18.290 1.345 12.128 1.00 95.94 337 ILE A CA 1
ATOM 2428 C C . ILE A 1 337 ? -18.687 0.079 11.365 1.00 95.94 337 ILE A C 1
ATOM 2430 O O . ILE A 1 337 ? -18.047 -0.263 10.375 1.00 95.94 337 ILE A O 1
ATOM 2434 N N . ASN A 1 338 ? -19.773 -0.586 11.765 1.00 97.00 338 ASN A N 1
ATOM 2435 C CA . ASN A 1 338 ? -20.272 -1.776 11.074 1.00 97.00 338 ASN A CA 1
ATOM 2436 C C . ASN A 1 338 ? -20.705 -1.471 9.638 1.00 97.00 338 ASN A C 1
ATOM 2438 O O . ASN A 1 338 ? -20.493 -2.294 8.750 1.00 97.00 338 ASN A O 1
ATOM 2442 N N . SER A 1 339 ? -21.309 -0.303 9.401 1.00 96.19 339 SER A N 1
ATOM 2443 C CA . SER A 1 339 ? -21.687 0.132 8.058 1.00 96.19 339 SER A CA 1
ATOM 2444 C C . SER A 1 339 ? -20.460 0.274 7.162 1.00 96.19 339 SER A C 1
ATOM 2446 O O . SER A 1 339 ? -20.466 -0.274 6.062 1.00 96.19 339 SER A O 1
ATOM 2448 N N . TYR A 1 340 ? -19.408 0.952 7.630 1.00 95.88 340 TYR A N 1
ATOM 2449 C CA . TYR A 1 340 ? -18.166 1.086 6.867 1.00 95.88 340 TYR A CA 1
ATOM 2450 C C . TYR A 1 340 ? -17.465 -0.257 6.678 1.00 95.88 340 TYR A C 1
ATOM 2452 O O . TYR A 1 340 ? -17.198 -0.644 5.548 1.00 95.88 340 TYR A O 1
ATOM 2460 N N . SER A 1 341 ? -17.288 -1.045 7.738 1.00 96.56 341 SER A N 1
ATOM 2461 C CA . SER A 1 341 ? -16.672 -2.374 7.638 1.00 96.56 341 SER A CA 1
ATOM 2462 C C . SER A 1 341 ? -17.414 -3.276 6.641 1.00 96.56 341 SER A C 1
ATOM 2464 O O . SER A 1 341 ? -16.804 -3.922 5.788 1.00 96.56 341 SER A O 1
ATOM 2466 N N . LYS A 1 342 ? -18.754 -3.261 6.655 1.00 96.50 342 LYS A N 1
ATOM 2467 C CA . LYS A 1 342 ? -19.572 -3.995 5.680 1.00 96.50 342 LYS A CA 1
ATOM 2468 C C . LYS A 1 342 ? -19.442 -3.431 4.263 1.00 96.50 342 LYS A C 1
ATOM 2470 O O . LYS A 1 342 ? -19.445 -4.220 3.319 1.00 96.50 342 LYS A O 1
ATOM 2475 N N . SER A 1 343 ? -19.365 -2.112 4.109 1.00 95.12 343 SER A N 1
ATOM 2476 C CA . SER A 1 343 ? -19.136 -1.446 2.823 1.00 95.12 343 SER A CA 1
ATOM 2477 C C . SER A 1 343 ? -17.809 -1.904 2.210 1.00 95.12 343 SER A C 1
ATOM 2479 O O . SER A 1 343 ? -17.784 -2.454 1.110 1.00 95.12 343 SER A O 1
ATOM 2481 N N . LEU A 1 344 ? -16.732 -1.826 2.992 1.00 95.81 344 LEU A N 1
ATOM 2482 C CA . LEU A 1 344 ? -15.389 -2.256 2.610 1.00 95.81 344 LEU A CA 1
ATOM 2483 C C . LEU A 1 344 ? -15.309 -3.751 2.304 1.00 95.81 344 LEU A C 1
ATOM 2485 O O . LEU A 1 344 ? -14.739 -4.149 1.292 1.00 95.81 344 LEU A O 1
ATOM 2489 N N . LYS A 1 345 ? -15.941 -4.595 3.121 1.00 96.12 345 LYS A N 1
ATOM 2490 C CA . LYS A 1 345 ? -15.978 -6.044 2.887 1.00 96.12 345 LYS A CA 1
ATOM 2491 C C . LYS A 1 345 ? -16.672 -6.421 1.575 1.00 96.12 345 LYS A C 1
ATOM 2493 O O . LYS A 1 345 ? -16.316 -7.420 0.957 1.00 96.12 345 LYS A O 1
ATOM 2498 N N . ASN A 1 346 ? -17.667 -5.640 1.155 1.00 95.44 346 ASN A N 1
ATOM 2499 C CA . ASN A 1 346 ? -18.426 -5.867 -0.077 1.00 95.44 346 ASN A CA 1
ATOM 2500 C C . ASN A 1 346 ? -17.941 -4.993 -1.247 1.00 95.44 346 ASN A C 1
ATOM 2502 O O . ASN A 1 346 ? -18.658 -4.862 -2.234 1.00 95.44 346 ASN A O 1
ATOM 2506 N N . SER A 1 347 ? -16.741 -4.414 -1.153 1.00 94.25 347 SER A N 1
ATOM 2507 C CA . SER A 1 347 ? -16.202 -3.486 -2.157 1.00 94.25 347 SER A CA 1
ATOM 2508 C C . SER A 1 347 ? -15.716 -4.150 -3.450 1.00 94.25 347 SER A C 1
ATOM 2510 O O . SER A 1 347 ? -15.313 -3.448 -4.370 1.00 94.25 347 SER A O 1
ATOM 2512 N N . ASN A 1 348 ? -15.743 -5.481 -3.556 1.00 93.19 348 ASN A N 1
ATOM 2513 C CA . ASN A 1 348 ? -15.170 -6.191 -4.701 1.00 93.19 348 ASN A CA 1
ATOM 2514 C C . ASN A 1 348 ? -15.684 -5.655 -6.052 1.00 93.19 348 ASN A C 1
ATOM 2516 O O . ASN A 1 348 ? -16.885 -5.681 -6.326 1.00 93.19 348 ASN A O 1
ATOM 2520 N N . GLY A 1 349 ? -14.759 -5.227 -6.913 1.00 90.44 349 GLY A N 1
ATOM 2521 C CA . GLY A 1 349 ? -15.029 -4.621 -8.217 1.00 90.44 349 GLY A CA 1
ATOM 2522 C C . GLY A 1 349 ? -15.221 -3.099 -8.217 1.00 90.44 349 GLY A C 1
ATOM 2523 O O . GLY A 1 349 ? -15.289 -2.513 -9.300 1.00 90.44 349 GLY A O 1
ATOM 2524 N N . GLU A 1 350 ? -15.279 -2.440 -7.057 1.00 88.44 350 GLU A N 1
ATOM 2525 C CA . GLU A 1 350 ? -15.475 -0.988 -6.960 1.00 88.44 350 GLU A CA 1
ATOM 2526 C C . GLU A 1 350 ? -14.280 -0.209 -7.522 1.00 88.44 350 GLU A C 1
ATOM 2528 O O . GLU A 1 350 ? -14.500 0.777 -8.226 1.00 88.44 350 GLU A O 1
ATOM 2533 N N . SER A 1 351 ? -13.035 -0.663 -7.303 1.00 90.00 351 SER A N 1
ATOM 2534 C CA . SER A 1 351 ? -11.859 0.010 -7.880 1.00 90.00 351 SER A CA 1
ATOM 2535 C C . SER A 1 351 ? -11.907 -0.043 -9.403 1.00 90.00 351 SER A C 1
ATOM 2537 O O . SER A 1 351 ? -11.759 0.979 -10.062 1.00 90.00 351 SER A O 1
ATOM 2539 N N . LYS A 1 352 ? -12.231 -1.205 -9.979 1.00 90.06 352 LYS A N 1
ATOM 2540 C CA . LYS A 1 352 ? -12.324 -1.360 -11.432 1.00 90.06 352 LYS A CA 1
ATOM 2541 C C . LYS A 1 352 ? -13.428 -0.484 -12.018 1.00 90.06 352 LYS A C 1
ATOM 2543 O O . LYS A 1 352 ? -13.218 0.173 -13.030 1.00 90.06 352 LYS A O 1
ATOM 2548 N N . LYS A 1 353 ? -14.596 -0.452 -11.376 1.00 89.88 353 LYS A N 1
ATOM 2549 C CA . LYS A 1 353 ? -15.727 0.378 -11.804 1.00 89.88 353 LYS A CA 1
ATOM 2550 C C . LYS A 1 353 ? -15.390 1.870 -11.752 1.00 89.88 353 LYS A C 1
ATOM 2552 O O . LYS A 1 353 ? -15.724 2.596 -12.685 1.00 89.88 353 LYS A O 1
ATOM 2557 N N . ALA A 1 354 ? -14.733 2.318 -10.683 1.00 86.94 354 ALA A N 1
ATOM 2558 C CA . ALA A 1 354 ? -14.275 3.696 -10.547 1.00 86.94 354 ALA A CA 1
ATOM 2559 C C . ALA A 1 354 ? -13.206 4.036 -11.597 1.00 86.94 354 ALA A C 1
ATOM 2561 O O . ALA A 1 354 ? -13.327 5.048 -12.280 1.00 86.94 354 ALA A O 1
ATOM 2562 N N . ALA A 1 355 ? -12.223 3.157 -11.797 1.00 87.50 355 ALA A N 1
ATOM 2563 C CA . ALA A 1 355 ? -11.193 3.299 -12.820 1.00 87.50 355 ALA A CA 1
ATOM 2564 C C . ALA A 1 355 ? -11.784 3.397 -14.235 1.00 87.50 355 ALA A C 1
ATOM 2566 O O . ALA A 1 355 ? -11.419 4.288 -14.999 1.00 87.50 355 ALA A O 1
ATOM 2567 N N . ASP A 1 356 ? -12.722 2.514 -14.587 1.00 88.62 356 ASP A N 1
ATOM 2568 C CA . ASP A 1 356 ? -13.376 2.520 -15.898 1.00 88.62 356 ASP A CA 1
ATOM 2569 C C . ASP A 1 356 ? -14.158 3.831 -16.115 1.00 88.62 356 ASP A C 1
ATOM 2571 O O . ASP A 1 356 ? -14.048 4.432 -17.181 1.00 88.62 356 ASP A O 1
ATOM 2575 N N . LEU A 1 357 ? -14.845 4.347 -15.086 1.00 86.62 357 LEU A N 1
ATOM 2576 C CA . LEU A 1 357 ? -15.518 5.650 -15.143 1.00 86.62 357 LEU A CA 1
ATOM 2577 C C . LEU A 1 357 ? -14.531 6.826 -15.276 1.00 86.62 357 LEU A C 1
ATOM 2579 O O . LEU A 1 357 ? -14.772 7.750 -16.049 1.00 86.62 357 LEU A O 1
ATOM 2583 N N . MET A 1 358 ? -13.412 6.804 -14.547 1.00 81.56 358 MET A N 1
ATOM 2584 C CA . MET A 1 358 ? -12.398 7.869 -14.596 1.00 81.56 358 MET A CA 1
ATOM 2585 C C . MET A 1 358 ? -11.623 7.900 -15.916 1.00 81.56 358 MET A C 1
ATOM 2587 O O . MET A 1 358 ? -11.105 8.953 -16.293 1.00 81.56 358 MET A O 1
ATOM 2591 N N . LYS A 1 359 ? -11.563 6.778 -16.637 1.00 82.50 359 LYS A N 1
ATOM 2592 C CA . LYS A 1 359 ? -10.957 6.688 -17.972 1.00 82.50 359 LYS A CA 1
ATOM 2593 C C . LYS A 1 359 ? -11.922 6.988 -19.110 1.00 82.50 359 LYS A C 1
ATOM 2595 O O . LYS A 1 359 ? -11.447 7.238 -20.216 1.00 82.50 359 LYS A O 1
ATOM 2600 N N . ASP A 1 360 ? -13.232 6.972 -18.869 1.00 85.81 360 ASP A N 1
ATOM 2601 C CA . ASP A 1 360 ? -14.263 7.216 -19.886 1.00 85.81 360 ASP A CA 1
ATOM 2602 C C . ASP A 1 360 ? -14.362 8.710 -20.255 1.00 85.81 360 ASP A C 1
ATOM 2604 O O . ASP A 1 360 ? -15.349 9.403 -20.010 1.00 85.81 360 ASP A O 1
ATOM 2608 N N . ASN A 1 361 ? -13.262 9.254 -20.775 1.00 80.06 361 ASN A N 1
ATOM 2609 C CA . ASN A 1 361 ? -13.139 10.617 -21.272 1.00 80.06 361 ASN A CA 1
ATOM 2610 C C . ASN A 1 361 ? -11.947 10.743 -22.238 1.00 80.06 361 ASN A C 1
ATOM 2612 O O . ASN A 1 361 ? -11.110 9.850 -22.376 1.00 80.06 361 ASN A O 1
ATOM 2616 N N . LEU A 1 362 ? -11.846 11.900 -22.901 1.00 73.38 362 LEU A N 1
ATOM 2617 C CA . LEU A 1 362 ? -10.783 12.173 -23.872 1.00 73.38 362 LEU A CA 1
ATOM 2618 C C . LEU A 1 362 ? -9.374 12.055 -23.266 1.00 73.38 362 LEU A C 1
ATOM 2620 O O . LEU A 1 362 ? -8.468 11.576 -23.942 1.00 73.38 362 LEU A O 1
ATOM 2624 N N . LYS A 1 363 ? -9.178 12.480 -22.010 1.00 74.81 363 LYS A N 1
ATOM 2625 C CA . LYS A 1 363 ? -7.869 12.403 -21.350 1.00 74.81 363 LYS A CA 1
ATOM 2626 C C . LYS A 1 363 ? -7.455 10.945 -21.155 1.00 74.81 363 LYS A C 1
ATOM 2628 O O . LYS A 1 363 ? -6.352 10.594 -21.555 1.00 74.81 363 LYS A O 1
ATOM 2633 N N . GLY A 1 364 ? -8.352 10.104 -20.639 1.00 77.69 364 GLY A N 1
ATOM 2634 C CA . GLY A 1 364 ? -8.115 8.668 -20.480 1.00 77.69 364 GLY A CA 1
ATOM 2635 C C . GLY A 1 364 ? -7.811 7.972 -21.809 1.00 77.69 364 GLY A C 1
ATOM 2636 O O . GLY A 1 364 ? -6.864 7.193 -21.893 1.00 77.69 364 GLY A O 1
ATOM 2637 N N . ALA A 1 365 ? -8.530 8.322 -22.881 1.00 73.19 365 ALA A N 1
ATOM 2638 C CA . ALA A 1 365 ? -8.251 7.802 -24.222 1.00 73.19 365 ALA A CA 1
ATOM 2639 C C . ALA A 1 365 ? -6.859 8.214 -24.748 1.00 73.19 365 ALA A C 1
ATOM 2641 O O . ALA A 1 365 ? -6.161 7.401 -25.356 1.00 73.19 365 ALA A O 1
ATOM 2642 N N . LEU A 1 366 ? -6.433 9.461 -24.504 1.00 68.88 366 LEU A N 1
ATOM 2643 C CA . LEU A 1 366 ? -5.096 9.944 -24.872 1.00 68.88 366 LEU A CA 1
ATOM 2644 C C . LEU A 1 366 ? -3.987 9.297 -24.028 1.00 68.88 366 LEU A C 1
ATOM 2646 O O . LEU A 1 366 ? -2.930 8.982 -24.570 1.00 68.88 366 LEU A O 1
ATOM 2650 N N . GLU A 1 367 ? -4.223 9.076 -22.733 1.00 78.31 367 GLU A N 1
ATOM 2651 C CA . GLU A 1 367 ? -3.301 8.370 -21.832 1.00 78.31 367 GLU A CA 1
ATOM 2652 C C . GLU A 1 367 ? -3.101 6.915 -22.275 1.00 78.31 367 GLU A C 1
ATOM 2654 O O . GLU A 1 367 ? -1.964 6.480 -22.456 1.00 78.31 367 GLU A O 1
ATOM 2659 N N . GLN A 1 368 ? -4.190 6.194 -22.562 1.00 77.25 368 GLN A N 1
ATOM 2660 C CA . GLN A 1 368 ? -4.127 4.826 -23.080 1.00 77.25 368 GLN A CA 1
ATOM 2661 C C . GLN A 1 368 ? -3.412 4.760 -24.440 1.00 77.25 368 GLN A C 1
ATOM 2663 O O . GLN A 1 368 ? -2.590 3.873 -24.676 1.00 77.25 368 GLN A O 1
ATOM 2668 N N . LEU A 1 369 ? -3.682 5.715 -25.338 1.00 72.88 369 LEU A N 1
ATOM 2669 C CA . LEU A 1 369 ? -2.976 5.820 -26.615 1.00 72.88 369 LEU A CA 1
ATOM 2670 C C . LEU A 1 369 ? -1.469 6.047 -26.405 1.00 72.88 369 LEU A C 1
ATOM 2672 O O . LEU A 1 369 ? -0.654 5.411 -27.073 1.00 72.88 369 LEU A O 1
ATOM 2676 N N . GLY A 1 370 ? -1.097 6.924 -25.470 1.00 73.69 370 GLY A N 1
ATOM 2677 C CA . GLY A 1 370 ? 0.293 7.170 -25.086 1.00 73.69 370 GLY A CA 1
ATOM 2678 C C . GLY A 1 370 ? 0.986 5.913 -24.558 1.00 73.69 370 GLY A C 1
ATOM 2679 O O . GLY A 1 370 ? 2.072 5.576 -25.028 1.00 73.69 370 GLY A O 1
ATOM 2680 N N . GLY A 1 371 ? 0.331 5.175 -23.657 1.00 76.62 371 GLY A N 1
ATOM 2681 C CA . GLY A 1 371 ? 0.831 3.904 -23.124 1.00 76.62 371 GLY A CA 1
ATOM 2682 C C . GLY A 1 371 ? 0.995 2.819 -24.195 1.00 76.62 371 GLY A C 1
ATOM 2683 O O . GLY A 1 371 ? 2.012 2.118 -24.225 1.00 76.62 371 GLY A O 1
ATOM 2684 N N . ALA A 1 372 ? 0.062 2.729 -25.148 1.00 73.69 372 ALA A N 1
ATOM 2685 C CA . ALA A 1 372 ? 0.174 1.832 -26.299 1.00 73.69 372 ALA A CA 1
ATOM 2686 C C . ALA A 1 372 ? 1.351 2.206 -27.218 1.00 73.69 372 ALA A C 1
ATOM 2688 O O . ALA A 1 372 ? 2.094 1.328 -27.664 1.00 73.69 372 ALA A O 1
ATOM 2689 N N . PHE A 1 373 ? 1.570 3.500 -27.467 1.00 74.06 373 PHE A N 1
ATOM 2690 C CA . PHE A 1 373 ? 2.724 3.977 -28.233 1.00 74.06 373 PHE A CA 1
ATOM 2691 C C . PHE A 1 373 ? 4.053 3.714 -27.531 1.00 74.06 373 PHE A C 1
ATOM 2693 O O . PHE A 1 373 ? 5.019 3.321 -28.185 1.00 74.06 373 PHE A O 1
ATOM 2700 N N . GLU A 1 374 ? 4.113 3.910 -26.217 1.00 80.75 374 GLU A N 1
ATOM 2701 C CA . GLU A 1 374 ? 5.287 3.574 -25.417 1.00 80.75 374 GLU A CA 1
ATOM 2702 C C . GLU A 1 374 ? 5.587 2.076 -25.481 1.00 80.75 374 GLU A C 1
ATOM 2704 O O . GLU A 1 374 ? 6.726 1.678 -25.710 1.00 80.75 374 GLU A O 1
ATOM 2709 N N . SER A 1 375 ? 4.552 1.248 -25.353 1.00 82.19 375 SER A N 1
ATOM 2710 C CA . SER A 1 375 ? 4.653 -0.209 -25.449 1.00 82.19 375 SER A CA 1
ATOM 2711 C C . SER A 1 375 ? 5.192 -0.644 -26.813 1.00 82.19 375 SER A C 1
ATOM 2713 O O . SER A 1 375 ? 6.144 -1.421 -26.881 1.00 82.19 375 SER A O 1
ATOM 2715 N N . LEU A 1 376 ? 4.674 -0.059 -27.898 1.00 76.88 376 LEU A N 1
ATOM 2716 C CA . LEU A 1 376 ? 5.194 -0.272 -29.250 1.00 76.88 376 LEU A CA 1
ATOM 2717 C C . LEU A 1 376 ? 6.660 0.172 -29.377 1.00 76.88 376 LEU A C 1
ATOM 2719 O O . LEU A 1 376 ? 7.479 -0.537 -29.958 1.00 76.88 376 LEU A O 1
ATOM 2723 N N . ALA A 1 377 ? 7.010 1.336 -28.828 1.00 74.69 377 ALA A N 1
ATOM 2724 C CA . ALA A 1 377 ? 8.378 1.842 -28.834 1.00 74.69 377 ALA A CA 1
ATOM 2725 C C . ALA A 1 377 ? 9.346 0.915 -28.075 1.00 74.69 377 ALA A C 1
ATOM 2727 O O . ALA A 1 377 ? 10.468 0.699 -28.537 1.00 74.69 377 ALA A O 1
ATOM 2728 N N . ILE A 1 378 ? 8.907 0.335 -26.954 1.00 81.81 378 ILE A N 1
ATOM 2729 C CA . ILE A 1 378 ? 9.660 -0.664 -26.186 1.00 81.81 378 ILE A CA 1
ATOM 2730 C C . ILE A 1 378 ? 9.854 -1.943 -27.003 1.00 81.81 378 ILE A C 1
ATOM 2732 O O . ILE A 1 378 ? 10.966 -2.464 -27.046 1.00 81.81 378 ILE A O 1
ATOM 2736 N N . GLU A 1 379 ? 8.815 -2.449 -27.670 1.00 80.38 379 GLU A N 1
ATOM 2737 C CA . GLU A 1 379 ? 8.926 -3.647 -28.512 1.00 80.38 379 GLU A CA 1
ATOM 2738 C C . GLU A 1 379 ? 9.884 -3.436 -29.690 1.00 80.38 379 GLU A C 1
ATOM 2740 O O . GLU A 1 379 ? 10.814 -4.223 -29.882 1.00 80.38 379 GLU A O 1
ATOM 2745 N N . VAL A 1 380 ? 9.734 -2.326 -30.418 1.00 74.12 380 VAL A N 1
ATOM 2746 C CA . VAL A 1 380 ? 10.634 -1.960 -31.524 1.00 74.12 380 VAL A CA 1
ATOM 2747 C C . VAL A 1 380 ? 12.068 -1.773 -31.027 1.00 74.12 380 VAL A C 1
ATOM 2749 O O . VAL A 1 380 ? 13.014 -2.256 -31.651 1.00 74.12 380 VAL A O 1
ATOM 2752 N N . GLY A 1 381 ? 12.254 -1.082 -29.901 1.00 73.62 381 GLY A N 1
ATOM 2753 C CA . GLY A 1 381 ? 13.574 -0.871 -29.322 1.00 73.62 381 GLY A CA 1
ATOM 2754 C C . GLY A 1 381 ? 14.234 -2.179 -28.895 1.00 73.62 381 GLY A C 1
ATOM 2755 O O . GLY A 1 381 ? 15.392 -2.405 -29.243 1.00 73.62 381 GLY A O 1
ATOM 2756 N N . LYS A 1 382 ? 13.485 -3.086 -28.260 1.00 78.69 382 LYS A N 1
ATOM 2757 C CA . LYS A 1 382 ? 13.940 -4.423 -27.852 1.00 78.69 382 LYS A CA 1
ATOM 2758 C C . LYS A 1 382 ? 14.427 -5.268 -29.027 1.00 78.69 382 LYS A C 1
ATOM 2760 O O . LYS A 1 382 ? 15.459 -5.929 -28.900 1.00 78.69 382 LYS A O 1
ATOM 2765 N N . ASP A 1 383 ? 13.740 -5.223 -30.165 1.00 75.31 383 ASP A N 1
ATOM 2766 C CA . ASP A 1 383 ? 14.162 -5.931 -31.381 1.00 75.31 383 ASP A CA 1
ATOM 2767 C C . ASP A 1 383 ? 15.470 -5.366 -31.965 1.00 75.31 383 ASP A C 1
ATOM 2769 O O . ASP A 1 383 ? 16.260 -6.090 -32.581 1.00 75.31 383 ASP A O 1
ATOM 2773 N N . LEU A 1 384 ? 15.740 -4.078 -31.733 1.00 70.44 384 LEU A N 1
ATOM 2774 C CA . LEU A 1 384 ? 16.952 -3.384 -32.176 1.00 70.44 384 LEU A CA 1
ATOM 2775 C C . LEU A 1 384 ? 18.089 -3.420 -31.138 1.00 70.44 384 LEU A C 1
ATOM 2777 O O . LEU A 1 384 ? 19.257 -3.253 -31.509 1.00 70.44 384 LEU A O 1
ATOM 2781 N N . THR A 1 385 ? 17.793 -3.704 -29.865 1.00 74.88 385 THR A N 1
ATOM 2782 C CA . THR A 1 385 ? 18.760 -3.757 -28.755 1.00 74.88 385 THR A CA 1
ATOM 2783 C C . THR A 1 385 ? 19.986 -4.627 -29.048 1.00 74.88 385 THR A C 1
ATOM 2785 O O . THR A 1 385 ? 21.099 -4.141 -28.828 1.00 74.88 385 THR A O 1
ATOM 2788 N N . PRO A 1 386 ? 19.878 -5.867 -29.579 1.00 74.31 386 PRO A N 1
ATOM 2789 C CA . PRO A 1 386 ? 21.058 -6.687 -29.873 1.00 74.31 386 PRO A CA 1
ATOM 2790 C C . PRO A 1 386 ? 22.025 -6.013 -30.855 1.00 74.31 386 PRO A C 1
ATOM 2792 O O . PRO A 1 386 ? 23.244 -6.125 -30.729 1.00 74.31 386 PRO A O 1
ATOM 2795 N N . MET A 1 387 ? 21.477 -5.284 -31.826 1.00 67.81 387 MET A N 1
ATOM 2796 C CA . MET A 1 387 ? 22.229 -4.579 -32.859 1.00 67.81 387 MET A CA 1
ATOM 2797 C C . MET A 1 387 ? 22.969 -3.373 -32.279 1.00 67.81 387 MET A C 1
ATOM 2799 O O . MET A 1 387 ? 24.146 -3.162 -32.573 1.00 67.81 387 MET A O 1
ATOM 2803 N N . ILE A 1 388 ? 22.287 -2.623 -31.413 1.00 70.31 388 ILE A N 1
ATOM 2804 C CA . ILE A 1 388 ? 22.824 -1.436 -30.743 1.00 70.31 388 ILE A CA 1
ATOM 2805 C C . ILE A 1 388 ? 23.886 -1.821 -29.723 1.00 70.31 388 ILE A C 1
ATOM 2807 O O . ILE A 1 388 ? 24.945 -1.202 -29.707 1.00 70.31 388 ILE A O 1
ATOM 2811 N N . ARG A 1 389 ? 23.661 -2.872 -28.926 1.00 71.62 389 ARG A N 1
ATOM 2812 C CA . ARG A 1 389 ? 24.666 -3.396 -27.989 1.00 71.62 389 ARG A CA 1
ATOM 2813 C C . ARG A 1 389 ? 25.931 -3.834 -28.712 1.00 71.62 389 ARG A C 1
ATOM 2815 O O . ARG A 1 389 ? 27.015 -3.424 -28.318 1.00 71.62 389 ARG A O 1
ATOM 2822 N N . ALA A 1 390 ? 25.798 -4.566 -29.818 1.00 68.62 390 ALA A N 1
ATOM 2823 C CA . ALA A 1 390 ? 26.948 -4.951 -30.632 1.00 68.62 390 ALA A CA 1
ATOM 2824 C C . ALA A 1 390 ? 27.710 -3.732 -31.194 1.00 68.62 390 ALA A C 1
ATOM 2826 O O . ALA A 1 390 ? 28.939 -3.754 -31.266 1.00 68.62 390 ALA A O 1
ATOM 2827 N N . GLY A 1 391 ? 26.998 -2.668 -31.581 1.00 65.25 391 GLY A N 1
ATOM 2828 C CA . GLY A 1 391 ? 27.602 -1.400 -31.999 1.00 65.25 391 GLY A CA 1
ATOM 2829 C C . GLY A 1 391 ? 28.315 -0.676 -30.853 1.00 65.25 391 GLY A C 1
ATOM 2830 O O . GLY A 1 391 ? 29.460 -0.265 -31.013 1.00 65.25 391 GLY A O 1
ATOM 2831 N N . ALA A 1 392 ? 27.674 -0.575 -29.687 1.00 68.75 392 ALA A N 1
ATOM 2832 C CA . ALA A 1 392 ? 28.235 0.044 -28.489 1.00 68.75 392 ALA A CA 1
ATOM 2833 C C . ALA A 1 392 ? 29.490 -0.694 -28.003 1.00 68.75 392 ALA A C 1
ATOM 2835 O O . ALA A 1 392 ? 30.513 -0.057 -27.797 1.00 68.75 392 ALA A O 1
ATOM 2836 N N . GLU A 1 393 ? 29.465 -2.028 -27.921 1.00 69.75 393 GLU A N 1
ATOM 2837 C CA . GLU A 1 393 ? 30.644 -2.845 -27.600 1.00 69.75 393 GLU A CA 1
ATOM 2838 C C . GLU A 1 393 ? 31.779 -2.650 -28.614 1.00 69.75 393 GLU A C 1
ATOM 2840 O O . GLU A 1 393 ? 32.954 -2.623 -28.243 1.00 69.75 393 GLU A O 1
ATOM 2845 N N . GLY A 1 394 ? 31.440 -2.515 -29.900 1.00 62.66 394 GLY A N 1
ATOM 2846 C CA . GLY A 1 394 ? 32.396 -2.190 -30.957 1.00 62.66 394 GLY A CA 1
ATOM 2847 C C . GLY A 1 394 ? 33.053 -0.829 -30.735 1.00 62.66 394 GLY A C 1
ATOM 2848 O O . GLY A 1 394 ? 34.278 -0.731 -30.771 1.00 62.66 394 GLY A O 1
ATOM 2849 N N . LEU A 1 395 ? 32.258 0.202 -30.441 1.00 59.25 395 LEU A N 1
ATOM 2850 C CA . LEU A 1 395 ? 32.749 1.543 -30.112 1.00 59.25 395 LEU A CA 1
ATOM 2851 C C . LEU A 1 395 ? 33.585 1.553 -28.831 1.00 59.25 395 LEU A C 1
ATOM 2853 O O . LEU A 1 395 ? 34.651 2.159 -28.824 1.00 59.25 395 LEU A O 1
ATOM 2857 N N . THR A 1 396 ? 33.169 0.847 -27.779 1.00 63.00 396 THR A N 1
ATOM 2858 C CA . THR A 1 396 ? 33.954 0.698 -26.546 1.00 63.00 396 THR A CA 1
ATOM 2859 C C . THR A 1 396 ? 35.309 0.072 -26.846 1.00 63.00 396 THR A C 1
ATOM 2861 O O . THR A 1 396 ? 36.325 0.626 -26.451 1.00 63.00 396 THR A O 1
ATOM 2864 N N . LYS A 1 397 ? 35.361 -1.003 -27.645 1.00 65.81 397 LYS A N 1
ATOM 2865 C CA . LYS A 1 397 ? 36.631 -1.614 -28.076 1.00 65.81 397 LYS A CA 1
ATOM 2866 C C . LYS A 1 397 ? 37.496 -0.667 -28.909 1.00 65.81 397 LYS A C 1
ATOM 2868 O O . LYS A 1 397 ? 38.717 -0.699 -28.769 1.00 65.81 397 LYS A O 1
ATOM 2873 N N . LEU A 1 398 ? 36.897 0.173 -29.760 1.00 61.66 398 LEU A N 1
ATOM 2874 C CA . LEU A 1 398 ? 37.633 1.210 -30.492 1.00 61.66 398 LEU A CA 1
ATOM 2875 C C . LEU A 1 398 ? 38.219 2.260 -29.537 1.00 61.66 398 LEU A C 1
ATOM 2877 O O . LEU A 1 398 ? 39.390 2.609 -29.670 1.00 61.66 398 LEU A O 1
ATOM 2881 N N . VAL A 1 399 ? 37.429 2.750 -28.577 1.00 66.56 399 VAL A N 1
ATOM 2882 C CA . VAL A 1 399 ? 37.854 3.744 -27.578 1.00 66.56 399 VAL A CA 1
ATOM 2883 C C . VAL A 1 399 ? 38.929 3.166 -26.656 1.00 66.56 399 VAL A C 1
ATOM 2885 O O . VAL A 1 399 ? 39.947 3.814 -26.424 1.00 66.56 399 VAL A O 1
ATOM 2888 N N . ASP A 1 400 ? 38.769 1.931 -26.190 1.00 69.75 400 ASP A N 1
ATOM 2889 C CA . ASP A 1 400 ? 39.772 1.221 -25.395 1.00 69.75 400 ASP A CA 1
ATOM 2890 C C . ASP A 1 400 ? 41.053 1.016 -26.203 1.00 69.75 400 ASP A C 1
ATOM 2892 O O . ASP A 1 400 ? 42.146 1.339 -25.741 1.00 69.75 400 ASP A O 1
ATOM 2896 N N . GLY A 1 401 ? 40.935 0.561 -27.452 1.00 65.31 401 GLY A N 1
ATOM 2897 C CA . GLY A 1 401 ? 42.071 0.423 -28.359 1.00 65.31 401 GLY A CA 1
ATOM 2898 C C . GLY A 1 401 ? 42.809 1.745 -28.559 1.00 65.31 401 GLY A C 1
ATOM 2899 O O . GLY A 1 401 ? 44.034 1.779 -28.482 1.00 65.31 401 GLY A O 1
ATOM 2900 N N . PHE A 1 402 ? 42.071 2.841 -28.746 1.00 66.12 402 PHE A N 1
ATOM 2901 C CA . PHE A 1 402 ? 42.622 4.183 -28.900 1.00 66.12 402 PHE A CA 1
ATOM 2902 C C . PHE A 1 402 ? 43.299 4.693 -27.623 1.00 66.12 402 PHE A C 1
ATOM 2904 O O . PHE A 1 402 ? 44.404 5.226 -27.690 1.00 66.12 402 PHE A O 1
ATOM 2911 N N . THR A 1 403 ? 42.685 4.516 -26.451 1.00 70.50 403 THR A N 1
ATOM 2912 C CA . THR A 1 403 ? 43.233 4.976 -25.161 1.00 70.50 403 THR A CA 1
ATOM 2913 C C . THR A 1 403 ? 44.508 4.233 -24.754 1.00 70.50 403 THR A C 1
ATOM 2915 O O . THR A 1 403 ? 45.373 4.839 -24.117 1.00 70.50 403 THR A O 1
ATOM 2918 N N . HIS A 1 404 ? 44.674 2.982 -25.194 1.00 75.00 404 HIS A N 1
ATOM 2919 C CA . HIS A 1 404 ? 45.880 2.172 -24.986 1.00 75.00 404 HIS A CA 1
ATOM 2920 C C . HIS A 1 404 ? 47.010 2.444 -25.997 1.00 75.00 404 HIS A C 1
ATOM 2922 O O . HIS A 1 404 ? 48.100 1.885 -25.860 1.00 75.00 404 HIS A O 1
ATOM 2928 N N . LEU A 1 405 ? 46.807 3.311 -26.999 1.00 70.50 405 LEU A N 1
ATOM 2929 C CA . LEU A 1 405 ? 47.880 3.700 -27.916 1.00 70.50 405 LEU A CA 1
ATOM 29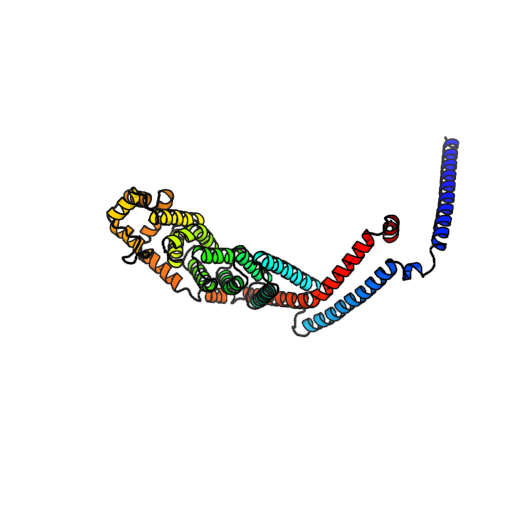30 C C . LEU A 1 405 ? 48.952 4.552 -27.198 1.00 70.50 405 LEU A C 1
ATOM 2932 O O . LEU A 1 405 ? 48.620 5.391 -26.343 1.00 70.50 405 LEU A O 1
ATOM 2936 N N . PRO A 1 406 ? 50.243 4.408 -27.570 1.00 69.62 406 PRO A N 1
ATOM 2937 C CA . PRO A 1 406 ? 51.308 5.279 -27.080 1.00 69.62 406 PRO A CA 1
ATOM 2938 C C . PRO A 1 406 ? 50.932 6.757 -27.243 1.00 69.62 406 PRO A C 1
ATOM 2940 O O . PRO A 1 406 ? 50.327 7.144 -28.241 1.00 69.62 406 PRO A O 1
ATOM 2943 N N . GLY A 1 407 ? 51.287 7.601 -26.269 1.00 62.78 407 GLY A N 1
ATOM 2944 C CA . GLY A 1 407 ? 50.819 8.995 -26.218 1.00 62.78 407 GLY A CA 1
ATOM 2945 C C . GLY A 1 407 ? 51.130 9.822 -27.474 1.00 62.78 407 GLY A C 1
ATOM 2946 O O . GLY A 1 407 ? 50.348 10.700 -27.824 1.00 62.78 407 GLY A O 1
ATOM 2947 N N . TRP A 1 408 ? 52.224 9.513 -28.177 1.00 53.72 408 TRP A N 1
ATOM 2948 C CA . TRP A 1 408 ? 52.581 10.149 -29.448 1.00 53.72 408 TRP A CA 1
ATOM 2949 C C . TRP A 1 408 ? 51.663 9.728 -30.608 1.00 53.72 408 TRP A C 1
ATOM 2951 O O . TRP A 1 408 ? 51.328 10.562 -31.441 1.00 53.72 408 TRP A O 1
ATOM 2961 N N . VAL A 1 409 ? 51.193 8.474 -30.624 1.00 56.34 409 VAL A N 1
ATOM 2962 C CA . VAL A 1 409 ? 50.233 7.971 -31.621 1.00 56.34 409 VAL A CA 1
ATOM 2963 C C . VAL A 1 409 ? 48.872 8.613 -31.396 1.00 56.34 409 VAL A C 1
ATOM 2965 O O . VAL A 1 409 ? 48.293 9.124 -32.345 1.00 56.34 409 VAL A O 1
ATOM 2968 N N . ARG A 1 410 ? 48.396 8.662 -30.139 1.00 58.66 410 ARG A N 1
ATOM 2969 C CA . ARG A 1 410 ? 47.116 9.305 -29.795 1.00 58.66 410 ARG A CA 1
ATOM 2970 C C . ARG A 1 410 ? 47.070 10.751 -30.267 1.00 58.66 410 ARG A C 1
ATOM 2972 O O . ARG A 1 410 ? 46.138 11.102 -30.979 1.00 58.66 410 ARG A O 1
ATOM 2979 N N . LYS A 1 411 ? 48.090 11.542 -29.919 1.00 56.47 411 LYS A N 1
ATOM 2980 C CA . LYS A 1 411 ? 48.240 12.950 -30.319 1.00 56.47 411 LYS A CA 1
ATOM 2981 C C . LYS A 1 411 ? 48.143 13.119 -31.843 1.00 56.47 411 LYS A C 1
ATOM 2983 O O . LYS A 1 411 ? 47.190 13.737 -32.319 1.00 56.47 411 LYS A O 1
ATOM 2988 N N . ALA A 1 412 ? 48.979 12.394 -32.592 1.00 48.47 412 ALA A N 1
ATOM 2989 C CA . ALA A 1 412 ? 48.975 12.417 -34.055 1.00 48.47 412 ALA A CA 1
ATOM 2990 C C . ALA A 1 412 ? 47.601 12.087 -34.679 1.00 48.47 412 ALA A C 1
ATOM 2992 O O . ALA A 1 412 ? 47.227 12.678 -35.688 1.00 48.47 412 ALA A O 1
ATOM 2993 N N . SER A 1 413 ? 46.823 11.179 -34.076 1.00 48.88 413 SER A N 1
ATOM 2994 C CA . SER A 1 413 ? 45.494 10.785 -34.576 1.00 48.88 413 SER A CA 1
ATOM 2995 C C . SER A 1 413 ? 44.329 11.730 -34.230 1.00 48.88 413 SER A C 1
ATOM 2997 O O . SER A 1 413 ? 43.307 11.657 -34.907 1.00 48.88 413 SER A O 1
ATOM 2999 N N . VAL A 1 414 ? 44.451 12.620 -33.234 1.00 51.06 414 VAL A N 1
ATOM 3000 C CA . VAL A 1 414 ? 43.454 13.688 -32.952 1.00 51.06 414 VAL A CA 1
ATOM 3001 C C . VAL A 1 414 ? 43.878 15.070 -33.467 1.00 51.06 414 VAL A C 1
ATOM 3003 O O . VAL A 1 414 ? 43.170 16.047 -33.242 1.00 51.06 414 VAL A O 1
ATOM 3006 N N . GLY A 1 415 ? 44.998 15.161 -34.191 1.00 42.53 415 GLY A N 1
ATOM 3007 C CA . GLY A 1 415 ? 45.495 16.430 -34.731 1.00 42.53 415 GLY A CA 1
ATOM 3008 C C . GLY A 1 415 ? 46.060 17.378 -33.664 1.00 42.53 415 GLY A C 1
ATOM 3009 O O . GLY A 1 415 ? 45.999 18.593 -33.846 1.00 42.53 415 GLY A O 1
ATOM 3010 N N . LEU A 1 416 ? 46.579 16.822 -32.560 1.00 40.75 416 LEU A N 1
ATOM 3011 C CA . LEU A 1 416 ? 47.347 17.504 -31.504 1.00 40.75 416 LEU A CA 1
ATOM 3012 C C . LEU A 1 416 ? 48.800 17.025 -31.518 1.00 40.75 416 LEU A C 1
ATOM 3014 O O . LEU A 1 416 ? 49.672 17.771 -31.027 1.00 40.75 416 LEU A O 1
#

pLDDT: mean 79.79, std 19.91, range [37.22, 97.81]

Foldseek 3Di:
DVVVVVVVVVVVVVVVVVVVVVVVVVVVVVVVVVVVVDDDPCCCPPVNVVLVVLVVVLVVLVVVVVVVQVVVLVVVPPPDVDNDPCRLVNLLVLLVLLVVLLVLLCVLLVHDPVLSVVQLVLLLVCLLVFLHASSQLSLLSNLLSNLPQHSVLSSLQSVLLRLLCLLQVNRSNLSSNQLSLLCVLQVHGSNCNNLSSLLQSLLVVLAVCHSNLSSLQCNQQRNLCNLLQEDPLLSSLLSRLLRNVPDGSNLSNNLNNLQSVCQSPPDPQLVVLCVVLVQDQADPVRHGPTLLVNLQSLLVSCVPPDPVRSLVSQCNHRNNSNSVSVVSSNVCHSVSSVVRSVSSNPSRCVSVVSSVVSLPDPSNVVSSVVNSVSSVSNVVSVVCVVSVVSSVVSVVVSVVVLVPDDPVVNCVVVVD

Sequence (416 aa):
NHSANVAKAETAVNKEKAALNNLERSIDKASSEMKTFNKEQMIAQSHFGKLASQADVMSKKFSSIGDKMTSLGRTMTMGVSTPITLGLGAALKTSADFEGQMSRVGAIAQASSKDLKSMSNQAVDLGAKTSKSANEVAKGMEELAALGFNAKQTMEAMPGVISAAEASGAEMATTATVMASAINSFGLKASDANHVADLLARSANDSAADIQYMGDALKYAGTPAKALGVSIEDTSAAIEVLSNSGLEGSQAGTALRASFIRLANPSKNTAKEMKKLGIHLSDAKGQFVGMGELIRQFQDNMKGMTREQKLATVATIVGTEAASGFLALIEAGPDKINSYSKSLKNSNGESKKAADLMKDNLKGALEQLGGAFESLAIEVGKDLTPMIRAGAEGLTKLVDGFTHLPGWVRKASVGL

Solvent-accessible surface area (backbone atoms only — not comparable to full-atom values): 20661 Å² total; per-residue (Å²): 124,66,68,67,52,50,56,52,49,53,52,51,50,53,52,49,52,53,50,50,54,51,47,50,52,49,49,52,49,51,50,50,54,50,61,71,65,64,68,77,59,57,53,67,71,34,76,61,31,55,49,51,52,51,50,51,56,44,49,54,52,52,48,52,48,53,53,52,49,54,53,52,56,53,57,60,50,72,78,41,102,55,84,73,81,76,46,66,71,56,23,41,48,51,20,49,53,42,52,51,47,46,50,50,28,23,63,61,27,67,39,51,76,68,48,37,51,50,50,50,51,47,23,31,55,47,4,39,74,33,65,43,33,26,60,48,43,38,44,19,41,31,36,24,13,71,73,68,29,40,56,69,41,30,63,54,21,45,65,17,32,50,26,26,13,50,36,66,70,50,55,44,47,60,37,18,43,34,50,46,49,52,32,60,37,60,69,53,56,43,78,46,28,48,53,52,18,5,28,44,31,41,41,36,72,77,33,78,27,39,63,66,36,45,30,42,14,44,74,47,20,29,49,39,31,38,74,52,56,45,48,72,38,45,51,47,21,50,46,33,55,34,29,69,69,70,43,53,30,56,55,38,8,45,22,44,21,42,26,36,47,27,64,68,58,50,50,76,66,26,48,50,51,33,57,74,49,64,55,61,66,47,46,100,84,71,44,46,55,46,62,31,51,45,28,38,39,55,41,64,65,44,66,90,50,52,73,67,53,48,47,55,51,40,19,60,45,28,32,68,89,14,17,65,58,55,45,50,51,37,72,62,28,26,66,56,34,42,51,40,19,51,50,35,70,65,18,74,60,47,8,51,53,39,19,53,59,65,37,72,45,73,65,31,51,51,34,21,50,49,6,33,50,50,27,51,24,29,53,57,21,57,75,43,41,68,61,50,50,55,48,49,56,51,50,50,52,49,51,51,55,51,71,71,41,58,71,70,58,42,31,64,75,73,78,102

Mean predicted aligned error: 12.91 Å

InterPro domains:
  IPR010090 Phage tail tape measure protein [PF10145] (121-319)
  IPR010090 Phage tail tape measure protein [TIGR01760] (82-416)

Secondary structure (DSSP, 8-state):
--HHHHHHHHHHHHHHHHHHHHHHHHHHHHHHHHHHS--THHHHHSHHHHHHHHHHHHHHHHHHHHHHHHHHHHHHHHSSSS-----HHHHHHHHHHHHHHHHHHHHHTT--HHHHHHHHHHHHHHHHHSSS-HHHHHHHHHHHHHTT--HHHHHHHHHHHHHHHHHH---HHHHHHHHHHHHHHHT--GGGHHHHHHHHHHHHHHSS--HHHHHHHHHHHHHHHHHHT--HHHHHHHHHHHHHTT--HHHHHHHHHHHHHHHHS--HHHHHHHHHHT--SB-TTS-B--HHHHHHHHHHHTTTS-HHHHHHHHHHHH-GGGHHHHHHHHHHHHHHHHHHHHHHHT-TTHHHHHHHHHHSSHHHHHHHHHHHHHHHHHHHHHHHHHHHHHHHHHHHHHHHHHHTS-HHHHHHHHT-

Radius of gyration: 36.24 Å; Cα contacts (8 Å, |Δi|>4): 545; chains: 1; bounding box: 93×77×84 Å